Protein AF-A0AAD4MNM3-F1 (afdb_monomer_lite)

Organism: NCBI:txid166010

InterPro domains:
  IPR011009 Protein kinase-like domain superfamily [SSF56112] (99-328)
  IPR011009 Protein kinase-like domain superfamily [SSF56112] (388-533)
  IPR012877 Uncharacterised oxidoreductase Dhs-27 [PF07914] (116-232)
  IPR012877 Uncharacterised oxidoreductase Dhs-27 [PF07914] (238-394)
  IPR012877 Uncharacterised oxidoreductase Dhs-27 [PF07914] (432-577)
  IPR015897 CHK kinase-like [SM00587] (173-324)
  IPR052961 Oxidoreductase and Kinase-like Enzymes [PTHR23020] (233-395)

Sequence (597 aa):
MQSPQGSERYFSNGNLCNEQIQEIGVTNGFVVDKLIQGWPKFQKVAQEAVIKSVSSFVLARLIFNEFLPKVVLEKIPSIGCKPNVIRFVVTFSTDEVLSAVVKVPLSMSCAIPGMAQGKKIGAGQRKMHDCEADFYRCFSCESAIPGFPIHTVYYSKKFSQNEIEGENTPPMLVMEDLTQVSHVIEPAEMGEDQLKNIIESLACLHKHILCMSDGKWKEFFTRRSFDQDFAEKIFPLVHKGTGLPEVLVHGIGPANILFSNAEPSKIIAFVDFHYAALGSPVIDLEKTITMATHRYANDLGARSKAESDTLSYYYEILREKMMEAGHEITFTLEALKRSYRLCKVVGASRMLVLYTKTVNSLAQIPHAAPTEEHTKKFKDIAMNGAIEALKNIIESLACLHKHILCMSDGKWKEFFTRRSFDQDFAEKIVPLVHKGTGLPEVLVHGIGPANILFSNAEPSKIIAFVDFHYAALGSPVIDLEKTITMATHRYANDLGARSKAESDTLSYYYEILREKMMEAGHEITFTLEALKRSYRLCKVVGASRMLVLYTKTVNSLAQIPHAAPTEEHTKKFKDIAMNGAIEAVQILRQDAPEWLD

Secondary structure (DSSP, 8-state):
---------------------------SSSSSHHHHTTGGGSS-SSSSTTTTS-TTHHHHTTTTTS-PPEEEEE----SS--TTEEEEEEE-TTS-EEEEEEE--TTSGGGSTTSPPPPPPPHHHHHHHHHHHHHHHHH-STTSSTTS-B--EEEEE-SSS---TT--PPSEEEEE--TTTEE---TTT--HHHHHHHHHHHHHHHHHHHH-TT-THHHHHTT--S-HHIIIIIHHHHHHTT-PPPEEE----GGGEEEESSSTT-EEEE--GGG-EEE-THHHHHHHHHHHGGGGTT-HHHHHHHHHHHHHHHHHHHHHHHHHTT---SS-HHHHHHHHHHHHHHHHHHHHHHHHHHHHHHTTSTT-PPPHHHHHHHHHHHHHHHHHHHHHHHHHHHHHHHHHHH-TT-THHHHHTT--TTHHHHHHHHHHHHHTTTPPPEEE----GGGEEE-SSSTTSEEEE--GGG-EEE-THHHHHHHHHHHHGGGTT-HHHHHHHHHHHHHHHHHHHHHHHHTTT----S-HHHHHHHHHHHHHHHHHHHHHHHHHHHHHHHTSTTTPPPHHHHHHHHHHHHHHHHHHHHHHHHH-GGG--

Foldseek 3Di:
DDDDDDDDDDDDDDDDDDDPPPDPPDDDDDPCVVVVVCCVVVVCPPVVPQVPDDDPCVVVVVVPPPWDWDKDKAQDDPQLDDRQKIKIWIQTPVRDIDIKIKGAQPQCVCVPPPDDHGDPDDPLSLLLLLLQLLCCVQAQDCPRQPLAAAWHWPDADHPPPDPPPPPPDHGMTITDDCPVFWHFDALLRDDPLLLLSVLLNLLSQQLSQVPDPPCPSQVSAAQRAPPNVCSPPVQCCLCVVQVADKGWDQLDASSQWIAGPVHRSDTNHGHSSSRTHTGGSLSNVLRSLVSNLVNCVVPLPVSVVSSLVSLVSSVVSSQVSQVVVVHGRRHDSVSSVVSNQSSNLVVVVVVVVVVVVVQVVQVVPPPRHDDPVVVVVVVVVVLVLLVLLLLQLLLVLLLQQLVQVPPPPCPVQVVALPAAPPNVLCVPQQCCLCVVLVADKGWDQLDDPVQWDADPSRSNHTPDGHDSRHTHIGGSLSSVLNSLCVSLVVCVVPVPVSVVSSLVSLVSSVVSSQVSNVVVVHGRPHDSVSSVLSNLLSLLSVLVVLVVCLVVVQVVQCVPPVRRDDPVRNVVSVVVSVVSNVSSVVSCVPRPVVVVD

Radius of gyration: 31.15 Å; chains: 1; bounding box: 86×80×98 Å

Structure (mmCIF, N/CA/C/O backbone):
data_AF-A0AAD4MNM3-F1
#
_entry.id   AF-A0AAD4MNM3-F1
#
loop_
_atom_site.group_PDB
_atom_site.id
_atom_site.type_symbol
_atom_site.label_atom_id
_atom_site.label_alt_id
_atom_site.label_comp_id
_atom_site.label_asym_id
_atom_site.label_entity_id
_atom_site.label_seq_id
_atom_site.pdbx_PDB_ins_code
_atom_site.Cartn_x
_atom_site.Cartn_y
_atom_site.Cartn_z
_atom_site.occupancy
_atom_site.B_iso_or_equiv
_atom_site.auth_seq_id
_atom_site.auth_comp_id
_atom_site.auth_asym_id
_atom_site.auth_atom_id
_atom_site.pdbx_PDB_model_num
ATOM 1 N N . MET A 1 1 ? 60.985 48.224 1.856 1.00 40.84 1 MET A N 1
ATOM 2 C CA . MET A 1 1 ? 60.333 47.816 0.591 1.00 40.84 1 MET A CA 1
ATOM 3 C C . MET A 1 1 ? 58.854 47.597 0.874 1.00 40.84 1 MET A C 1
ATOM 5 O O . MET A 1 1 ? 58.525 47.226 1.994 1.00 40.84 1 MET A O 1
ATOM 9 N N . GLN A 1 2 ? 57.984 47.964 -0.063 1.00 28.86 2 GLN A N 1
ATOM 10 C CA . GLN A 1 2 ? 56.550 48.168 0.171 1.00 28.86 2 GLN A CA 1
ATOM 11 C C . GLN A 1 2 ? 55.744 46.858 0.114 1.00 28.86 2 GLN A C 1
ATOM 13 O O . GLN A 1 2 ? 55.921 46.096 -0.825 1.00 28.86 2 GLN A O 1
ATOM 18 N N . SER A 1 3 ? 54.916 46.635 1.147 1.00 27.33 3 SER A N 1
ATOM 19 C CA . SER A 1 3 ? 53.431 46.589 1.127 1.00 27.33 3 SER A CA 1
ATOM 20 C C . SER A 1 3 ? 52.692 45.652 0.119 1.00 27.33 3 SER A C 1
ATOM 22 O O . SER A 1 3 ? 53.298 45.153 -0.817 1.00 27.33 3 SER A O 1
ATOM 24 N N . PRO A 1 4 ? 51.390 45.334 0.332 1.00 61.50 4 PRO A N 1
ATOM 25 C CA . PRO A 1 4 ? 50.850 43.998 0.035 1.00 61.50 4 PRO A CA 1
ATOM 26 C C . PRO A 1 4 ? 49.635 44.028 -0.927 1.00 61.50 4 PRO A C 1
ATOM 28 O O . PRO A 1 4 ? 49.513 44.957 -1.715 1.00 61.50 4 PRO A O 1
ATOM 31 N N . GLN A 1 5 ? 48.696 43.076 -0.762 1.00 29.53 5 GLN A N 1
ATOM 32 C CA . GLN A 1 5 ? 47.419 42.896 -1.494 1.00 29.53 5 GLN A CA 1
ATOM 33 C C . GLN A 1 5 ? 47.581 42.162 -2.850 1.00 29.53 5 GLN A C 1
ATOM 35 O O . GLN A 1 5 ? 48.661 42.149 -3.421 1.00 29.53 5 GLN A O 1
ATOM 40 N N . GLY A 1 6 ? 46.569 41.464 -3.378 1.00 27.33 6 GLY A N 1
ATOM 41 C CA . GLY A 1 6 ? 45.193 41.325 -2.893 1.00 27.33 6 GLY A CA 1
ATOM 42 C C . GLY A 1 6 ? 44.434 40.147 -3.520 1.00 27.33 6 GLY A C 1
ATOM 43 O O . GLY A 1 6 ? 45.007 39.278 -4.169 1.00 27.33 6 GLY A O 1
ATOM 44 N N . SER A 1 7 ? 43.131 40.117 -3.262 1.00 32.31 7 SER A N 1
ATOM 45 C CA . SER A 1 7 ? 42.163 39.128 -3.744 1.00 32.31 7 SER A CA 1
ATOM 46 C C . SER A 1 7 ? 41.945 39.146 -5.256 1.00 32.31 7 SER A C 1
ATOM 48 O O . SER A 1 7 ? 41.829 40.229 -5.817 1.00 32.31 7 SER A O 1
ATOM 50 N N . GLU A 1 8 ? 41.593 37.992 -5.831 1.00 25.53 8 GLU A N 1
ATOM 51 C CA . GLU A 1 8 ? 40.459 37.947 -6.761 1.00 25.53 8 GLU A CA 1
ATOM 52 C C . GLU A 1 8 ? 39.751 36.582 -6.743 1.00 25.53 8 GLU A C 1
ATOM 54 O O . GLU A 1 8 ? 40.373 35.525 -6.827 1.00 25.53 8 GLU A O 1
ATOM 59 N N . ARG A 1 9 ? 38.420 36.612 -6.592 1.00 30.38 9 ARG A N 1
ATOM 60 C CA . ARG A 1 9 ? 37.528 35.484 -6.881 1.00 30.38 9 ARG A CA 1
ATOM 61 C C . ARG A 1 9 ? 36.849 35.796 -8.206 1.00 30.38 9 ARG A C 1
ATOM 63 O O . ARG A 1 9 ? 36.126 36.785 -8.262 1.00 30.38 9 ARG A O 1
ATOM 70 N N . TYR A 1 10 ? 36.958 34.910 -9.188 1.00 25.23 10 TYR A N 1
ATOM 71 C CA . TYR A 1 10 ? 35.978 34.837 -10.269 1.00 25.23 10 TYR A CA 1
ATOM 72 C C . TYR A 1 10 ? 35.564 33.391 -10.517 1.00 25.23 10 TYR A C 1
ATOM 74 O O . TYR A 1 10 ? 36.392 32.484 -10.578 1.00 25.23 10 TYR A O 1
ATOM 82 N N . PHE A 1 11 ? 34.253 33.191 -10.627 1.00 29.05 11 PHE A N 1
ATOM 83 C CA . PHE A 1 11 ? 33.663 31.937 -11.074 1.00 29.05 11 PHE A CA 1
ATOM 84 C C . PHE A 1 11 ? 33.945 31.748 -12.567 1.00 29.05 11 PHE A C 1
ATOM 86 O O . PHE A 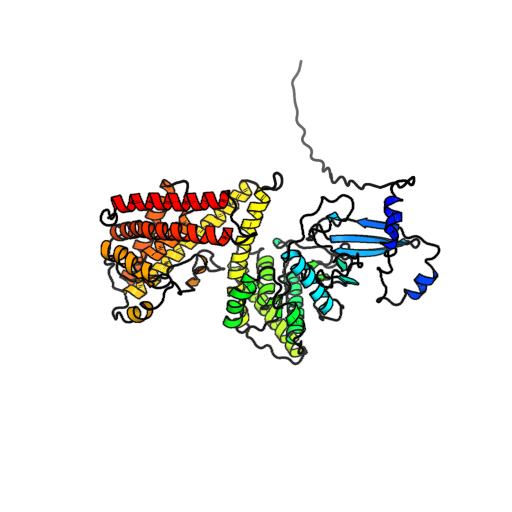1 11 ? 33.763 32.674 -13.353 1.00 29.05 11 PHE A O 1
ATOM 93 N N . SER A 1 12 ? 34.271 30.524 -12.971 1.00 26.05 12 SER A N 1
ATOM 94 C CA . SER 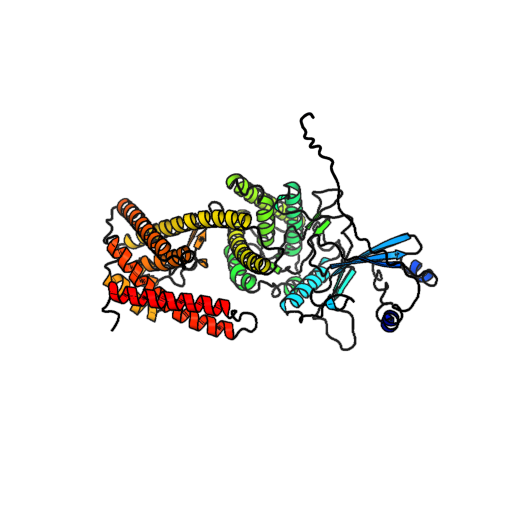A 1 12 ? 33.983 30.053 -14.327 1.00 26.05 12 SER A CA 1
ATOM 95 C C . SER A 1 12 ? 33.447 28.625 -14.249 1.00 26.05 12 SER A C 1
ATOM 97 O O . SER A 1 12 ? 33.940 27.802 -13.478 1.00 26.05 12 SER A O 1
ATOM 99 N N . ASN A 1 13 ? 32.370 28.363 -14.989 1.00 34.31 13 ASN A N 1
ATOM 100 C CA . ASN A 1 13 ? 31.693 27.070 -14.991 1.00 34.31 13 ASN A CA 1
ATOM 101 C C . ASN A 1 13 ? 32.550 26.039 -15.737 1.00 34.31 13 ASN A C 1
ATOM 103 O O . ASN A 1 13 ? 32.742 26.160 -16.946 1.00 34.31 13 ASN A O 1
ATOM 107 N N . GLY A 1 14 ? 33.030 25.019 -15.026 1.00 25.28 14 GLY A N 1
ATOM 108 C CA . GLY A 1 14 ? 33.711 23.862 -15.604 1.00 25.28 14 GLY A CA 1
ATOM 109 C C . GLY A 1 14 ? 32.820 22.626 -15.555 1.00 25.28 14 GLY A C 1
ATOM 110 O O . GLY A 1 14 ? 32.749 21.966 -14.521 1.00 25.28 14 GLY A O 1
ATOM 111 N N . ASN A 1 15 ? 32.161 22.297 -16.669 1.00 32.16 15 ASN A N 1
ATOM 112 C CA . ASN A 1 15 ? 31.503 20.999 -16.833 1.00 32.16 15 ASN A CA 1
ATOM 113 C C . ASN A 1 15 ? 32.558 19.884 -16.786 1.00 32.16 15 ASN A C 1
ATOM 115 O O . ASN A 1 15 ? 33.489 19.889 -17.589 1.00 32.16 15 ASN A O 1
ATOM 119 N N . LEU A 1 16 ? 32.385 18.910 -15.891 1.00 25.17 16 LEU A N 1
ATOM 120 C CA . LEU A 1 16 ? 33.195 17.691 -15.836 1.00 25.17 16 LEU A CA 1
ATOM 121 C C . LEU A 1 16 ? 32.297 16.457 -15.679 1.00 25.17 16 LEU A C 1
ATOM 123 O O . LEU A 1 16 ? 32.214 15.851 -14.613 1.00 25.17 16 LEU A O 1
ATOM 127 N N . CYS A 1 17 ? 31.673 16.055 -16.785 1.00 26.91 17 CYS A N 1
ATOM 128 C CA . CYS A 1 17 ? 31.338 14.655 -17.023 1.00 26.91 17 CYS A CA 1
ATOM 129 C C . CYS A 1 17 ? 32.362 14.106 -18.019 1.00 26.91 17 CYS A C 1
ATOM 131 O O . CYS A 1 17 ? 32.241 14.329 -19.219 1.00 26.91 17 CYS A O 1
ATOM 133 N N . ASN A 1 18 ? 33.382 13.409 -17.515 1.00 28.61 18 ASN A N 1
ATOM 134 C CA . ASN A 1 18 ? 34.259 12.608 -18.364 1.00 28.61 18 ASN A CA 1
ATOM 135 C C . ASN A 1 18 ? 33.568 11.275 -18.651 1.00 28.61 18 ASN A C 1
ATOM 137 O O . ASN A 1 18 ? 33.529 10.391 -17.793 1.00 28.61 18 ASN A O 1
ATOM 141 N N . GLU A 1 19 ? 33.052 11.123 -19.866 1.00 33.97 19 GLU A N 1
ATOM 142 C CA . GLU A 1 19 ? 32.696 9.816 -20.401 1.00 33.97 19 GLU A CA 1
ATOM 143 C C . GLU A 1 19 ? 33.974 8.991 -20.606 1.00 33.97 19 GLU A C 1
ATOM 145 O O . GLU A 1 19 ? 34.882 9.393 -21.332 1.00 33.97 19 GLU A O 1
ATOM 150 N N . GLN A 1 20 ? 34.047 7.808 -19.994 1.00 27.30 20 GLN A N 1
ATOM 151 C CA . GLN A 1 20 ? 34.984 6.771 -20.427 1.00 27.30 20 GLN A CA 1
ATOM 152 C C . GLN A 1 20 ? 34.264 5.816 -21.377 1.00 27.30 20 GLN A C 1
ATOM 154 O O . GLN A 1 20 ? 33.878 4.709 -21.001 1.00 27.30 20 GLN A O 1
ATOM 159 N N . ILE A 1 21 ? 34.105 6.249 -22.628 1.00 31.11 21 ILE A N 1
ATOM 160 C CA . ILE A 1 21 ? 33.828 5.331 -23.734 1.00 31.11 21 ILE A CA 1
ATOM 161 C C . ILE A 1 21 ? 35.106 4.515 -23.959 1.00 31.11 21 ILE A C 1
ATOM 163 O O . ILE A 1 21 ? 36.110 5.036 -24.441 1.00 31.11 21 ILE A O 1
ATOM 167 N N . GLN A 1 22 ? 35.091 3.230 -23.599 1.00 29.34 22 GLN A N 1
ATOM 168 C CA . GLN A 1 22 ? 36.122 2.302 -24.063 1.00 29.34 22 GLN A CA 1
ATOM 169 C C . GLN A 1 22 ? 35.818 1.898 -25.507 1.00 29.34 22 GLN A C 1
ATOM 171 O O . GLN A 1 22 ? 35.090 0.937 -25.757 1.00 29.34 22 GLN A O 1
ATOM 176 N N . GLU A 1 23 ? 36.418 2.606 -26.464 1.00 26.97 23 GLU A N 1
ATOM 177 C CA . GLU A 1 23 ? 36.565 2.077 -27.818 1.00 26.97 23 GLU A CA 1
ATOM 178 C C . GLU A 1 23 ? 37.475 0.842 -27.786 1.00 26.97 23 GLU A C 1
ATOM 180 O O . GLU A 1 23 ? 38.696 0.936 -27.647 1.00 26.97 23 GLU A O 1
ATOM 185 N N . ILE A 1 24 ? 36.884 -0.343 -27.941 1.00 29.80 24 ILE A N 1
ATOM 186 C CA . ILE A 1 24 ? 37.652 -1.562 -28.200 1.00 29.80 24 ILE A CA 1
ATOM 187 C C . ILE A 1 24 ? 38.009 -1.578 -29.689 1.00 29.80 24 ILE A C 1
ATOM 189 O O . ILE A 1 24 ? 37.277 -2.114 -30.522 1.00 29.80 24 ILE A O 1
ATOM 193 N N . GLY A 1 25 ? 39.155 -0.983 -30.023 1.00 28.00 25 GLY A N 1
ATOM 194 C CA . GLY A 1 25 ? 39.776 -1.118 -31.338 1.00 28.00 25 GLY A CA 1
ATOM 195 C C . GLY A 1 25 ? 40.205 -2.567 -31.583 1.00 28.00 25 GLY A C 1
ATOM 196 O O . GLY A 1 25 ? 41.198 -3.033 -31.025 1.00 28.00 25 GLY A O 1
ATOM 197 N N . VAL A 1 26 ? 39.455 -3.300 -32.410 1.00 29.14 26 VAL A N 1
ATOM 198 C CA . VAL A 1 26 ? 39.723 -4.719 -32.682 1.00 29.14 26 VAL A CA 1
ATOM 199 C C . VAL A 1 26 ? 40.814 -4.863 -33.743 1.00 29.14 26 VAL A C 1
ATOM 201 O O . VAL A 1 26 ? 40.549 -4.794 -34.940 1.00 29.14 26 VAL A O 1
ATOM 204 N N . THR A 1 27 ? 42.039 -5.153 -33.304 1.00 32.00 27 THR A N 1
ATOM 205 C CA . THR A 1 27 ? 43.076 -5.758 -34.152 1.00 32.00 27 THR A CA 1
ATOM 206 C C . THR A 1 27 ? 43.551 -7.079 -33.539 1.00 32.00 27 THR A C 1
ATOM 208 O O . THR A 1 27 ? 43.884 -7.154 -32.362 1.00 32.00 27 THR A O 1
ATOM 211 N N . ASN A 1 28 ? 43.568 -8.132 -34.360 1.00 34.03 28 ASN A N 1
ATOM 212 C CA . ASN A 1 28 ? 44.193 -9.442 -34.119 1.00 34.03 28 ASN A CA 1
ATOM 213 C C . ASN A 1 28 ? 43.693 -10.297 -32.925 1.00 34.03 28 ASN A C 1
ATOM 215 O O . ASN A 1 28 ? 44.389 -10.563 -31.950 1.00 34.03 28 ASN A O 1
ATOM 219 N N . GLY A 1 29 ? 42.533 -10.930 -33.118 1.00 36.88 29 GLY A N 1
ATOM 220 C CA . GLY A 1 29 ? 42.570 -12.341 -33.540 1.00 36.88 29 GLY A CA 1
ATOM 221 C C . GLY A 1 29 ? 42.832 -13.469 -32.528 1.00 36.88 29 GLY A C 1
ATOM 222 O O . GLY A 1 29 ? 42.908 -14.600 -32.985 1.00 36.88 29 GLY A O 1
ATOM 223 N N . PHE A 1 30 ? 42.950 -13.239 -31.211 1.00 29.97 30 PHE A N 1
ATOM 224 C CA . PHE A 1 30 ? 43.221 -14.349 -30.257 1.00 29.97 30 PHE A CA 1
ATOM 225 C C . PHE A 1 30 ? 42.226 -14.539 -29.096 1.00 29.97 30 PHE A C 1
ATOM 227 O O . PHE A 1 30 ? 42.243 -15.570 -28.426 1.00 29.97 30 PHE A O 1
ATOM 234 N N . VAL A 1 31 ? 41.320 -13.585 -28.856 1.00 32.62 31 VAL A N 1
ATOM 235 C CA . VAL A 1 31 ? 40.251 -13.728 -27.837 1.00 32.62 31 VAL A CA 1
ATOM 236 C C . VAL A 1 31 ? 38.975 -14.342 -28.435 1.00 32.62 31 VAL A C 1
ATOM 238 O O . VAL A 1 31 ? 38.149 -14.908 -27.719 1.00 32.62 31 VAL A O 1
ATOM 241 N N . VAL A 1 32 ? 38.830 -14.284 -29.762 1.00 36.00 32 VAL A N 1
ATOM 242 C CA . VAL A 1 32 ? 37.601 -14.670 -30.468 1.00 36.00 32 VAL A CA 1
ATOM 243 C C . VAL A 1 32 ? 37.432 -16.194 -30.557 1.00 36.00 32 VAL A C 1
ATOM 245 O O . VAL A 1 32 ? 36.307 -16.671 -30.480 1.00 36.00 32 VAL A O 1
ATOM 248 N N . ASP A 1 33 ? 38.505 -16.989 -30.597 1.00 29.69 33 ASP A N 1
ATOM 249 C CA . ASP A 1 33 ? 38.405 -18.451 -30.778 1.00 29.69 33 ASP A CA 1
ATOM 250 C C . ASP A 1 33 ? 37.686 -19.180 -29.628 1.00 29.69 33 ASP A C 1
ATOM 252 O O . ASP A 1 33 ? 36.958 -20.150 -29.860 1.00 29.69 33 ASP A O 1
ATOM 256 N N . LYS A 1 34 ? 37.794 -18.679 -28.388 1.00 34.06 34 LYS A N 1
ATOM 257 C CA . LYS A 1 34 ? 37.020 -19.210 -27.247 1.00 34.06 34 LYS A CA 1
ATOM 258 C C . LYS A 1 34 ? 35.547 -18.781 -27.248 1.00 34.06 34 LYS A C 1
ATOM 260 O O . LYS A 1 34 ? 34.738 -19.433 -26.591 1.00 34.06 34 LYS A O 1
ATOM 265 N N . LEU A 1 35 ? 35.187 -17.735 -27.995 1.00 36.25 35 LEU A N 1
ATOM 266 C CA . LEU A 1 35 ? 33.797 -17.368 -28.294 1.00 36.25 35 LEU A CA 1
ATOM 267 C C . LEU A 1 35 ? 33.260 -18.176 -29.493 1.00 36.25 35 LEU A C 1
ATOM 269 O O . LEU A 1 35 ? 32.145 -18.695 -29.434 1.00 36.25 35 LEU A O 1
ATOM 273 N N . ILE A 1 36 ? 34.076 -18.369 -30.536 1.00 35.66 36 ILE A N 1
ATOM 274 C CA . ILE A 1 36 ? 33.717 -19.056 -31.789 1.00 35.66 36 ILE A CA 1
ATOM 275 C C . ILE A 1 36 ? 33.416 -20.541 -31.570 1.00 35.66 36 ILE A C 1
ATOM 277 O O . ILE A 1 36 ? 32.413 -21.031 -32.087 1.00 35.66 36 ILE A O 1
ATOM 281 N N . GLN A 1 37 ? 34.184 -21.255 -30.737 1.00 35.59 37 GLN A N 1
ATOM 282 C CA . GLN A 1 37 ? 33.859 -22.652 -30.393 1.00 35.59 37 GLN A CA 1
ATOM 283 C C . GLN A 1 37 ? 32.549 -22.796 -29.592 1.00 35.59 37 GLN A C 1
ATOM 285 O O . GLN A 1 37 ? 32.031 -23.900 -29.428 1.00 35.59 37 GLN A O 1
ATOM 290 N N . GLY A 1 38 ? 31.971 -21.688 -29.120 1.00 37.88 38 GLY A N 1
ATOM 291 C CA . GLY A 1 38 ? 30.619 -21.653 -28.583 1.00 37.88 38 GLY A CA 1
ATOM 292 C C . GLY A 1 38 ? 29.526 -21.438 -29.633 1.00 37.88 38 GLY A C 1
ATOM 293 O O . GLY A 1 38 ? 28.392 -21.800 -29.359 1.00 37.88 38 GLY A O 1
ATOM 294 N N . TRP A 1 39 ? 29.807 -20.863 -30.804 1.00 32.16 39 TRP A N 1
ATOM 295 C CA . TRP A 1 39 ? 28.832 -20.086 -31.596 1.00 32.16 39 TRP A CA 1
ATOM 296 C C . TRP A 1 39 ? 27.713 -20.843 -32.360 1.00 32.16 39 TRP A C 1
ATOM 298 O O . TRP A 1 39 ? 26.775 -20.191 -32.823 1.00 32.16 39 TRP A O 1
ATOM 308 N N . PRO A 1 40 ? 27.626 -22.190 -32.360 1.00 45.25 40 PRO A N 1
ATOM 309 C CA . PRO A 1 40 ? 26.336 -22.887 -32.465 1.00 45.25 40 PRO A CA 1
ATOM 310 C C . PRO A 1 40 ? 25.346 -22.546 -31.329 1.00 45.25 40 PRO A C 1
ATOM 312 O O . PRO A 1 40 ? 24.181 -22.919 -31.414 1.00 45.25 40 PRO A O 1
ATOM 315 N N . LYS A 1 41 ? 25.793 -21.794 -30.310 1.00 37.78 41 LYS A N 1
ATOM 316 C CA . LYS A 1 41 ? 25.018 -21.074 -29.282 1.00 37.78 41 LYS A CA 1
ATOM 317 C C . LYS A 1 41 ? 24.674 -19.617 -29.660 1.00 37.78 41 LYS A C 1
ATOM 319 O O . LYS A 1 41 ? 24.057 -18.945 -28.844 1.00 37.78 41 LYS A O 1
ATOM 324 N N . PHE A 1 42 ? 25.074 -19.114 -30.839 1.00 34.94 42 PHE A N 1
ATOM 325 C CA . PHE A 1 42 ? 24.789 -17.739 -31.292 1.00 34.94 42 PHE A CA 1
ATOM 326 C C . PHE A 1 42 ? 24.677 -17.580 -32.843 1.00 34.94 42 PHE A C 1
ATOM 328 O O . PHE A 1 42 ? 25.108 -16.590 -33.403 1.00 34.94 42 PHE A O 1
ATOM 335 N N . GLN A 1 43 ? 24.073 -18.516 -33.590 1.00 38.00 43 GLN A N 1
ATOM 336 C CA . GLN A 1 43 ? 23.454 -18.237 -34.915 1.00 38.00 43 GLN A CA 1
ATOM 337 C C . GLN A 1 43 ? 21.956 -18.632 -35.048 1.00 38.00 43 GLN A C 1
ATOM 339 O O . GLN A 1 43 ? 21.502 -19.085 -36.092 1.00 38.00 43 GLN A O 1
ATOM 344 N N . LYS A 1 44 ? 21.133 -18.549 -34.004 1.00 42.12 44 LYS A N 1
ATOM 345 C CA . LYS A 1 44 ? 21.381 -18.107 -32.629 1.00 42.12 44 LYS A CA 1
ATOM 346 C C . LYS A 1 44 ? 21.855 -16.622 -32.446 1.00 42.12 44 LYS A C 1
ATOM 348 O O . LYS A 1 44 ? 22.052 -16.196 -31.319 1.00 42.12 44 LYS A O 1
ATOM 353 N N . VAL A 1 45 ? 21.966 -15.832 -33.538 1.00 42.56 45 VAL A N 1
ATOM 354 C CA . VAL A 1 45 ? 22.221 -14.360 -33.545 1.00 42.56 45 VAL A CA 1
ATOM 355 C C . VAL A 1 45 ? 20.885 -13.615 -33.613 1.00 42.56 45 VAL A C 1
ATOM 357 O O . VAL A 1 45 ? 20.590 -12.746 -32.798 1.00 42.56 45 VAL A O 1
ATOM 360 N N . ALA A 1 46 ? 20.137 -13.887 -34.686 1.00 34.75 46 ALA A N 1
ATOM 361 C CA . ALA A 1 46 ? 19.155 -12.979 -35.274 1.00 34.75 46 ALA A CA 1
ATOM 362 C C . ALA A 1 46 ? 18.019 -13.709 -36.038 1.00 34.75 46 ALA A C 1
ATOM 364 O O . ALA A 1 46 ? 17.419 -13.155 -36.953 1.00 34.75 46 ALA A O 1
ATOM 365 N N . GLN A 1 47 ? 17.739 -14.964 -35.683 1.00 46.12 47 GLN A N 1
ATOM 366 C CA . GLN A 1 47 ? 16.597 -15.794 -36.091 1.00 46.12 47 GLN A CA 1
ATOM 367 C C . GLN A 1 47 ? 15.908 -16.562 -34.922 1.00 46.12 47 GLN A C 1
ATOM 369 O O . GLN A 1 47 ? 15.361 -17.638 -35.140 1.00 46.12 47 GLN A O 1
ATOM 374 N N . GLU A 1 48 ? 15.839 -16.122 -33.655 1.00 47.47 48 GLU A N 1
ATOM 375 C CA . GLU A 1 48 ? 16.128 -14.814 -33.028 1.00 47.47 48 GLU A CA 1
ATOM 376 C C . GLU A 1 48 ? 15.659 -13.596 -33.874 1.00 47.47 48 GLU A C 1
ATOM 378 O O . GLU A 1 48 ? 14.910 -13.777 -34.828 1.00 47.47 48 GLU A O 1
ATOM 383 N N . ALA A 1 49 ? 16.013 -12.358 -33.519 1.00 41.88 49 ALA A N 1
ATOM 384 C CA . ALA A 1 49 ? 15.512 -11.106 -34.124 1.00 41.88 49 ALA A CA 1
ATOM 385 C C . ALA A 1 49 ? 13.991 -11.012 -34.478 1.00 41.88 49 ALA A C 1
ATOM 387 O O . ALA A 1 49 ? 13.294 -10.331 -33.737 1.00 41.88 49 ALA A O 1
ATOM 388 N N . VAL A 1 50 ? 13.457 -11.585 -35.584 1.00 40.22 50 VAL A N 1
ATOM 389 C CA . VAL A 1 50 ? 12.192 -11.090 -36.222 1.00 40.22 50 VAL A CA 1
ATOM 390 C C . VAL A 1 50 ? 11.185 -12.134 -36.811 1.00 40.22 50 VAL A C 1
ATOM 392 O O . VAL A 1 50 ? 10.271 -11.765 -37.542 1.00 40.22 50 VAL A O 1
ATOM 395 N N . ILE A 1 51 ? 11.265 -13.450 -36.559 1.00 37.00 51 ILE A N 1
ATOM 396 C CA . ILE A 1 51 ? 10.602 -14.462 -37.444 1.00 37.00 51 ILE A CA 1
ATOM 397 C C . ILE A 1 51 ? 9.038 -14.528 -37.508 1.00 37.00 51 ILE A C 1
ATOM 399 O O . ILE A 1 51 ? 8.514 -15.272 -38.341 1.00 37.00 51 ILE A O 1
ATOM 403 N N . LYS A 1 52 ? 8.246 -13.743 -36.753 1.00 34.44 52 LYS A N 1
ATOM 404 C CA . LYS A 1 52 ? 6.763 -13.692 -36.944 1.00 34.44 52 LYS A CA 1
ATOM 405 C C . LYS A 1 52 ? 6.094 -12.316 -37.088 1.00 34.44 52 LYS A C 1
ATOM 407 O O . LYS A 1 52 ? 4.894 -12.270 -37.346 1.00 34.44 52 LYS A O 1
ATOM 412 N N . SER A 1 53 ? 6.847 -11.224 -37.020 1.00 33.53 53 SER A N 1
ATOM 413 C CA . SER A 1 53 ? 6.374 -9.854 -37.284 1.00 33.53 53 SER A CA 1
ATOM 414 C C . SER A 1 53 ? 7.615 -8.990 -37.527 1.00 33.53 53 SER A C 1
ATOM 416 O O . SER A 1 53 ? 8.425 -8.879 -36.617 1.00 33.53 53 SER A O 1
ATOM 418 N N . VAL A 1 54 ? 7.874 -8.394 -38.695 1.00 37.19 54 VAL A N 1
ATOM 419 C CA . VAL A 1 54 ? 6.954 -7.900 -39.740 1.00 37.19 54 VAL A CA 1
ATOM 420 C C . VAL A 1 54 ? 7.365 -8.392 -41.148 1.00 37.19 54 VAL A C 1
ATOM 422 O O . VAL A 1 54 ? 8.504 -8.786 -41.394 1.00 37.19 54 VAL A O 1
ATOM 425 N N . SER A 1 55 ? 6.411 -8.404 -42.082 1.00 32.41 55 SER A N 1
ATOM 426 C CA . SER A 1 55 ? 6.350 -9.172 -43.343 1.00 32.41 55 SER A CA 1
ATOM 427 C C . SER A 1 55 ? 7.408 -8.925 -44.444 1.00 32.41 55 SER A C 1
ATOM 429 O O . SER A 1 55 ? 7.278 -9.489 -45.528 1.00 32.41 55 SER A O 1
ATOM 431 N N . SER A 1 56 ? 8.482 -8.171 -44.195 1.00 37.19 56 SER A N 1
ATOM 432 C CA . SER A 1 56 ? 9.551 -7.901 -45.184 1.00 37.19 56 SER A CA 1
ATOM 433 C C . SER A 1 56 ? 10.705 -8.923 -45.161 1.00 37.19 56 SER A C 1
ATOM 435 O O . SER A 1 56 ? 11.562 -8.938 -46.045 1.00 37.19 56 SER A O 1
ATOM 437 N N . PHE A 1 57 ? 10.742 -9.809 -44.159 1.00 40.03 57 PHE A N 1
ATOM 438 C CA . PHE A 1 57 ? 11.917 -10.633 -43.828 1.00 40.03 57 PHE A CA 1
ATOM 439 C C . PHE A 1 57 ? 12.282 -11.726 -44.857 1.00 40.03 57 PHE A C 1
ATOM 441 O O . PHE A 1 57 ? 13.396 -12.253 -44.844 1.00 40.03 57 PHE A O 1
ATOM 448 N N . VAL A 1 58 ? 11.376 -12.056 -45.785 1.00 39.00 58 VAL A N 1
ATOM 449 C CA . VAL A 1 58 ? 11.659 -12.990 -46.895 1.00 39.00 58 VAL A CA 1
ATOM 450 C C . VAL A 1 58 ? 12.686 -12.398 -47.870 1.00 39.00 58 VAL A C 1
ATOM 452 O O . VAL A 1 58 ? 13.486 -13.145 -48.430 1.00 39.00 58 VAL A O 1
ATOM 455 N N . LEU A 1 59 ? 12.733 -11.067 -48.011 1.00 37.22 59 LEU A N 1
ATOM 456 C CA . LEU A 1 59 ? 13.728 -10.380 -48.838 1.00 37.22 59 LEU A CA 1
ATOM 457 C C . LEU A 1 59 ? 15.120 -10.402 -48.181 1.00 37.22 59 LEU A C 1
ATOM 459 O O . LEU A 1 59 ? 16.116 -10.680 -48.841 1.00 37.22 59 LEU A O 1
ATOM 463 N N . ALA A 1 60 ? 15.182 -10.214 -46.859 1.00 40.53 60 ALA A N 1
ATOM 464 C CA . ALA A 1 60 ? 16.427 -10.240 -46.091 1.00 40.53 60 ALA A CA 1
ATOM 465 C C . ALA A 1 60 ? 17.174 -11.582 -46.218 1.00 40.53 60 ALA A C 1
ATOM 467 O O . ALA A 1 60 ? 18.394 -11.615 -46.382 1.00 40.53 60 ALA A O 1
ATOM 468 N N . ARG A 1 61 ? 16.453 -12.713 -46.208 1.00 36.88 61 ARG A N 1
ATOM 469 C CA . ARG A 1 61 ? 17.074 -14.049 -46.290 1.00 36.88 61 ARG A CA 1
ATOM 470 C C . ARG A 1 61 ? 17.725 -14.360 -47.648 1.00 36.88 61 ARG A C 1
ATOM 472 O O . ARG A 1 61 ? 18.489 -15.316 -47.722 1.00 36.88 61 ARG A O 1
ATOM 479 N N . LEU A 1 62 ? 17.456 -13.561 -48.684 1.00 39.12 62 LEU A N 1
ATOM 480 C CA . LEU A 1 62 ? 18.146 -13.614 -49.980 1.00 39.12 62 LEU A CA 1
ATOM 481 C C . LEU A 1 62 ? 19.414 -12.736 -50.031 1.00 39.12 62 LEU A C 1
ATOM 483 O O . LEU A 1 62 ? 20.211 -12.900 -50.947 1.00 39.12 62 LEU A O 1
ATOM 487 N N . ILE A 1 63 ? 19.616 -11.839 -49.058 1.00 42.34 63 ILE A N 1
ATOM 488 C CA . ILE A 1 63 ? 20.716 -10.854 -49.029 1.00 42.34 63 ILE A CA 1
ATOM 489 C C . ILE A 1 63 ? 21.837 -11.272 -48.052 1.00 42.34 63 ILE A C 1
ATOM 491 O O . ILE A 1 63 ? 23.013 -11.004 -48.286 1.00 42.34 63 ILE A O 1
ATOM 495 N N . PHE A 1 64 ? 21.507 -11.979 -46.965 1.00 45.44 64 PHE A N 1
ATOM 496 C CA . PHE A 1 64 ? 22.420 -12.208 -45.829 1.00 45.44 64 PHE A CA 1
ATOM 497 C C . PHE A 1 64 ? 23.569 -13.226 -46.008 1.00 45.44 64 PHE A C 1
ATOM 499 O O . PHE A 1 64 ? 24.192 -13.601 -45.016 1.00 45.44 64 PHE A O 1
ATOM 506 N N . ASN A 1 65 ? 23.907 -13.650 -47.230 1.00 43.69 65 ASN A N 1
ATOM 507 C CA . ASN A 1 65 ? 25.102 -14.481 -47.459 1.00 43.69 65 ASN A CA 1
ATOM 508 C C . ASN A 1 65 ? 26.408 -13.676 -47.627 1.00 43.69 65 ASN A C 1
ATOM 510 O O . ASN A 1 65 ? 27.473 -14.287 -47.599 1.00 43.69 65 ASN A O 1
ATOM 514 N N . GLU A 1 66 ? 26.358 -12.342 -47.761 1.00 43.69 66 GLU A N 1
ATOM 515 C CA . GLU A 1 66 ? 27.563 -11.508 -47.974 1.00 43.69 66 GLU A CA 1
ATOM 516 C C . GLU A 1 66 ? 27.809 -10.412 -46.918 1.00 43.69 66 GLU A C 1
ATOM 518 O O . GLU A 1 66 ? 28.867 -9.784 -46.928 1.00 43.69 66 GLU A O 1
ATOM 523 N N . PHE A 1 67 ? 26.896 -10.196 -45.961 1.00 52.22 67 PHE A N 1
ATOM 524 C CA . PHE A 1 67 ? 26.994 -9.084 -45.004 1.00 52.22 67 PHE A CA 1
ATOM 525 C C . PHE A 1 67 ? 26.918 -9.545 -43.542 1.00 52.22 67 PHE A C 1
ATOM 527 O O . PHE A 1 67 ? 25.861 -9.934 -43.047 1.00 52.22 67 PHE A O 1
ATOM 534 N N . LEU A 1 68 ? 28.050 -9.463 -42.833 1.00 55.16 68 LEU A N 1
ATOM 535 C CA . LEU A 1 68 ? 28.132 -9.692 -41.388 1.00 55.16 68 LEU A CA 1
ATOM 536 C C . LEU A 1 68 ? 27.777 -8.396 -40.629 1.00 55.16 68 LEU A C 1
ATOM 538 O O . LEU A 1 68 ? 28.504 -7.412 -40.771 1.00 55.16 68 LEU A O 1
ATOM 542 N N . PRO A 1 69 ? 26.703 -8.365 -39.816 1.00 64.62 69 PRO A N 1
ATOM 543 C CA . PRO A 1 69 ? 26.342 -7.178 -39.045 1.00 64.62 69 PRO A CA 1
ATOM 544 C C . PRO A 1 69 ? 27.284 -6.956 -37.853 1.00 64.62 69 PRO A C 1
ATOM 546 O O . PRO A 1 69 ? 27.776 -7.907 -37.237 1.00 64.62 69 PRO A O 1
ATOM 549 N N . LYS A 1 70 ? 27.476 -5.690 -37.469 1.00 72.31 70 LYS A N 1
ATOM 550 C CA . LYS A 1 70 ? 28.175 -5.313 -36.235 1.00 72.31 70 LYS A CA 1
ATOM 551 C C . LYS A 1 70 ? 27.178 -5.358 -35.077 1.00 72.31 70 LYS A C 1
ATOM 553 O O . LYS A 1 70 ? 26.199 -4.619 -35.064 1.00 72.31 70 LYS A O 1
ATOM 558 N N . VAL A 1 71 ? 27.435 -6.215 -34.092 1.00 68.06 71 VAL A N 1
ATOM 559 C CA . VAL A 1 71 ? 26.610 -6.330 -32.879 1.00 68.06 71 VAL A CA 1
ATOM 560 C C . VAL A 1 71 ? 27.296 -5.598 -31.729 1.00 68.06 71 VAL A C 1
ATOM 562 O O . VAL A 1 71 ? 28.463 -5.859 -31.439 1.00 68.06 71 VAL A O 1
ATOM 565 N N . VAL A 1 72 ? 26.568 -4.701 -31.066 1.00 73.81 72 VAL A N 1
ATOM 566 C CA . VAL A 1 72 ? 27.021 -3.942 -29.895 1.00 73.81 72 VAL A CA 1
ATOM 567 C C . VAL A 1 72 ? 26.120 -4.281 -28.705 1.00 73.81 72 VAL A C 1
ATOM 569 O O . VAL A 1 72 ? 24.894 -4.315 -28.814 1.00 73.81 72 VAL A O 1
ATOM 572 N N . LEU A 1 73 ? 26.740 -4.566 -27.559 1.00 69.38 73 LEU A N 1
ATOM 573 C CA . LEU A 1 73 ? 26.048 -4.836 -26.299 1.00 69.38 73 LEU A CA 1
ATOM 574 C C . LEU A 1 73 ? 26.233 -3.643 -25.367 1.00 69.38 73 LEU A C 1
ATOM 576 O O . LEU A 1 73 ? 27.335 -3.402 -24.877 1.00 69.38 73 LEU A O 1
ATOM 580 N N . GLU A 1 74 ? 25.149 -2.924 -25.097 1.00 71.69 74 GLU A N 1
ATOM 581 C CA . GLU A 1 74 ? 25.153 -1.758 -24.222 1.00 71.69 74 GLU A CA 1
ATOM 582 C C . GLU A 1 74 ? 24.471 -2.105 -22.898 1.00 71.69 74 GLU A C 1
ATOM 584 O O . GLU A 1 74 ? 23.319 -2.547 -22.839 1.00 71.69 74 GLU A O 1
ATOM 589 N N . LYS A 1 75 ? 25.173 -1.889 -21.784 1.00 69.19 75 LYS A N 1
ATOM 590 C CA . LYS A 1 75 ? 24.528 -1.935 -20.474 1.00 69.19 75 LYS A CA 1
ATOM 591 C C . LYS A 1 75 ? 23.765 -0.628 -20.282 1.00 69.19 75 LYS A C 1
ATOM 593 O O . LYS A 1 75 ? 24.387 0.424 -20.181 1.00 69.19 75 LYS A O 1
ATOM 598 N N . ILE A 1 76 ? 22.441 -0.710 -20.183 1.00 65.44 76 ILE A N 1
ATOM 599 C CA . ILE A 1 76 ? 21.587 0.456 -19.933 1.00 65.44 76 ILE A CA 1
ATOM 600 C C . ILE A 1 76 ? 21.983 1.056 -18.570 1.00 65.44 76 ILE A C 1
ATOM 602 O O . ILE A 1 76 ? 21.964 0.327 -17.567 1.00 65.44 76 ILE A O 1
ATOM 606 N N . PRO A 1 77 ? 22.365 2.348 -18.495 1.00 60.88 77 PRO A N 1
ATOM 607 C CA . PRO A 1 77 ? 22.487 3.060 -17.224 1.00 60.88 77 PRO A CA 1
ATOM 608 C C . PRO A 1 77 ? 21.158 2.957 -16.473 1.00 60.88 77 PRO A C 1
ATOM 610 O O . PRO A 1 77 ? 20.108 3.027 -17.098 1.00 60.88 77 PRO A O 1
ATOM 613 N N . SER A 1 78 ? 21.164 2.744 -15.156 1.00 52.34 78 SER A N 1
ATOM 614 C CA . SER A 1 78 ? 19.965 2.321 -14.413 1.00 52.34 78 SER A CA 1
ATOM 615 C C . SER A 1 78 ? 18.885 3.412 -14.276 1.00 52.34 78 SER A C 1
ATOM 617 O O . SER A 1 78 ? 18.700 3.976 -13.200 1.00 52.34 78 SER A O 1
ATOM 619 N N . ILE A 1 79 ? 18.145 3.668 -15.356 1.00 47.75 79 ILE A N 1
ATOM 620 C CA . ILE A 1 79 ? 16.925 4.480 -15.413 1.00 47.75 79 ILE A CA 1
ATOM 621 C C . ILE A 1 79 ? 15.768 3.574 -14.972 1.00 47.75 79 ILE A C 1
ATOM 623 O O . ILE A 1 79 ? 15.204 2.840 -15.783 1.00 47.75 79 ILE A O 1
ATOM 627 N N . GLY A 1 80 ? 15.514 3.500 -13.660 1.00 44.94 80 GLY A N 1
ATOM 628 C CA . GLY A 1 80 ? 14.508 2.618 -13.031 1.00 44.94 80 GLY A CA 1
ATOM 629 C C . GLY A 1 80 ? 14.801 1.106 -13.111 1.00 44.94 80 GLY A C 1
ATOM 630 O O . GLY A 1 80 ? 14.415 0.335 -12.231 1.00 44.94 80 GLY A O 1
ATOM 631 N N . CYS A 1 81 ? 15.542 0.667 -14.127 1.00 42.53 81 CYS A N 1
ATOM 632 C CA . CYS A 1 81 ? 15.855 -0.726 -14.394 1.00 42.53 81 CYS A CA 1
ATOM 633 C C . CYS A 1 81 ? 16.862 -1.295 -13.385 1.00 42.53 81 CYS A C 1
ATOM 635 O O . CYS A 1 81 ? 17.977 -0.793 -13.218 1.00 42.53 81 CYS A O 1
ATOM 637 N N . LYS A 1 82 ? 16.496 -2.425 -12.768 1.00 56.81 82 LYS A N 1
ATOM 638 C CA . LYS A 1 82 ? 17.423 -3.279 -12.006 1.00 56.81 82 LYS A CA 1
ATOM 639 C C . LYS A 1 82 ? 18.596 -3.720 -12.914 1.00 56.81 82 LYS A C 1
ATOM 641 O O . LYS A 1 82 ? 18.414 -3.800 -14.129 1.00 56.81 82 LYS A O 1
ATOM 646 N N . PRO A 1 83 ? 19.793 -4.037 -12.368 1.00 51.97 83 PRO A N 1
ATOM 647 C CA . PRO A 1 83 ? 21.046 -4.205 -13.135 1.00 51.97 83 PRO A CA 1
ATOM 648 C C . PRO A 1 83 ? 21.142 -5.485 -14.000 1.00 51.97 83 PRO A C 1
ATOM 650 O O . PRO A 1 83 ? 22.221 -6.038 -14.202 1.00 51.97 83 PRO A O 1
ATOM 653 N N . ASN A 1 84 ? 20.005 -5.969 -14.490 1.00 75.31 84 ASN A N 1
ATOM 654 C CA . ASN A 1 84 ? 19.786 -7.216 -15.211 1.00 75.31 84 ASN A CA 1
ATOM 655 C C . ASN A 1 84 ? 18.949 -7.011 -16.495 1.00 75.31 84 ASN A C 1
ATOM 657 O O . ASN A 1 84 ? 18.368 -7.957 -17.031 1.00 75.31 84 ASN A O 1
ATOM 661 N N . VAL A 1 85 ? 18.886 -5.758 -16.948 1.00 81.38 85 VAL A N 1
ATOM 662 C CA . VAL A 1 85 ? 18.291 -5.299 -18.203 1.00 81.38 85 VAL A CA 1
ATOM 663 C C . VAL A 1 85 ? 19.435 -4.789 -19.088 1.00 81.38 85 VAL A C 1
ATOM 665 O O . VAL A 1 85 ? 20.296 -4.044 -18.618 1.00 81.38 85 VAL A O 1
ATOM 668 N N . ILE A 1 86 ? 19.494 -5.247 -20.336 1.00 84.94 86 ILE A N 1
ATOM 669 C CA . ILE A 1 86 ? 20.607 -5.031 -21.273 1.00 84.94 86 ILE A CA 1
ATOM 670 C C . ILE A 1 86 ? 20.028 -4.548 -22.599 1.00 84.94 86 ILE A C 1
ATOM 672 O O . ILE A 1 86 ? 19.022 -5.089 -23.054 1.00 84.94 86 ILE A O 1
ATOM 676 N N . ARG A 1 87 ? 20.672 -3.570 -23.236 1.00 86.19 87 ARG A N 1
ATOM 677 C CA . ARG A 1 87 ? 20.322 -3.112 -24.577 1.00 86.19 87 ARG A CA 1
ATOM 678 C C . ARG A 1 87 ? 21.173 -3.852 -25.598 1.00 86.19 87 ARG A C 1
ATOM 680 O O . ARG A 1 87 ? 22.399 -3.904 -25.508 1.00 86.19 87 ARG A O 1
ATOM 687 N N . PHE A 1 88 ? 20.496 -4.456 -26.555 1.00 86.00 88 PHE A N 1
ATOM 688 C CA . PHE A 1 88 ? 21.079 -5.145 -27.690 1.00 86.00 88 PHE A CA 1
ATOM 689 C C . PHE A 1 88 ? 20.925 -4.238 -28.906 1.00 86.00 88 PHE A C 1
ATOM 691 O O . PHE A 1 88 ? 19.802 -3.844 -29.209 1.00 86.00 88 PHE A O 1
ATOM 698 N N . VAL A 1 89 ? 22.024 -3.897 -29.581 1.00 84.62 89 VAL A N 1
ATOM 699 C CA . VAL A 1 89 ? 22.010 -3.060 -30.788 1.00 84.62 89 VAL A CA 1
ATOM 700 C C . VAL A 1 89 ? 22.714 -3.807 -31.918 1.00 84.62 89 VAL A C 1
ATOM 702 O O . VAL A 1 89 ? 23.845 -4.271 -31.768 1.00 84.62 89 VAL A O 1
ATOM 705 N N . VAL A 1 90 ? 22.043 -3.933 -33.059 1.00 83.56 90 VAL A N 1
ATOM 706 C CA . VAL A 1 90 ? 22.590 -4.509 -34.290 1.00 83.56 90 VAL A CA 1
ATOM 707 C C . VAL A 1 90 ? 22.646 -3.417 -35.341 1.00 83.56 90 VAL A C 1
ATOM 709 O O . VAL A 1 90 ? 21.610 -2.873 -35.717 1.00 83.56 90 VAL A O 1
ATOM 712 N N . THR A 1 91 ? 23.849 -3.127 -35.826 1.00 83.06 91 THR A N 1
ATOM 713 C CA . THR A 1 91 ? 24.079 -2.242 -36.968 1.00 83.06 91 THR A CA 1
ATOM 714 C C . THR A 1 91 ? 24.383 -3.098 -38.191 1.00 83.06 91 THR A C 1
ATOM 716 O O . THR A 1 91 ? 25.325 -3.900 -38.192 1.00 83.06 91 THR A O 1
ATOM 719 N N . PHE A 1 92 ? 23.571 -2.949 -39.230 1.00 79.75 92 PHE A N 1
ATOM 720 C CA . PHE A 1 92 ? 23.758 -3.631 -40.505 1.00 79.75 92 PHE A CA 1
ATOM 721 C C . PHE A 1 92 ? 24.719 -2.849 -41.407 1.00 79.75 92 PHE A C 1
ATOM 723 O O . PHE A 1 92 ? 25.020 -1.685 -41.161 1.00 79.75 92 PHE A O 1
ATOM 730 N N . SER A 1 93 ? 25.204 -3.483 -42.475 1.00 79.62 93 SER A N 1
ATOM 731 C CA . SER A 1 93 ? 26.045 -2.831 -43.495 1.00 79.62 93 SER A CA 1
ATOM 732 C C . SER A 1 93 ? 25.318 -1.737 -44.291 1.00 79.62 93 SER A C 1
ATOM 734 O O . SER A 1 93 ? 25.953 -1.022 -45.058 1.00 79.62 93 SER A O 1
ATOM 736 N N . THR A 1 94 ? 23.998 -1.633 -44.130 1.00 82.12 94 THR A N 1
ATOM 737 C CA . THR A 1 94 ? 23.101 -0.614 -44.693 1.00 82.12 94 THR A CA 1
ATOM 738 C C . THR A 1 94 ? 22.966 0.632 -43.806 1.00 82.12 94 THR A C 1
ATOM 740 O O . THR A 1 94 ? 22.120 1.474 -44.089 1.00 82.12 94 THR A O 1
ATOM 743 N N . ASP A 1 95 ? 23.730 0.719 -42.710 1.00 81.75 95 ASP A N 1
ATOM 744 C CA . ASP A 1 95 ? 23.566 1.678 -41.601 1.00 81.75 95 ASP A CA 1
ATOM 745 C C . ASP A 1 95 ? 22.195 1.613 -40.891 1.00 81.75 95 ASP A C 1
ATOM 747 O O . ASP A 1 95 ? 21.911 2.395 -39.981 1.00 81.75 95 ASP A O 1
ATOM 751 N N . GLU A 1 96 ? 21.353 0.630 -41.228 1.00 84.50 96 GLU A N 1
ATOM 752 C CA . GLU A 1 96 ? 20.140 0.322 -40.476 1.00 84.50 96 GLU A CA 1
ATOM 753 C C . GLU A 1 96 ? 20.505 -0.175 -39.071 1.00 84.50 96 GLU A C 1
ATOM 755 O O . GLU A 1 96 ? 21.413 -0.995 -38.883 1.00 84.50 96 GLU A O 1
ATOM 760 N N . VAL A 1 97 ? 19.763 0.307 -38.073 1.00 85.06 97 VAL A N 1
ATOM 761 C CA . VAL A 1 97 ? 19.948 -0.048 -36.665 1.00 85.06 97 VAL A CA 1
ATOM 762 C C . VAL A 1 97 ? 18.683 -0.721 -36.150 1.00 85.06 97 VAL A C 1
ATOM 764 O O . VAL A 1 97 ? 17.606 -0.130 -36.171 1.00 85.06 97 VAL A O 1
ATOM 767 N N . LEU A 1 98 ? 18.821 -1.945 -35.644 1.00 87.75 98 LEU A N 1
ATOM 768 C CA . LEU A 1 98 ? 17.796 -2.602 -34.835 1.00 87.75 98 LEU A CA 1
ATOM 769 C C . LEU A 1 98 ? 18.247 -2.622 -33.379 1.00 87.75 98 LEU A C 1
ATOM 771 O O . LEU A 1 98 ? 19.383 -3.003 -33.091 1.00 87.75 98 LEU A O 1
ATOM 775 N N . SER A 1 99 ? 17.352 -2.280 -32.456 1.00 90.56 99 SER A N 1
ATOM 776 C CA . SER A 1 99 ? 17.611 -2.417 -31.027 1.00 90.56 99 SER A CA 1
ATOM 777 C C . SER A 1 99 ? 16.477 -3.112 -30.278 1.00 90.56 99 SER A C 1
ATOM 779 O O . SER A 1 99 ? 15.309 -3.066 -30.661 1.00 90.56 99 SER A O 1
ATOM 781 N N . ALA A 1 100 ? 16.854 -3.819 -29.215 1.00 91.94 100 ALA A N 1
ATOM 782 C CA . ALA A 1 100 ? 15.948 -4.552 -28.342 1.00 91.94 100 ALA A CA 1
ATOM 783 C C . ALA A 1 100 ? 16.471 -4.545 -26.902 1.00 91.94 100 ALA A C 1
ATOM 785 O O . ALA A 1 100 ? 17.677 -4.460 -26.655 1.00 91.94 100 ALA A O 1
ATOM 786 N N . VAL A 1 101 ? 15.567 -4.691 -25.941 1.00 90.62 101 VAL A N 1
ATOM 787 C CA . VAL A 1 101 ? 15.890 -4.801 -24.520 1.00 90.62 101 VAL A CA 1
ATOM 788 C C . VAL A 1 101 ? 15.773 -6.256 -24.078 1.00 90.62 101 VAL A C 1
ATOM 790 O O . VAL A 1 101 ? 14.717 -6.877 -24.182 1.00 90.62 101 VAL A O 1
ATOM 793 N N . VAL A 1 102 ? 16.863 -6.805 -23.547 1.00 89.44 102 VAL A N 1
ATOM 794 C CA . VAL A 1 102 ? 16.926 -8.161 -22.995 1.00 89.44 102 VAL A CA 1
ATOM 795 C C . VAL A 1 102 ? 16.937 -8.084 -21.474 1.00 89.44 102 VAL A C 1
ATOM 797 O O . VAL A 1 102 ? 17.854 -7.528 -20.868 1.00 89.44 102 VAL A O 1
ATOM 800 N N . LYS A 1 103 ? 15.931 -8.684 -20.839 1.00 89.38 103 LYS A N 1
ATOM 801 C CA . LYS A 1 103 ? 15.830 -8.799 -19.383 1.00 89.38 103 LYS A CA 1
ATOM 802 C C . LYS A 1 103 ? 16.072 -10.239 -18.958 1.00 89.38 103 LYS A C 1
ATOM 804 O O . LYS A 1 103 ? 15.315 -11.143 -19.307 1.00 89.38 103 LYS A O 1
ATOM 809 N N . VAL A 1 104 ? 17.123 -10.441 -18.172 1.00 84.62 104 VAL A N 1
ATOM 810 C CA . VAL A 1 104 ? 17.540 -11.749 -17.647 1.00 84.62 104 VAL A CA 1
ATOM 811 C C . VAL A 1 104 ? 17.422 -11.710 -16.122 1.00 84.62 104 VAL A C 1
ATOM 813 O O . VAL A 1 104 ? 17.786 -10.700 -15.539 1.00 84.62 104 VAL A O 1
ATOM 816 N N . PRO A 1 105 ? 16.942 -12.738 -15.412 1.00 80.06 105 PRO A N 1
ATOM 817 C CA . PRO A 1 105 ? 16.925 -12.760 -13.946 1.00 80.06 105 PRO A CA 1
ATOM 818 C C . PRO A 1 105 ? 18.291 -12.452 -13.296 1.00 80.06 105 PRO A C 1
ATOM 820 O O . PRO A 1 105 ? 19.314 -13.015 -13.685 1.00 80.06 105 PRO A O 1
ATOM 823 N N . LEU A 1 106 ? 18.290 -11.593 -12.263 1.00 62.78 106 LEU A N 1
ATOM 824 C CA . LEU A 1 106 ? 19.470 -10.998 -11.588 1.00 62.78 106 LEU A CA 1
ATOM 825 C C . LEU A 1 106 ? 20.609 -11.953 -11.202 1.00 62.78 106 LEU A C 1
ATOM 827 O O . LEU A 1 106 ? 21.739 -11.512 -11.037 1.00 62.78 106 LEU A O 1
ATOM 831 N N . SER A 1 107 ? 20.318 -13.232 -10.999 1.00 56.78 107 SER A N 1
ATOM 832 C CA . SER A 1 107 ? 21.266 -14.256 -10.548 1.00 56.78 107 SER A CA 1
ATOM 833 C C . SER A 1 107 ? 21.811 -15.137 -11.686 1.00 56.78 107 SER A C 1
ATOM 835 O O . SER A 1 107 ? 22.550 -16.082 -11.421 1.00 56.78 107 SER A O 1
ATOM 837 N N . MET A 1 108 ? 21.500 -14.807 -12.949 1.00 49.16 108 MET A N 1
ATOM 838 C CA . MET A 1 108 ? 22.147 -15.361 -14.152 1.00 49.16 108 MET A CA 1
ATOM 839 C C . MET A 1 108 ? 22.976 -14.341 -14.940 1.00 49.16 108 MET A C 1
ATOM 841 O O . MET A 1 108 ? 23.627 -14.723 -15.908 1.00 49.16 108 MET A O 1
ATOM 845 N N . SER A 1 109 ? 23.022 -13.067 -14.533 1.00 46.44 109 SER A N 1
ATOM 846 C CA . SER A 1 109 ? 23.934 -12.083 -15.145 1.00 46.44 109 SER A CA 1
ATOM 847 C C . SER A 1 109 ? 25.410 -12.512 -15.043 1.00 46.44 109 SER A C 1
ATOM 849 O O . SER A 1 109 ? 26.218 -12.152 -15.890 1.00 46.44 109 SER A O 1
ATOM 851 N N . CYS A 1 110 ? 25.725 -13.391 -14.086 1.00 40.41 110 CYS A N 1
ATOM 852 C CA . CYS A 1 110 ? 26.976 -14.138 -13.919 1.00 40.41 110 CYS A CA 1
ATOM 853 C C . CYS A 1 110 ? 27.413 -14.968 -15.145 1.00 40.41 110 CYS A C 1
ATOM 855 O O . CYS A 1 110 ? 28.571 -15.365 -15.221 1.00 40.41 110 CYS A O 1
ATOM 857 N N . ALA A 1 111 ? 26.498 -15.293 -16.066 1.00 40.62 111 ALA A N 1
ATOM 858 C CA . ALA A 1 111 ? 26.810 -16.018 -17.301 1.00 40.62 111 ALA A CA 1
ATOM 859 C C . ALA A 1 111 ? 27.385 -15.104 -18.402 1.00 40.62 111 ALA A C 1
ATOM 861 O O . ALA A 1 111 ? 27.887 -15.597 -19.412 1.00 40.62 111 ALA A O 1
ATOM 862 N N . ILE A 1 112 ? 27.329 -13.782 -18.209 1.00 50.75 112 ILE A N 1
ATOM 863 C CA . ILE A 1 112 ? 27.975 -12.798 -19.075 1.00 50.75 112 ILE A CA 1
ATOM 864 C C . ILE A 1 112 ? 29.435 -12.659 -18.613 1.00 50.75 112 ILE A C 1
ATOM 866 O O . ILE A 1 112 ? 29.663 -12.411 -17.422 1.00 50.75 112 ILE A O 1
ATOM 870 N N . PRO A 1 113 ? 30.433 -12.805 -19.508 1.00 42.25 113 PRO A N 1
ATOM 871 C CA . PRO A 1 113 ? 31.840 -12.664 -19.146 1.00 42.25 113 PRO A CA 1
ATOM 872 C C . PRO A 1 113 ? 32.112 -11.338 -18.418 1.00 42.25 113 PRO A C 1
ATOM 874 O O . PRO A 1 113 ? 31.863 -10.266 -18.961 1.00 42.25 113 PRO A O 1
ATOM 877 N N . GLY A 1 114 ? 32.619 -11.420 -17.183 1.00 47.59 114 GLY A N 1
ATOM 878 C CA . GLY A 1 114 ? 32.973 -10.258 -16.356 1.00 47.59 114 GLY A CA 1
ATOM 879 C C . GLY A 1 114 ? 32.078 -9.990 -15.138 1.00 47.59 114 GLY A C 1
ATOM 880 O O . GLY A 1 114 ? 32.434 -9.137 -14.328 1.00 47.59 114 GLY A O 1
ATOM 881 N N . MET A 1 115 ? 30.963 -10.708 -14.942 1.00 45.06 115 MET A N 1
ATOM 882 C CA . MET A 1 115 ? 30.147 -10.587 -13.718 1.00 45.06 115 MET A CA 1
ATOM 883 C C . MET A 1 115 ? 30.432 -11.699 -12.692 1.00 45.06 115 MET A C 1
ATOM 885 O O . MET A 1 115 ? 30.717 -12.841 -13.045 1.00 45.06 115 MET A O 1
ATOM 889 N N . ALA A 1 116 ? 30.369 -11.356 -11.399 1.00 41.47 116 ALA A N 1
ATOM 890 C CA . ALA A 1 116 ? 30.775 -12.231 -10.293 1.00 41.47 116 ALA A CA 1
ATOM 891 C C . ALA A 1 116 ? 29.966 -13.544 -10.204 1.00 41.47 116 ALA A C 1
ATOM 893 O O . ALA A 1 116 ? 28.769 -13.571 -10.499 1.00 41.47 116 ALA A O 1
ATOM 894 N N . GLN A 1 117 ? 30.616 -14.627 -9.754 1.00 44.03 117 GLN A N 1
ATOM 895 C CA . GLN A 1 117 ? 30.022 -15.970 -9.688 1.00 44.03 117 GLN A CA 1
ATOM 896 C C . GLN A 1 117 ? 28.782 -16.041 -8.775 1.00 44.03 117 GLN A C 1
ATOM 898 O O . GLN A 1 117 ? 28.706 -15.408 -7.720 1.00 44.03 117 GLN A O 1
ATOM 903 N N . GLY A 1 118 ? 27.778 -16.797 -9.228 1.00 53.12 118 GLY A N 1
ATOM 904 C CA . GLY A 1 118 ? 26.383 -16.581 -8.847 1.00 53.12 118 GLY A CA 1
ATOM 905 C C . GLY A 1 118 ? 25.910 -17.219 -7.541 1.00 53.12 118 GLY A C 1
ATOM 906 O O . GLY A 1 118 ? 26.160 -18.388 -7.250 1.00 53.12 118 GLY A O 1
ATOM 907 N N . LYS A 1 119 ? 25.086 -16.466 -6.802 1.00 59.78 119 LYS A N 1
ATOM 908 C CA . LYS A 1 119 ? 24.168 -17.023 -5.795 1.00 59.78 119 LYS A CA 1
ATOM 909 C C . LYS A 1 119 ? 23.009 -17.737 -6.500 1.00 59.78 119 LYS A C 1
ATOM 911 O O . LYS A 1 119 ? 22.475 -17.218 -7.478 1.00 59.78 119 LYS A O 1
ATOM 916 N N . LYS A 1 120 ? 22.567 -18.886 -5.969 1.00 68.38 120 LYS A N 1
ATOM 917 C CA . LYS A 1 120 ? 21.372 -19.597 -6.467 1.00 68.38 120 LYS A CA 1
ATOM 918 C C . LYS A 1 120 ? 20.159 -18.658 -6.508 1.00 68.38 120 LYS A C 1
ATOM 920 O O . LYS A 1 120 ? 19.885 -17.950 -5.541 1.00 68.38 120 LYS A O 1
ATOM 925 N N . ILE A 1 121 ? 19.411 -18.704 -7.610 1.00 72.31 121 ILE A N 1
ATOM 926 C CA . ILE A 1 121 ? 18.182 -17.923 -7.804 1.00 72.31 121 ILE A CA 1
ATOM 927 C C . ILE A 1 121 ? 17.141 -18.344 -6.767 1.00 72.31 121 ILE A C 1
ATOM 929 O O . ILE A 1 121 ? 16.686 -19.490 -6.780 1.00 72.31 121 ILE A O 1
ATOM 933 N N . GLY A 1 122 ? 16.747 -17.421 -5.889 1.00 78.81 122 GLY A N 1
ATOM 934 C CA . GLY A 1 122 ? 15.713 -17.685 -4.890 1.00 78.81 122 GLY A CA 1
ATOM 935 C C . GLY A 1 122 ? 14.355 -17.956 -5.544 1.00 78.81 122 GLY A C 1
ATOM 936 O O . GLY A 1 122 ? 14.012 -17.336 -6.553 1.00 78.81 122 GLY A O 1
ATOM 937 N N . ALA A 1 123 ? 13.547 -18.840 -4.952 1.00 80.56 123 ALA A N 1
ATOM 938 C CA . ALA A 1 123 ? 12.241 -19.223 -5.502 1.00 80.56 123 ALA A CA 1
ATOM 939 C C . ALA A 1 123 ? 11.320 -18.014 -5.777 1.00 80.56 123 ALA A C 1
ATOM 941 O O . ALA A 1 123 ? 10.614 -17.996 -6.783 1.00 80.56 123 ALA A O 1
ATOM 942 N N . GLY A 1 124 ? 11.381 -16.968 -4.943 1.00 80.50 124 GLY A N 1
ATOM 943 C CA . GLY A 1 124 ? 10.655 -15.713 -5.167 1.00 80.50 124 GLY A CA 1
ATOM 944 C C . GLY A 1 124 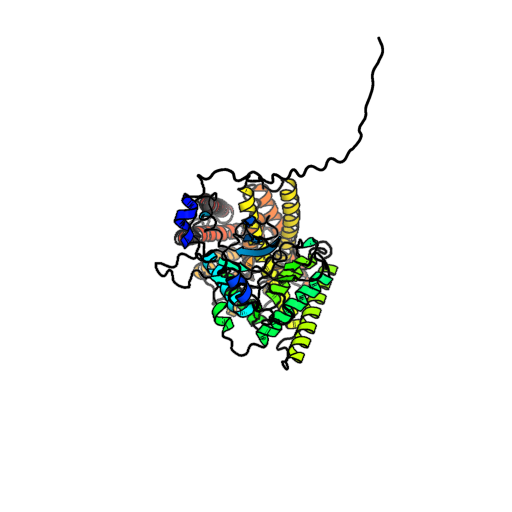? 11.072 -14.971 -6.445 1.00 80.50 124 GLY A C 1
ATOM 945 O O . GLY A 1 124 ? 10.209 -14.484 -7.166 1.00 80.50 124 GLY A O 1
ATOM 946 N N . GLN A 1 125 ? 12.367 -14.940 -6.786 1.00 81.44 125 GLN A N 1
ATOM 947 C CA . GLN A 1 125 ? 12.845 -14.339 -8.042 1.00 81.44 125 GLN A CA 1
ATOM 948 C C . GLN A 1 125 ? 12.359 -15.126 -9.265 1.00 81.44 125 GLN A C 1
ATOM 950 O O . GLN A 1 125 ? 11.944 -14.516 -10.248 1.00 81.44 125 GLN A O 1
ATOM 955 N N . ARG A 1 126 ? 12.346 -16.467 -9.183 1.00 85.06 126 ARG A N 1
ATOM 956 C CA . ARG A 1 126 ? 11.783 -17.317 -10.245 1.00 85.06 126 ARG A CA 1
ATOM 957 C C . ARG A 1 126 ? 10.285 -17.058 -10.437 1.00 85.06 126 ARG A C 1
ATOM 959 O O . ARG A 1 126 ? 9.859 -16.839 -11.564 1.00 85.06 126 ARG A O 1
ATOM 966 N N . LYS A 1 127 ? 9.505 -17.002 -9.346 1.00 84.25 127 LYS A N 1
ATOM 967 C CA . LYS A 1 127 ? 8.063 -16.680 -9.380 1.00 84.25 127 LYS A CA 1
ATOM 968 C C . LYS A 1 127 ? 7.776 -15.309 -10.003 1.00 84.25 127 LYS A C 1
ATOM 970 O O . LYS A 1 127 ? 6.855 -15.213 -10.804 1.00 84.25 127 LYS A O 1
ATOM 975 N N . MET A 1 128 ? 8.554 -14.279 -9.656 1.00 85.19 128 MET A N 1
ATOM 976 C CA . MET A 1 128 ? 8.399 -12.918 -10.192 1.00 85.19 128 MET A CA 1
ATOM 977 C C . MET A 1 128 ? 8.637 -12.865 -11.711 1.00 85.19 128 MET A C 1
ATOM 979 O O . MET A 1 128 ? 7.790 -12.351 -12.437 1.00 85.19 128 MET A O 1
ATOM 983 N N . HIS A 1 129 ? 9.727 -13.467 -12.203 1.00 89.25 129 HIS A N 1
ATOM 984 C CA . HIS A 1 129 ? 9.999 -13.579 -13.646 1.00 89.25 129 HIS A CA 1
ATOM 985 C C . HIS A 1 129 ? 8.909 -14.370 -14.382 1.00 89.25 129 HIS A C 1
ATOM 987 O O . HIS A 1 129 ? 8.407 -13.937 -15.414 1.00 89.25 129 HIS A O 1
ATOM 993 N N . ASP A 1 130 ? 8.493 -15.511 -13.827 1.00 89.69 130 ASP A N 1
ATOM 994 C CA . ASP A 1 130 ? 7.450 -16.351 -14.423 1.00 89.69 130 ASP A CA 1
ATOM 995 C C . ASP A 1 130 ? 6.060 -15.696 -14.402 1.00 89.69 1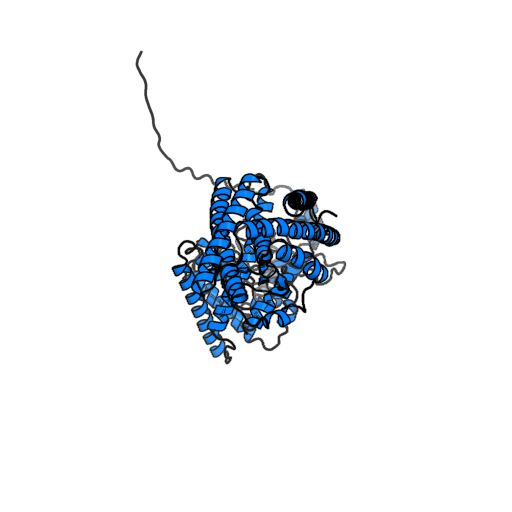30 ASP A C 1
ATOM 997 O O . ASP A 1 130 ? 5.211 -16.067 -15.210 1.00 89.69 130 ASP A O 1
ATOM 1001 N N . CYS A 1 131 ? 5.813 -14.754 -13.485 1.00 88.81 131 CYS A N 1
ATOM 1002 C CA . CYS A 1 131 ? 4.604 -13.931 -13.453 1.00 88.81 131 CYS A CA 1
ATOM 1003 C C . CYS A 1 131 ? 4.612 -12.894 -14.583 1.00 88.81 131 CYS A C 1
ATOM 1005 O O . CYS A 1 131 ? 3.654 -12.798 -15.342 1.00 88.81 131 CYS A O 1
ATOM 1007 N N . GLU A 1 132 ? 5.728 -12.183 -14.750 1.00 91.94 132 GLU A N 1
ATOM 1008 C CA . GLU A 1 132 ? 5.905 -11.188 -15.810 1.00 91.94 132 GLU A CA 1
ATOM 1009 C C . GLU A 1 132 ? 5.854 -11.818 -17.214 1.00 91.94 132 GLU A C 1
ATOM 1011 O O . GLU A 1 132 ? 5.187 -11.310 -18.113 1.00 91.94 132 GLU A O 1
ATOM 1016 N N . ALA A 1 133 ? 6.490 -12.979 -17.391 1.00 91.50 133 ALA A N 1
ATOM 1017 C CA . ALA A 1 133 ? 6.428 -13.741 -18.634 1.00 91.50 133 ALA A CA 1
ATOM 1018 C C . ALA A 1 133 ? 5.008 -14.243 -18.961 1.00 91.50 133 ALA A C 1
ATOM 1020 O O . ALA A 1 133 ? 4.629 -14.258 -20.133 1.00 91.50 133 ALA A O 1
ATOM 1021 N N . ASP A 1 134 ? 4.218 -14.639 -17.952 1.00 90.75 134 ASP A N 1
ATOM 1022 C CA . ASP A 1 134 ? 2.806 -14.998 -18.148 1.00 90.75 134 ASP A CA 1
ATOM 1023 C C . ASP A 1 134 ? 1.945 -13.767 -18.460 1.00 90.75 134 ASP A C 1
ATOM 1025 O O . ASP A 1 134 ? 1.079 -13.859 -19.327 1.00 90.75 134 ASP A O 1
ATOM 1029 N N . PHE A 1 135 ? 2.206 -12.614 -17.828 1.00 92.31 135 PHE A N 1
ATOM 1030 C CA . PHE A 1 135 ? 1.539 -11.350 -18.157 1.00 92.31 135 PHE A CA 1
ATOM 1031 C C . PHE A 1 135 ? 1.721 -11.003 -19.633 1.00 92.31 135 PHE A C 1
ATOM 1033 O O . PHE A 1 135 ? 0.736 -10.886 -20.358 1.00 92.31 135 PHE A O 1
ATOM 1040 N N . TYR A 1 136 ? 2.963 -10.926 -20.113 1.00 91.75 136 TYR A N 1
ATOM 1041 C CA . TYR A 1 136 ? 3.208 -10.598 -21.515 1.00 91.75 136 TYR A CA 1
ATOM 1042 C C . TYR A 1 136 ? 2.632 -11.658 -22.462 1.00 91.75 136 TYR A C 1
ATOM 1044 O O . TYR A 1 136 ? 1.996 -11.312 -23.449 1.00 91.75 136 TYR A O 1
ATOM 1052 N N . ARG A 1 137 ? 2.712 -12.951 -22.122 1.00 88.81 137 ARG A N 1
ATOM 1053 C CA . ARG A 1 137 ? 2.067 -14.012 -22.915 1.00 88.81 137 ARG A CA 1
ATOM 1054 C C . ARG A 1 137 ? 0.545 -13.850 -23.044 1.00 88.81 137 ARG A C 1
ATOM 1056 O O . ARG A 1 137 ? -0.009 -14.297 -24.044 1.00 88.81 137 ARG A O 1
ATOM 1063 N N . CYS A 1 138 ? -0.116 -13.246 -22.058 1.00 88.12 138 CYS A N 1
ATOM 1064 C CA . CYS A 1 138 ? -1.550 -12.959 -22.106 1.00 88.12 138 CYS A CA 1
ATOM 1065 C C . CYS A 1 138 ? -1.875 -11.618 -22.788 1.00 88.12 138 CYS A C 1
ATOM 1067 O O . CYS A 1 138 ? -2.940 -11.505 -23.389 1.00 88.12 138 CYS A O 1
ATOM 1069 N N . PHE A 1 139 ? -0.991 -10.614 -22.690 1.00 88.62 139 PHE A N 1
ATOM 1070 C CA . PHE A 1 139 ? -1.345 -9.208 -22.938 1.00 88.62 139 PHE A CA 1
ATOM 1071 C C . PHE A 1 139 ? -0.357 -8.391 -23.805 1.00 88.62 139 PHE A C 1
ATOM 1073 O O . PHE A 1 139 ? -0.537 -7.184 -23.919 1.00 88.62 139 PHE A O 1
ATOM 1080 N N . SER A 1 140 ? 0.685 -8.977 -24.414 1.00 77.88 140 SER A N 1
ATOM 1081 C CA . SER A 1 140 ? 1.739 -8.209 -25.120 1.00 77.88 140 SER A CA 1
ATOM 1082 C C . SER A 1 140 ? 1.520 -7.939 -26.613 1.00 77.88 140 SER A C 1
ATOM 1084 O O . SER A 1 140 ? 2.469 -7.526 -27.280 1.00 77.88 140 SER A O 1
ATOM 1086 N N . CYS A 1 141 ? 0.340 -8.202 -27.181 1.00 73.88 141 CYS A N 1
ATOM 1087 C CA . CYS A 1 141 ? 0.003 -7.621 -28.483 1.00 73.88 141 CYS A CA 1
ATOM 1088 C C . CYS A 1 141 ? -0.601 -6.228 -28.267 1.00 73.88 141 CYS A C 1
ATOM 1090 O O . CYS A 1 141 ? -1.379 -6.041 -27.336 1.00 73.88 141 CYS A O 1
ATOM 1092 N N . GLU A 1 142 ? -0.280 -5.255 -29.125 1.00 58.56 142 GLU A N 1
ATOM 1093 C CA . GLU A 1 142 ? -0.753 -3.861 -28.986 1.00 58.56 142 GLU A CA 1
ATOM 1094 C C . GLU A 1 142 ? -2.290 -3.748 -28.923 1.00 58.56 142 GLU A C 1
ATOM 1096 O O . GLU A 1 142 ? -2.841 -2.827 -28.326 1.00 58.56 142 GLU A O 1
ATOM 1101 N N . SER A 1 143 ? -2.999 -4.721 -29.503 1.00 65.81 143 SER A N 1
ATOM 1102 C CA . SER A 1 143 ? -4.458 -4.827 -29.475 1.00 65.81 143 SER A CA 1
ATOM 1103 C C . SER A 1 143 ? -5.033 -5.534 -28.237 1.00 65.81 143 SER A C 1
ATOM 1105 O O . SER A 1 143 ? -6.252 -5.662 -28.148 1.00 65.81 143 SER A O 1
ATOM 1107 N N . ALA A 1 144 ? -4.206 -6.051 -27.319 1.00 78.94 144 ALA A N 1
ATOM 1108 C CA . ALA A 1 144 ? -4.670 -6.846 -26.178 1.00 78.94 144 ALA A CA 1
ATOM 1109 C C . ALA A 1 144 ? -5.522 -6.019 -25.215 1.00 78.94 144 ALA A C 1
ATOM 1111 O O . ALA A 1 144 ? -6.630 -6.424 -24.881 1.00 78.94 144 ALA A O 1
ATOM 1112 N N . ILE A 1 145 ? -5.016 -4.857 -24.788 1.00 91.88 145 ILE A N 1
ATOM 1113 C CA . ILE A 1 145 ? -5.667 -3.993 -23.798 1.00 91.88 145 ILE A CA 1
ATOM 1114 C C . ILE A 1 145 ? -5.833 -2.584 -24.392 1.00 91.88 145 ILE A C 1
ATOM 1116 O O . ILE A 1 145 ? -4.971 -1.723 -24.201 1.00 91.88 145 ILE A O 1
ATOM 1120 N N . PRO A 1 146 ? -6.929 -2.321 -25.133 1.00 94.06 146 PRO A N 1
ATOM 1121 C CA . PRO A 1 146 ? -7.152 -1.032 -25.783 1.00 94.06 146 PRO A CA 1
ATOM 1122 C C . PRO A 1 146 ? -7.084 0.139 -24.796 1.00 94.06 146 PRO A C 1
ATOM 1124 O O . PRO A 1 146 ? -7.833 0.185 -23.820 1.00 94.06 146 PRO A O 1
ATOM 1127 N N . GLY A 1 147 ? -6.191 1.096 -25.064 1.00 94.38 147 GLY A N 1
ATOM 1128 C CA . GLY A 1 147 ? -5.992 2.281 -24.225 1.00 94.38 147 GLY A CA 1
ATOM 1129 C C . GLY A 1 147 ? -5.121 2.070 -22.979 1.00 94.38 147 GLY A C 1
ATOM 1130 O O . GLY A 1 147 ? -5.113 2.944 -22.116 1.00 94.38 147 GLY A O 1
ATOM 1131 N N . PHE A 1 148 ? -4.395 0.953 -22.866 1.00 95.75 148 PHE A N 1
ATOM 1132 C CA . PHE A 1 148 ? -3.381 0.734 -21.829 1.00 95.75 148 PHE A CA 1
ATOM 1133 C C . PHE A 1 148 ? -2.018 0.426 -22.482 1.00 95.75 148 PHE A C 1
ATOM 1135 O O . PHE A 1 148 ? -1.824 -0.688 -22.971 1.00 95.75 148 PHE A O 1
ATOM 1142 N N . PRO A 1 149 ? -1.078 1.391 -22.536 1.00 94.44 149 PRO A N 1
ATOM 1143 C CA . PRO A 1 149 ? 0.185 1.217 -23.254 1.00 94.44 149 PRO A CA 1
ATOM 1144 C C . PRO A 1 149 ? 1.084 0.123 -22.653 1.00 94.44 149 PRO A C 1
ATOM 1146 O O . PRO A 1 149 ? 1.574 0.246 -21.530 1.00 94.44 149 PRO A O 1
ATOM 1149 N N . ILE A 1 150 ? 1.350 -0.935 -23.416 1.00 92.50 150 ILE A N 1
ATOM 1150 C CA . ILE A 1 150 ? 2.323 -1.985 -23.090 1.00 92.50 150 ILE A CA 1
ATOM 1151 C C . ILE A 1 150 ? 3.294 -2.074 -24.269 1.00 92.50 150 ILE A C 1
ATOM 1153 O O . ILE A 1 150 ? 2.863 -2.078 -25.417 1.00 92.50 150 ILE A O 1
ATOM 1157 N N . HIS A 1 151 ? 4.592 -2.151 -23.985 1.00 88.81 151 HIS A N 1
ATOM 1158 C CA . HIS A 1 151 ? 5.619 -2.309 -25.015 1.00 88.81 151 HIS A CA 1
ATOM 1159 C C . HIS A 1 151 ? 5.577 -3.698 -25.666 1.00 88.81 151 HIS A C 1
ATOM 1161 O O . HIS A 1 151 ? 5.162 -4.684 -25.047 1.00 88.81 151 HIS A O 1
ATOM 1167 N N . THR A 1 152 ? 6.082 -3.806 -26.892 1.00 89.62 152 THR A N 1
ATOM 1168 C CA . THR A 1 152 ? 6.100 -5.082 -27.614 1.00 89.62 152 THR A CA 1
ATOM 1169 C C . THR A 1 152 ? 7.079 -6.069 -26.974 1.00 89.62 152 THR A C 1
ATOM 1171 O O . THR A 1 152 ? 8.246 -5.753 -26.730 1.00 89.62 152 THR A O 1
ATOM 1174 N N . VAL A 1 153 ? 6.631 -7.307 -26.734 1.00 89.81 153 VAL A N 1
ATOM 1175 C CA . VAL A 1 153 ? 7.492 -8.404 -26.259 1.00 89.81 153 VAL A CA 1
ATOM 1176 C C . VAL A 1 153 ? 7.689 -9.428 -27.368 1.00 89.81 153 VAL A C 1
ATOM 1178 O O . VAL A 1 153 ? 6.791 -10.200 -27.697 1.00 89.81 153 VAL A O 1
ATOM 1181 N N . TYR A 1 154 ? 8.896 -9.444 -27.930 1.00 89.00 154 TYR A N 1
ATOM 1182 C CA . TYR A 1 154 ? 9.292 -10.323 -29.029 1.00 89.00 154 TYR A CA 1
ATOM 1183 C C . TYR A 1 154 ? 9.505 -11.780 -28.584 1.00 89.00 154 TYR A C 1
ATOM 1185 O O . TYR A 1 154 ? 9.309 -12.706 -29.371 1.00 89.00 154 TYR A O 1
ATOM 1193 N N . TYR A 1 155 ? 9.922 -12.004 -27.331 1.00 90.31 155 TYR A N 1
ATOM 1194 C CA . TYR A 1 155 ? 10.187 -13.344 -26.794 1.00 90.31 155 TYR A CA 1
ATOM 1195 C C . TYR A 1 155 ? 10.050 -13.407 -25.267 1.00 90.31 155 TYR A C 1
ATOM 1197 O O . TYR A 1 155 ? 10.506 -12.508 -24.561 1.00 90.31 155 TYR A O 1
ATOM 1205 N N . SER A 1 156 ? 9.500 -14.507 -24.739 1.00 89.38 156 SER A N 1
ATOM 1206 C CA . SER A 1 156 ? 9.454 -14.784 -23.297 1.00 89.38 156 SER A CA 1
ATOM 1207 C C . SER A 1 156 ? 9.671 -16.271 -22.969 1.00 89.38 156 SER A C 1
ATOM 1209 O O . SER A 1 156 ? 8.915 -17.143 -23.405 1.00 89.38 156 SER A O 1
ATOM 1211 N N . LYS A 1 157 ? 10.691 -16.574 -22.147 1.00 89.69 157 LYS A N 1
ATOM 1212 C CA . LYS A 1 157 ? 10.954 -17.924 -21.603 1.00 89.69 157 LYS A CA 1
ATOM 1213 C C . LYS A 1 157 ? 10.913 -17.917 -20.075 1.00 89.69 157 LYS A C 1
ATOM 1215 O O . LYS A 1 157 ? 11.566 -17.097 -19.430 1.00 89.69 157 LYS A O 1
ATOM 1220 N N . LYS A 1 158 ? 10.149 -18.855 -19.512 1.00 90.19 158 LYS A N 1
ATOM 1221 C CA . LYS A 1 158 ? 9.952 -19.069 -18.068 1.00 90.19 158 LYS A CA 1
ATOM 1222 C C . LYS A 1 158 ? 10.985 -20.028 -17.482 1.00 90.19 158 LYS A C 1
ATOM 1224 O O . LYS A 1 158 ? 11.547 -20.844 -18.204 1.00 90.19 158 LYS A O 1
ATOM 1229 N N . PHE A 1 159 ? 11.160 -19.994 -16.164 1.00 84.06 159 PHE A N 1
ATOM 1230 C CA . PHE A 1 159 ? 11.870 -21.022 -15.399 1.00 84.06 159 PHE A CA 1
ATOM 1231 C C . PHE A 1 159 ? 11.145 -22.369 -15.409 1.00 84.06 159 PHE A C 1
ATOM 1233 O O . PHE A 1 159 ? 11.784 -23.412 -15.437 1.00 84.06 159 PHE A O 1
ATOM 1240 N N . SER A 1 160 ? 9.813 -22.345 -15.328 1.00 67.62 160 SER A N 1
ATOM 1241 C CA . SER A 1 160 ? 8.982 -23.543 -15.138 1.00 67.62 160 SER A CA 1
ATOM 1242 C C . SER A 1 160 ? 8.682 -24.341 -16.412 1.00 67.62 160 SER A C 1
ATOM 1244 O O . SER A 1 160 ? 8.129 -25.433 -16.321 1.00 67.62 160 SER A O 1
ATOM 1246 N N . GLN A 1 161 ? 9.041 -23.839 -17.598 1.00 59.59 161 GLN A N 1
ATOM 1247 C CA . GLN A 1 161 ? 8.887 -24.582 -18.854 1.00 59.59 161 GLN A CA 1
ATOM 1248 C C . GLN A 1 161 ? 10.084 -25.509 -19.069 1.00 59.59 161 GLN A C 1
ATOM 1250 O O . GLN A 1 161 ? 10.933 -25.219 -19.901 1.00 59.59 161 GLN A O 1
ATOM 1255 N N . ASN A 1 162 ? 10.097 -26.588 -18.278 1.00 47.81 162 ASN A N 1
ATOM 1256 C CA . ASN A 1 162 ? 11.009 -27.731 -18.281 1.00 47.81 162 ASN A CA 1
ATOM 1257 C C . ASN A 1 162 ? 12.500 -27.417 -18.504 1.00 47.81 162 ASN A C 1
ATOM 1259 O O . ASN A 1 162 ? 12.943 -27.079 -19.600 1.00 47.81 162 ASN A O 1
ATOM 1263 N N . GLU A 1 163 ? 13.305 -27.731 -17.489 1.00 51.00 163 GLU A N 1
ATOM 1264 C CA . GLU A 1 163 ? 14.727 -28.056 -17.644 1.00 51.00 163 GLU A CA 1
ATOM 1265 C C . GLU A 1 163 ? 14.855 -29.383 -18.442 1.00 51.00 163 GLU A C 1
ATOM 1267 O O . GLU A 1 163 ? 15.287 -30.401 -17.913 1.00 51.00 163 GLU A O 1
ATOM 1272 N N . ILE A 1 164 ? 14.417 -29.399 -19.713 1.00 44.78 164 ILE A N 1
ATOM 1273 C CA . ILE A 1 164 ? 14.697 -30.497 -20.647 1.00 44.78 164 ILE A CA 1
ATOM 1274 C C . ILE A 1 164 ? 16.203 -30.466 -20.879 1.00 44.78 164 ILE A C 1
ATOM 1276 O O . ILE A 1 164 ? 16.721 -29.504 -21.453 1.00 44.78 164 ILE A O 1
ATOM 1280 N N . GLU A 1 165 ? 16.895 -31.504 -20.413 1.00 43.50 165 GLU A N 1
ATOM 1281 C CA . GLU A 1 165 ? 18.341 -31.664 -20.555 1.00 43.50 165 GLU A CA 1
ATOM 1282 C C . GLU A 1 165 ? 18.739 -31.558 -22.040 1.00 43.50 165 GLU A C 1
ATOM 1284 O O . GLU A 1 165 ? 18.565 -32.490 -22.822 1.00 43.50 165 GLU A O 1
ATOM 1289 N N . GLY A 1 166 ? 19.223 -30.377 -22.446 1.00 53.44 166 GLY A N 1
ATOM 1290 C CA . GLY A 1 166 ? 19.555 -30.046 -23.837 1.00 53.44 166 GLY A CA 1
ATOM 1291 C C . GLY A 1 166 ? 19.180 -28.621 -24.270 1.00 53.44 166 GLY A C 1
ATOM 1292 O O . GLY A 1 166 ? 19.923 -28.007 -25.039 1.00 53.44 166 GLY A O 1
ATOM 1293 N N . GLU A 1 167 ? 18.088 -28.040 -23.756 1.00 55.91 167 GLU A N 1
ATOM 1294 C CA . GLU A 1 167 ? 17.679 -26.670 -24.115 1.00 55.91 167 GLU A CA 1
ATOM 1295 C C . GLU A 1 167 ? 18.429 -25.595 -23.307 1.00 55.91 167 GLU A C 1
ATOM 1297 O O . GLU A 1 167 ? 17.943 -25.065 -22.309 1.00 55.91 167 GLU A O 1
ATOM 1302 N N . ASN A 1 168 ? 19.611 -25.210 -23.792 1.00 64.31 168 ASN A N 1
ATOM 1303 C CA . ASN A 1 168 ? 20.511 -24.254 -23.130 1.00 64.31 168 ASN A CA 1
ATOM 1304 C C . ASN A 1 168 ? 20.005 -22.795 -23.019 1.00 64.31 168 ASN A C 1
ATOM 1306 O O . ASN A 1 168 ? 20.730 -21.955 -22.486 1.00 64.31 168 ASN A O 1
ATOM 1310 N N . THR A 1 169 ? 18.819 -22.443 -23.529 1.00 67.44 169 THR A N 1
ATOM 1311 C CA . THR A 1 169 ? 18.338 -21.048 -23.529 1.00 67.44 169 THR A CA 1
ATOM 1312 C C . THR A 1 169 ? 17.868 -20.624 -22.131 1.00 67.44 169 THR A C 1
ATOM 1314 O O . THR A 1 169 ? 16.880 -21.193 -21.648 1.00 67.44 169 THR A O 1
ATOM 1317 N N . PRO A 1 170 ? 18.499 -19.621 -21.486 1.00 80.94 170 PRO A N 1
ATOM 1318 C CA . PRO A 1 170 ? 18.092 -19.176 -20.159 1.00 80.94 170 PRO A CA 1
ATOM 1319 C C . PRO A 1 170 ? 16.705 -18.504 -20.172 1.00 80.94 170 PRO A C 1
ATOM 1321 O O . PRO A 1 170 ? 16.310 -17.927 -21.189 1.00 80.94 170 PRO A O 1
ATOM 1324 N N . PRO A 1 171 ? 15.959 -18.528 -19.050 1.00 86.38 171 PRO A N 1
ATOM 1325 C CA . PRO A 1 171 ? 14.759 -17.713 -18.892 1.00 86.38 171 PRO A CA 1
ATOM 1326 C C . PRO A 1 171 ? 15.094 -16.227 -19.045 1.00 86.38 171 PRO A C 1
ATOM 1328 O O . PRO A 1 171 ? 15.996 -15.707 -18.388 1.00 86.38 171 PRO A O 1
ATOM 1331 N N . MET A 1 172 ? 14.373 -15.560 -19.941 1.00 90.94 172 MET A N 1
ATOM 1332 C CA . MET A 1 172 ? 14.584 -14.165 -20.323 1.00 90.94 172 MET A CA 1
ATOM 1333 C C . MET A 1 172 ? 13.313 -13.587 -20.951 1.00 90.94 172 MET A C 1
ATOM 1335 O O . MET A 1 172 ? 12.433 -14.339 -21.383 1.00 90.94 172 MET A O 1
ATOM 1339 N N . LEU A 1 173 ? 13.260 -12.261 -21.040 1.00 90.25 173 LEU A N 1
ATOM 1340 C CA . LEU A 1 173 ? 12.340 -11.518 -21.897 1.00 90.25 173 LEU A CA 1
ATOM 1341 C C . LEU A 1 173 ? 13.166 -10.739 -22.929 1.00 90.25 173 LEU A C 1
ATOM 1343 O O . LEU A 1 173 ? 14.190 -10.159 -22.564 1.00 90.25 173 LEU A O 1
ATOM 1347 N N . VAL A 1 174 ? 12.729 -10.723 -24.188 1.00 90.69 174 VAL A N 1
ATOM 1348 C CA . VAL A 1 174 ? 13.259 -9.835 -25.235 1.00 90.69 174 VAL A CA 1
ATOM 1349 C C . VAL A 1 174 ? 12.126 -8.925 -25.678 1.00 90.69 174 VAL A C 1
ATOM 1351 O O . VAL A 1 174 ? 11.044 -9.399 -26.026 1.00 90.69 174 VAL A O 1
ATOM 1354 N N . MET A 1 175 ? 12.370 -7.627 -25.591 1.00 91.94 175 MET A N 1
ATOM 1355 C CA . MET A 1 175 ? 11.361 -6.576 -25.555 1.00 91.94 175 MET A CA 1
ATOM 1356 C C . MET A 1 175 ? 11.792 -5.416 -26.456 1.00 91.94 175 MET A C 1
ATOM 1358 O O . MET A 1 175 ? 12.962 -5.299 -26.824 1.00 91.94 175 MET A O 1
ATOM 1362 N N . GLU A 1 176 ? 10.845 -4.562 -26.808 1.00 92.06 176 GLU A N 1
ATOM 1363 C CA . GLU A 1 176 ? 11.067 -3.310 -27.526 1.00 92.06 176 GLU A CA 1
ATOM 1364 C C . GLU A 1 176 ? 12.062 -2.381 -26.805 1.00 92.06 176 GLU A C 1
ATOM 1366 O O . GLU A 1 176 ? 12.054 -2.271 -25.576 1.00 92.06 176 GLU A O 1
ATOM 1371 N N . ASP A 1 177 ? 12.940 -1.718 -27.565 1.00 92.50 177 ASP A N 1
ATOM 1372 C CA . ASP A 1 177 ? 13.877 -0.731 -27.024 1.00 92.50 177 ASP A CA 1
ATOM 1373 C C . ASP A 1 177 ? 13.269 0.671 -27.001 1.00 92.50 177 ASP A C 1
ATOM 1375 O O . ASP A 1 177 ? 13.278 1.400 -27.991 1.00 92.50 177 ASP A O 1
ATOM 1379 N N . LEU A 1 178 ? 12.784 1.059 -25.824 1.00 91.56 178 LEU A N 1
ATOM 1380 C CA . LEU A 1 178 ? 12.206 2.376 -25.580 1.00 91.56 178 LEU A CA 1
ATOM 1381 C C . LEU A 1 178 ? 13.199 3.382 -24.969 1.00 91.56 178 LEU A C 1
ATOM 1383 O O . LEU A 1 178 ? 12.796 4.510 -24.672 1.00 91.56 178 LEU A O 1
ATOM 1387 N N . THR A 1 179 ? 14.482 3.041 -24.763 1.00 88.25 179 THR A N 1
ATOM 1388 C CA . THR A 1 179 ? 15.388 3.893 -23.955 1.00 88.25 179 THR A CA 1
ATOM 1389 C C . THR A 1 179 ? 15.746 5.227 -24.612 1.00 88.25 179 THR A C 1
ATOM 1391 O O . THR A 1 179 ? 16.237 6.118 -23.930 1.00 88.25 179 THR A O 1
ATOM 1394 N N . GLN A 1 180 ? 15.547 5.367 -25.925 1.00 89.94 180 GLN A N 1
ATOM 1395 C CA . GLN A 1 180 ? 15.837 6.604 -26.670 1.00 89.94 180 GLN A CA 1
ATOM 1396 C C . GLN A 1 180 ? 14.632 7.558 -26.730 1.00 89.94 180 GLN A C 1
ATOM 1398 O O . GLN A 1 180 ? 14.790 8.771 -26.856 1.00 89.94 180 GLN A O 1
ATOM 1403 N N . VAL A 1 181 ? 13.416 7.014 -26.630 1.00 90.62 181 VAL A N 1
ATOM 1404 C CA . VAL A 1 181 ? 12.154 7.759 -26.786 1.00 90.62 181 VAL A CA 1
ATOM 1405 C C . VAL A 1 181 ? 11.448 8.041 -25.462 1.00 90.62 181 VAL A C 1
ATOM 1407 O O . VAL A 1 181 ? 10.488 8.815 -25.448 1.00 90.62 181 VAL A O 1
ATOM 1410 N N . SER A 1 182 ? 11.914 7.439 -24.364 1.00 92.69 182 SER A N 1
ATOM 1411 C CA . SER A 1 182 ? 11.277 7.542 -23.054 1.00 92.69 182 SER A CA 1
ATOM 1412 C C . SER A 1 182 ? 12.200 7.948 -21.907 1.00 92.69 182 SER A C 1
ATOM 1414 O O . SER A 1 182 ? 13.420 7.794 -21.977 1.00 92.69 182 SER A O 1
ATOM 1416 N N . HIS A 1 183 ? 11.577 8.430 -20.832 1.00 89.12 183 HIS A N 1
ATOM 1417 C CA . HIS A 1 183 ? 12.181 8.672 -19.527 1.00 89.12 183 HIS A CA 1
ATOM 1418 C C . HIS A 1 183 ? 11.260 8.174 -18.403 1.00 89.12 183 HIS A C 1
ATOM 1420 O O . HIS A 1 183 ? 10.073 7.906 -18.603 1.00 89.12 183 HIS A O 1
ATOM 1426 N N . VAL A 1 184 ? 11.827 8.059 -17.205 1.00 87.25 184 VAL A N 1
ATOM 1427 C CA . VAL A 1 184 ? 11.114 7.806 -15.947 1.00 87.25 184 VAL A CA 1
ATOM 1428 C C . VAL A 1 184 ? 11.036 9.121 -15.175 1.00 87.25 184 VAL A C 1
ATOM 1430 O O . VAL A 1 184 ? 11.980 9.907 -15.221 1.00 87.25 184 VAL A O 1
ATOM 1433 N N . ILE A 1 185 ? 9.932 9.350 -14.464 1.00 83.56 185 ILE A N 1
ATOM 1434 C CA . ILE A 1 185 ? 9.693 10.573 -13.685 1.00 83.56 185 ILE A CA 1
ATOM 1435 C C . ILE A 1 185 ? 9.782 10.259 -12.191 1.00 83.56 185 ILE A C 1
ATOM 1437 O O . ILE A 1 185 ? 9.205 9.271 -11.721 1.00 83.56 185 ILE A O 1
ATOM 1441 N N . GLU A 1 186 ? 10.484 11.106 -11.434 1.00 80.06 186 GLU A N 1
ATOM 1442 C CA . GLU A 1 186 ? 10.565 10.959 -9.983 1.00 80.06 186 GLU A CA 1
ATOM 1443 C C . GLU A 1 186 ? 9.199 11.239 -9.323 1.00 80.06 186 GLU A C 1
ATOM 1445 O O . GLU A 1 186 ? 8.465 12.134 -9.748 1.00 80.06 186 GLU A O 1
ATOM 1450 N N . PRO A 1 187 ? 8.823 10.531 -8.241 1.00 76.56 187 PRO A N 1
ATOM 1451 C CA . PRO A 1 187 ? 7.485 10.626 -7.646 1.00 76.56 187 PRO A CA 1
ATOM 1452 C C . PRO A 1 187 ? 7.046 12.045 -7.262 1.00 76.56 187 PRO A C 1
ATOM 1454 O O . PRO A 1 187 ? 5.860 12.359 -7.313 1.00 76.56 187 PRO A O 1
ATOM 1457 N N . ALA A 1 188 ? 7.998 12.896 -6.869 1.00 75.00 188 ALA A N 1
ATOM 1458 C CA . ALA A 1 188 ? 7.748 14.278 -6.469 1.00 75.00 188 ALA A CA 1
ATOM 1459 C C . ALA A 1 188 ? 7.531 15.241 -7.654 1.00 75.00 188 ALA A C 1
ATOM 1461 O O . ALA A 1 188 ? 6.996 16.329 -7.448 1.00 75.00 188 ALA A O 1
ATOM 1462 N N . GLU A 1 189 ? 7.928 14.846 -8.865 1.00 84.75 189 GLU A N 1
ATOM 1463 C CA . GLU A 1 189 ? 7.856 15.653 -10.091 1.00 84.75 189 GLU A CA 1
ATOM 1464 C C . GLU A 1 189 ? 6.576 15.385 -10.898 1.00 84.75 189 GLU A C 1
ATOM 1466 O O . GLU A 1 189 ? 6.265 16.122 -11.832 1.00 84.75 189 GLU A O 1
ATOM 1471 N N . MET A 1 190 ? 5.800 14.359 -10.523 1.00 89.31 190 MET A N 1
ATOM 1472 C CA . MET A 1 190 ? 4.589 13.963 -11.238 1.00 89.31 190 MET A CA 1
ATOM 1473 C C . MET A 1 190 ? 3.525 15.076 -11.230 1.00 89.31 190 MET A C 1
ATOM 1475 O O . MET A 1 190 ? 2.953 15.429 -10.191 1.00 89.31 190 MET A O 1
ATOM 1479 N N . GLY A 1 191 ? 3.237 15.604 -12.419 1.00 91.25 191 GLY A N 1
ATOM 1480 C CA . GLY A 1 191 ? 2.217 16.613 -12.693 1.00 91.25 191 GLY A CA 1
ATOM 1481 C C . GLY A 1 191 ? 0.786 16.069 -12.655 1.00 91.25 191 GLY A C 1
ATOM 1482 O O . GLY A 1 191 ? 0.538 14.876 -12.482 1.00 91.25 191 GLY A O 1
ATOM 1483 N N . GLU A 1 192 ? -0.200 16.959 -12.786 1.00 93.00 192 GLU A N 1
ATOM 1484 C CA . GLU A 1 192 ? -1.617 16.566 -12.793 1.00 93.00 192 GLU A CA 1
ATOM 1485 C C . GLU A 1 192 ? -2.020 15.819 -14.073 1.00 93.00 192 GLU A C 1
ATOM 1487 O O . GLU A 1 192 ? -2.727 14.819 -13.991 1.00 93.00 192 GLU A O 1
ATOM 1492 N N . ASP A 1 193 ? -1.527 16.239 -15.238 1.00 95.50 193 ASP A N 1
ATOM 1493 C CA . ASP A 1 193 ? -1.866 15.598 -16.517 1.00 95.50 193 ASP A CA 1
ATOM 1494 C C . ASP A 1 193 ? -1.242 14.201 -16.642 1.00 95.50 193 ASP A C 1
ATOM 1496 O O . ASP A 1 193 ? -1.874 13.271 -17.134 1.00 95.50 193 ASP A O 1
ATOM 1500 N N . GLN A 1 194 ? -0.032 14.020 -16.104 1.00 94.81 194 GLN A N 1
ATOM 1501 C CA . GLN A 1 194 ? 0.602 12.706 -15.962 1.00 94.81 194 GLN A CA 1
ATOM 1502 C C . GLN A 1 194 ? -0.240 11.792 -15.067 1.00 94.81 194 GLN A C 1
ATOM 1504 O O . GLN A 1 194 ? -0.525 10.660 -15.449 1.00 94.81 194 GLN A O 1
ATOM 1509 N N . LEU A 1 195 ? -0.707 12.291 -13.914 1.00 95.06 195 LEU A N 1
ATOM 1510 C CA . LEU A 1 195 ? -1.615 11.546 -13.042 1.00 95.06 195 LEU A CA 1
ATOM 1511 C C . LEU A 1 195 ? -2.916 11.162 -13.770 1.00 95.06 195 LEU A C 1
ATOM 1513 O O . LEU A 1 195 ? -3.307 10.000 -13.703 1.00 95.06 195 LEU A O 1
ATOM 1517 N N . LYS A 1 196 ? -3.560 12.085 -14.498 1.00 96.56 196 LYS A N 1
ATOM 1518 C CA . LYS A 1 196 ? -4.775 11.793 -15.286 1.00 96.56 196 LYS A CA 1
ATOM 1519 C C . LYS A 1 196 ? -4.532 10.697 -16.324 1.00 96.56 196 LYS A C 1
ATOM 1521 O O . LYS A 1 196 ? -5.257 9.707 -16.321 1.00 96.56 196 LYS A O 1
ATOM 1526 N N . ASN A 1 197 ? -3.456 10.799 -17.103 1.00 96.62 197 ASN A N 1
ATOM 1527 C CA . ASN A 1 197 ? -3.107 9.801 -18.116 1.00 96.62 197 ASN A CA 1
ATOM 1528 C C . ASN A 1 197 ? -2.817 8.415 -17.508 1.00 96.62 197 ASN A C 1
ATOM 1530 O O . ASN A 1 197 ? -3.206 7.397 -18.088 1.00 96.62 197 ASN A O 1
ATOM 1534 N N . ILE A 1 198 ? -2.194 8.342 -16.321 1.00 96.19 198 ILE A N 1
ATOM 1535 C CA . ILE A 1 198 ? -2.027 7.067 -15.597 1.00 96.19 198 ILE A CA 1
ATOM 1536 C C . ILE A 1 198 ? -3.392 6.519 -15.167 1.00 96.19 198 ILE A C 1
ATOM 1538 O O . ILE A 1 198 ? -3.666 5.335 -15.351 1.00 96.19 198 ILE A O 1
ATOM 1542 N N . ILE A 1 199 ? -4.253 7.366 -14.604 1.00 97.75 199 ILE A N 1
ATOM 1543 C CA . ILE A 1 199 ? -5.574 6.987 -14.089 1.00 97.75 199 ILE A CA 1
ATOM 1544 C C . ILE A 1 199 ? -6.498 6.488 -15.208 1.00 97.75 199 ILE A C 1
ATOM 1546 O O . ILE A 1 199 ? -7.167 5.470 -15.031 1.00 97.75 199 ILE A O 1
ATOM 1550 N N . GLU A 1 200 ? -6.490 7.140 -16.370 1.00 97.94 200 GLU A N 1
ATOM 1551 C CA . GLU A 1 200 ? -7.211 6.703 -17.570 1.00 97.94 200 GLU A CA 1
ATOM 1552 C C . GLU A 1 200 ? -6.688 5.365 -18.093 1.00 97.94 200 GLU A C 1
ATOM 1554 O O . GLU A 1 200 ? -7.475 4.458 -18.364 1.00 97.94 200 GLU A O 1
ATOM 1559 N N . SER A 1 201 ? -5.364 5.205 -18.159 1.00 96.94 201 SER A N 1
ATOM 1560 C CA . SER A 1 201 ? -4.731 3.949 -18.571 1.00 96.94 201 SER A CA 1
ATOM 1561 C C . SER A 1 201 ? -5.098 2.802 -17.617 1.00 96.94 201 SER A C 1
ATOM 1563 O O . SER A 1 201 ? -5.517 1.729 -18.054 1.00 96.94 201 SER A O 1
ATOM 1565 N N . LEU A 1 202 ? -5.027 3.027 -16.300 1.00 97.12 202 LEU A N 1
ATOM 1566 C CA . LEU A 1 202 ? -5.466 2.055 -15.294 1.00 97.12 202 LEU A CA 1
ATOM 1567 C C . LEU A 1 202 ? -6.970 1.758 -15.406 1.00 97.12 202 LEU A C 1
ATOM 1569 O O . LEU A 1 202 ? -7.379 0.619 -15.195 1.00 97.12 202 LEU A O 1
ATOM 1573 N N . ALA A 1 203 ? -7.810 2.736 -15.752 1.00 97.94 203 ALA A N 1
ATOM 1574 C CA . ALA A 1 203 ? -9.225 2.491 -16.028 1.00 97.94 203 ALA A CA 1
ATOM 1575 C C . ALA A 1 203 ? -9.422 1.609 -17.277 1.00 97.94 203 ALA A C 1
ATOM 1577 O O . ALA A 1 203 ? -10.257 0.709 -17.236 1.00 97.94 203 ALA A O 1
ATOM 1578 N N . CYS A 1 204 ? -8.624 1.781 -18.338 1.00 97.38 204 CYS A N 1
ATOM 1579 C CA . CYS A 1 204 ? -8.619 0.893 -19.509 1.00 97.38 204 CYS A CA 1
ATOM 1580 C C . CYS A 1 204 ? -8.212 -0.549 -19.153 1.00 97.38 204 CYS A C 1
ATOM 1582 O O . CYS A 1 204 ? -8.923 -1.485 -19.525 1.00 97.38 204 CYS A O 1
ATOM 1584 N N . LEU A 1 205 ? -7.132 -0.735 -18.378 1.00 95.88 205 LEU A N 1
ATOM 1585 C CA . LEU A 1 205 ? -6.709 -2.048 -17.868 1.00 95.88 205 LEU A CA 1
ATOM 1586 C C . LEU A 1 205 ? -7.826 -2.717 -17.057 1.00 95.88 205 LEU A C 1
ATOM 1588 O O . LEU A 1 205 ? -8.228 -3.844 -17.346 1.00 95.88 205 LEU A O 1
ATOM 1592 N N . HIS A 1 206 ? -8.360 -2.013 -16.060 1.00 96.75 206 HIS A N 1
ATOM 1593 C CA . HIS A 1 206 ? -9.399 -2.554 -15.191 1.00 96.75 206 HIS A CA 1
ATOM 1594 C C . HIS A 1 206 ? -10.701 -2.844 -15.962 1.00 96.75 206 HIS A C 1
ATOM 1596 O O . HIS A 1 206 ? -11.275 -3.914 -15.771 1.00 96.75 206 HIS A O 1
ATOM 1602 N N . LYS A 1 207 ? -11.125 -1.969 -16.888 1.00 96.81 207 LYS A N 1
ATOM 1603 C CA . LYS A 1 207 ? -12.265 -2.199 -17.800 1.00 96.81 207 LYS A CA 1
ATOM 1604 C C . LYS A 1 207 ? -12.074 -3.473 -18.616 1.00 96.81 207 LYS A C 1
ATOM 1606 O O . LYS A 1 207 ? -12.964 -4.316 -18.621 1.00 96.81 207 LYS A O 1
ATOM 1611 N N . HIS A 1 208 ? -10.921 -3.635 -19.271 1.00 95.00 208 HIS A N 1
ATOM 1612 C CA . HIS A 1 208 ? -10.629 -4.824 -20.074 1.00 95.00 208 HIS A CA 1
ATOM 1613 C C . HIS A 1 208 ? -10.798 -6.102 -19.246 1.00 95.00 208 HIS A C 1
ATOM 1615 O O . HIS A 1 208 ? -11.561 -6.986 -19.626 1.00 95.00 208 HIS A O 1
ATOM 1621 N N . ILE A 1 209 ? -10.169 -6.154 -18.070 1.00 94.69 209 ILE A N 1
ATOM 1622 C CA . ILE A 1 209 ? -10.206 -7.320 -17.183 1.00 94.69 209 ILE A CA 1
ATOM 1623 C C . ILE A 1 209 ? -11.622 -7.619 -16.661 1.00 94.69 209 ILE A C 1
ATOM 1625 O O . ILE A 1 209 ? -12.007 -8.785 -16.593 1.00 94.69 209 ILE A O 1
ATOM 1629 N N . LEU A 1 210 ? -12.414 -6.592 -16.331 1.00 94.38 210 LEU A N 1
ATOM 1630 C CA . LEU A 1 210 ? -13.811 -6.757 -15.904 1.00 94.38 210 LEU A CA 1
ATOM 1631 C C . LEU A 1 210 ? -14.725 -7.276 -17.027 1.00 94.38 210 LEU A C 1
ATOM 1633 O O . LEU A 1 210 ? -15.715 -7.942 -16.735 1.00 94.38 210 LEU A O 1
ATOM 1637 N N . CYS A 1 211 ? -14.385 -7.009 -18.291 1.00 93.81 211 CYS A N 1
ATOM 1638 C CA . CYS A 1 211 ? -15.124 -7.498 -19.459 1.00 93.81 211 CYS A CA 1
ATOM 1639 C C . CYS A 1 211 ? -14.676 -8.904 -19.924 1.00 93.81 211 CYS A C 1
ATOM 1641 O O . CYS A 1 211 ? -15.340 -9.511 -20.765 1.00 93.81 211 CYS A O 1
ATOM 1643 N N . MET A 1 212 ? -13.566 -9.456 -19.408 1.00 91.25 212 MET A N 1
ATOM 1644 C CA . MET A 1 212 ? -13.085 -10.793 -19.791 1.00 91.25 212 MET A CA 1
ATOM 1645 C C . MET A 1 212 ? -13.951 -11.906 -19.183 1.00 91.25 212 MET A C 1
ATOM 1647 O O . MET A 1 212 ? -13.808 -12.264 -18.013 1.00 91.25 212 MET A O 1
ATOM 1651 N N . SER A 1 213 ? -14.799 -12.522 -20.008 1.00 82.75 213 SER A N 1
ATOM 1652 C CA . SER A 1 213 ? -15.757 -13.549 -19.577 1.00 82.75 213 SER A CA 1
ATOM 1653 C C . SER A 1 213 ? -15.159 -14.927 -19.268 1.00 82.75 213 SER A C 1
ATOM 1655 O O . SER A 1 213 ? -15.812 -15.730 -18.607 1.00 82.75 213 SER A O 1
ATOM 1657 N N . ASP A 1 214 ? -13.962 -15.253 -19.771 1.00 81.12 214 ASP A N 1
ATOM 1658 C CA . ASP A 1 214 ? -13.435 -16.627 -19.715 1.00 81.12 214 ASP A CA 1
ATOM 1659 C C . ASP A 1 214 ? -12.732 -16.990 -18.396 1.00 81.12 214 ASP A C 1
ATOM 1661 O O . ASP A 1 214 ? -12.536 -18.171 -18.113 1.00 81.12 214 ASP A O 1
ATOM 1665 N N . GLY A 1 215 ? -12.350 -15.988 -17.596 1.00 81.62 215 GLY A N 1
ATOM 1666 C CA . GLY A 1 215 ? -11.692 -16.138 -16.295 1.00 81.62 215 GLY A CA 1
ATOM 1667 C C . GLY A 1 215 ? -10.314 -16.817 -16.300 1.00 81.62 215 GLY A C 1
ATOM 1668 O O . GLY A 1 215 ? -9.666 -16.834 -15.253 1.00 81.62 215 GLY A O 1
ATOM 1669 N N . LYS A 1 216 ? -9.826 -17.342 -17.434 1.00 83.75 216 LYS A N 1
ATOM 1670 C CA . LYS A 1 216 ? -8.618 -18.192 -17.505 1.00 83.75 216 LYS A CA 1
ATOM 1671 C C . LYS A 1 216 ? -7.360 -17.458 -17.069 1.00 83.75 216 LYS A C 1
ATOM 1673 O O . LYS A 1 216 ? -6.468 -18.047 -16.466 1.00 83.75 216 LYS A O 1
ATOM 1678 N N . TRP A 1 217 ? -7.313 -16.154 -17.331 1.00 84.50 217 TRP A N 1
ATOM 1679 C CA . TRP A 1 217 ? -6.238 -15.275 -16.883 1.00 84.50 217 TRP A CA 1
ATOM 1680 C C . TRP A 1 217 ? -6.038 -15.333 -15.357 1.00 84.50 217 TRP A C 1
ATOM 1682 O O . TRP A 1 217 ? -4.898 -15.261 -14.901 1.00 84.50 217 TRP A O 1
ATOM 1692 N N . LYS A 1 218 ? -7.098 -15.540 -14.552 1.00 87.12 218 LYS A N 1
ATOM 1693 C CA . LYS A 1 218 ? -6.996 -15.573 -13.082 1.00 87.12 218 LYS A CA 1
ATOM 1694 C C . LYS A 1 218 ? -6.013 -16.640 -12.597 1.00 87.12 218 LYS A C 1
ATOM 1696 O O . LYS A 1 218 ? -5.197 -16.347 -11.727 1.00 87.12 218 LYS A O 1
ATOM 1701 N N . GLU A 1 219 ? -6.011 -17.832 -13.197 1.00 84.62 219 GLU A N 1
ATOM 1702 C CA . GLU A 1 219 ? -5.168 -18.963 -12.772 1.00 84.62 219 GLU A CA 1
ATOM 1703 C C . GLU A 1 219 ? -3.664 -18.633 -12.753 1.00 84.62 219 GLU A C 1
ATOM 1705 O O . GLU A 1 219 ? -2.916 -19.142 -11.912 1.00 84.62 219 GLU A O 1
ATOM 1710 N N . PHE A 1 220 ? -3.215 -17.728 -13.628 1.00 81.38 220 PHE A N 1
ATOM 1711 C CA . PHE A 1 220 ? -1.824 -17.280 -13.680 1.00 81.38 220 PHE A CA 1
ATOM 1712 C C . PHE A 1 220 ? -1.453 -16.353 -12.506 1.00 81.38 220 PHE A C 1
ATOM 1714 O O . PHE A 1 220 ? -0.310 -16.395 -12.041 1.00 81.38 220 PHE A O 1
ATOM 1721 N N . PHE A 1 221 ? -2.414 -15.586 -11.972 1.00 82.81 221 PHE A N 1
ATOM 1722 C CA . PHE A 1 221 ? -2.185 -14.498 -11.009 1.00 82.81 221 PHE A CA 1
ATOM 1723 C C . PHE A 1 221 ? -2.724 -14.754 -9.588 1.00 82.81 221 PHE A C 1
ATOM 1725 O O . PHE A 1 221 ? -2.279 -14.092 -8.651 1.00 82.81 221 PHE A O 1
ATOM 1732 N N . THR A 1 222 ? -3.610 -15.735 -9.369 1.00 71.94 222 THR A N 1
ATOM 1733 C CA . THR A 1 222 ? -4.240 -16.002 -8.052 1.00 71.94 222 THR A CA 1
ATOM 1734 C C . THR A 1 222 ? -3.264 -16.461 -6.945 1.00 71.94 222 THR A C 1
ATOM 1736 O O . THR A 1 222 ? -3.654 -16.509 -5.783 1.00 71.94 222 THR A O 1
ATOM 1739 N N . ARG A 1 223 ? -2.007 -16.842 -7.248 1.00 59.28 223 ARG A N 1
ATOM 1740 C CA . ARG A 1 223 ? -1.098 -17.506 -6.271 1.00 59.28 223 ARG A CA 1
ATOM 1741 C C . ARG A 1 223 ? 0.389 -17.107 -6.331 1.00 59.28 223 ARG A C 1
ATOM 1743 O O . ARG A 1 223 ? 1.250 -17.906 -5.951 1.00 59.28 223 ARG A O 1
ATOM 1750 N N . ARG A 1 224 ? 0.739 -15.931 -6.871 1.00 60.53 224 ARG A N 1
ATOM 1751 C CA . ARG A 1 224 ? 2.143 -15.633 -7.251 1.00 60.53 224 ARG A CA 1
ATOM 1752 C C . ARG A 1 224 ? 2.796 -14.376 -6.684 1.00 60.53 224 ARG A C 1
ATOM 1754 O O . ARG A 1 224 ? 3.983 -14.180 -6.943 1.00 60.53 224 ARG A O 1
ATOM 1761 N N . SER A 1 225 ? 2.098 -13.558 -5.900 1.00 53.94 225 SER A N 1
ATOM 1762 C CA . SER A 1 225 ? 2.717 -12.363 -5.323 1.00 53.94 225 SER A CA 1
ATOM 1763 C C . SER A 1 225 ? 3.896 -12.724 -4.402 1.00 53.94 225 SER A C 1
ATOM 1765 O O . SER A 1 225 ? 3.862 -13.685 -3.634 1.00 53.94 225 SER A O 1
ATOM 1767 N N . PHE A 1 226 ? 4.952 -11.907 -4.452 1.00 46.66 226 PHE A N 1
ATOM 1768 C CA . PHE A 1 226 ? 6.038 -11.906 -3.456 1.00 46.66 226 PHE A CA 1
ATOM 1769 C C . PHE A 1 226 ? 5.528 -11.559 -2.042 1.00 46.66 226 PHE A C 1
ATOM 1771 O O . PHE A 1 226 ? 6.192 -11.831 -1.047 1.00 46.66 226 PHE A O 1
ATOM 1778 N N . ASP A 1 227 ? 4.333 -10.972 -1.972 1.00 60.53 227 ASP A N 1
ATOM 1779 C CA . ASP A 1 227 ? 3.633 -10.550 -0.765 1.00 60.53 227 ASP A CA 1
ATOM 1780 C C . ASP A 1 227 ? 2.417 -11.469 -0.535 1.00 60.53 227 ASP A C 1
ATOM 1782 O O . ASP A 1 227 ? 1.261 -11.042 -0.553 1.00 60.53 227 ASP A O 1
ATOM 1786 N N . GLN A 1 228 ? 2.683 -12.777 -0.440 1.00 57.78 228 GLN A N 1
ATOM 1787 C CA . GLN A 1 228 ? 1.650 -13.812 -0.312 1.00 57.78 228 GLN A CA 1
ATOM 1788 C C . GLN A 1 228 ? 0.831 -13.613 0.976 1.00 57.78 228 GLN A C 1
ATOM 1790 O O . GLN A 1 228 ? -0.392 -13.674 0.932 1.00 57.78 228 GLN A O 1
ATOM 1795 N N . ASP A 1 229 ? 1.478 -13.232 2.084 1.00 57.31 229 ASP A N 1
ATOM 1796 C CA . ASP A 1 229 ? 0.802 -12.848 3.332 1.00 57.31 229 ASP A CA 1
ATOM 1797 C C . ASP A 1 229 ? -0.186 -11.683 3.145 1.00 57.31 229 ASP A C 1
ATOM 1799 O O . ASP A 1 229 ? -1.298 -11.721 3.669 1.00 57.31 229 ASP A O 1
ATOM 1803 N N . PHE A 1 230 ? 0.183 -10.654 2.378 1.00 60.94 230 PHE A N 1
ATOM 1804 C CA . PHE A 1 230 ? -0.684 -9.509 2.087 1.00 60.94 230 PHE A CA 1
ATOM 1805 C C . PHE A 1 230 ? -1.886 -9.916 1.226 1.00 60.94 230 PHE A C 1
ATOM 1807 O O . PHE A 1 230 ? -3.023 -9.550 1.535 1.00 60.94 230 PHE A O 1
ATOM 1814 N N . ALA A 1 231 ? -1.642 -10.700 0.172 1.00 58.25 231 ALA A N 1
ATOM 1815 C CA . ALA A 1 231 ? -2.672 -11.178 -0.750 1.00 58.25 231 ALA A CA 1
ATOM 1816 C C . ALA A 1 231 ? -3.624 -12.212 -0.116 1.00 58.25 231 ALA A C 1
ATOM 1818 O O . ALA A 1 231 ? -4.788 -12.285 -0.498 1.00 58.25 231 ALA A O 1
ATOM 1819 N N . GLU A 1 232 ? -3.171 -12.983 0.874 1.00 62.34 232 GLU A N 1
ATOM 1820 C CA . GLU A 1 232 ? -4.002 -13.979 1.561 1.00 62.34 232 GLU A CA 1
ATOM 1821 C C . GLU A 1 232 ? -4.716 -13.424 2.802 1.00 62.34 232 GLU A C 1
ATOM 1823 O O . GLU A 1 232 ? -5.825 -13.861 3.103 1.00 62.34 232 GLU A O 1
ATOM 1828 N N . LYS A 1 233 ? -4.123 -12.463 3.529 1.00 68.06 233 LYS A N 1
ATOM 1829 C CA . LYS A 1 233 ? -4.659 -11.987 4.823 1.00 68.06 233 LYS A CA 1
ATOM 1830 C C . LYS A 1 233 ? -5.301 -10.608 4.745 1.00 68.06 233 LYS A C 1
ATOM 1832 O O . LYS A 1 233 ? -6.378 -10.411 5.299 1.00 68.06 233 LYS A O 1
ATOM 1837 N N . ILE A 1 234 ? -4.670 -9.654 4.059 1.00 61.09 234 ILE A N 1
ATOM 1838 C CA . ILE A 1 234 ? -5.142 -8.261 4.024 1.00 61.09 234 ILE A CA 1
ATOM 1839 C C . ILE A 1 234 ? -6.087 -8.024 2.846 1.00 61.09 234 ILE A C 1
ATOM 1841 O O . ILE A 1 234 ? -7.119 -7.370 3.004 1.00 61.09 234 ILE A O 1
ATOM 1845 N N . PHE A 1 235 ? -5.790 -8.594 1.676 1.00 67.19 235 PHE A N 1
ATOM 1846 C CA . PHE A 1 235 ? -6.634 -8.414 0.498 1.00 67.19 235 PHE A CA 1
ATOM 1847 C C . PHE A 1 235 ? -8.096 -8.864 0.713 1.00 67.19 235 PHE A C 1
ATOM 1849 O O . PHE A 1 235 ? -8.984 -8.072 0.387 1.00 67.19 235 PHE A O 1
ATOM 1856 N N . PRO A 1 236 ? -8.408 -10.014 1.355 1.00 69.25 236 PRO A N 1
ATOM 1857 C CA . PRO A 1 236 ? -9.796 -10.370 1.650 1.00 69.25 236 PRO A CA 1
ATOM 1858 C C . PRO A 1 236 ? -10.515 -9.374 2.565 1.00 69.25 236 PRO A C 1
ATOM 1860 O O . PRO A 1 236 ? -11.726 -9.228 2.432 1.00 69.25 236 PRO A O 1
ATOM 1863 N N . LEU A 1 237 ? -9.808 -8.672 3.460 1.00 64.38 237 LEU A N 1
ATOM 1864 C CA . LEU A 1 237 ? -10.401 -7.646 4.328 1.00 64.38 237 LEU A CA 1
ATOM 1865 C C . LEU A 1 237 ? -10.778 -6.394 3.524 1.00 64.38 237 LEU A C 1
ATOM 1867 O O . LEU A 1 237 ? -11.891 -5.887 3.657 1.00 64.38 237 LEU A O 1
ATOM 1871 N N . VAL A 1 238 ? -9.882 -5.934 2.643 1.00 64.75 238 VAL A N 1
ATOM 1872 C CA . VAL A 1 238 ? -10.126 -4.782 1.756 1.00 64.75 238 VAL A CA 1
ATOM 1873 C C . VAL A 1 238 ? -11.226 -5.100 0.735 1.00 64.75 238 VAL A C 1
ATOM 1875 O O . VAL A 1 238 ? -12.137 -4.298 0.542 1.00 64.75 238 VAL A O 1
ATOM 1878 N N . HIS A 1 239 ? -11.185 -6.281 0.116 1.00 70.69 239 HIS A N 1
ATOM 1879 C CA . HIS A 1 239 ? -12.124 -6.709 -0.922 1.00 70.69 239 HIS A CA 1
ATOM 1880 C C . HIS A 1 239 ? -13.515 -7.049 -0.353 1.00 70.69 239 HIS A C 1
ATOM 1882 O O . HIS A 1 239 ? -14.490 -6.362 -0.669 1.00 70.69 239 HIS A O 1
ATOM 1888 N N . LYS A 1 240 ? -13.624 -8.029 0.563 1.00 71.25 240 LYS A N 1
ATOM 1889 C CA . LYS A 1 240 ? -14.925 -8.447 1.132 1.00 71.25 240 LYS A CA 1
ATOM 1890 C C . LYS A 1 240 ? -15.600 -7.337 1.939 1.00 71.25 240 LYS A C 1
ATOM 1892 O O . LYS A 1 240 ? -16.822 -7.285 1.988 1.00 71.25 240 LYS A O 1
ATOM 1897 N N . GLY A 1 241 ? -14.822 -6.447 2.560 1.00 68.56 241 GLY A N 1
ATOM 1898 C CA . GLY A 1 241 ? -15.347 -5.324 3.340 1.00 68.56 241 GLY A CA 1
ATOM 1899 C C . GLY A 1 241 ? -15.901 -4.159 2.509 1.00 68.56 241 GLY A C 1
ATOM 1900 O O . GLY A 1 241 ? -16.474 -3.237 3.092 1.00 68.56 241 GLY A O 1
ATOM 1901 N N . THR A 1 242 ? -15.713 -4.157 1.181 1.00 75.56 242 THR A N 1
ATOM 1902 C CA . THR A 1 242 ? -16.077 -3.012 0.320 1.00 75.56 242 THR A CA 1
ATOM 1903 C C . THR A 1 242 ? -16.853 -3.356 -0.948 1.00 75.56 242 THR A C 1
ATOM 1905 O O . THR A 1 242 ? -17.486 -2.460 -1.498 1.00 75.56 242 THR A O 1
ATOM 1908 N N . GLY A 1 243 ? -16.862 -4.615 -1.396 1.00 86.38 243 GLY A N 1
ATOM 1909 C CA . GLY A 1 243 ? -17.679 -5.053 -2.538 1.00 86.38 243 GLY A CA 1
ATOM 1910 C C . GLY A 1 243 ? -17.168 -4.610 -3.915 1.00 86.38 243 GLY A C 1
ATOM 1911 O O . GLY A 1 243 ? -17.865 -4.790 -4.908 1.00 86.38 243 GLY A O 1
ATOM 1912 N N . LEU A 1 244 ? -15.957 -4.049 -3.996 1.00 91.31 244 LEU A N 1
ATOM 1913 C CA . LEU A 1 244 ? -15.276 -3.824 -5.273 1.00 91.31 244 LEU A CA 1
ATOM 1914 C C . LEU A 1 244 ? -14.959 -5.158 -5.957 1.00 91.31 244 LEU A C 1
ATOM 1916 O O . LEU A 1 244 ? -14.570 -6.095 -5.260 1.00 91.31 244 LEU A O 1
ATOM 1920 N N . PRO A 1 245 ? -15.045 -5.249 -7.293 1.00 93.38 245 PRO A N 1
ATOM 1921 C CA . PRO A 1 245 ? -14.679 -6.454 -8.023 1.00 93.38 245 PRO A CA 1
ATOM 1922 C C . PRO A 1 245 ? -13.168 -6.722 -7.962 1.00 93.38 245 PRO A C 1
ATOM 1924 O O . PRO A 1 245 ? -12.361 -5.826 -7.702 1.00 93.38 245 PRO A O 1
ATOM 1927 N N . GLU A 1 246 ? -12.788 -7.971 -8.228 1.00 91.44 246 GLU A N 1
ATOM 1928 C CA . GLU A 1 246 ? -11.388 -8.326 -8.457 1.00 91.44 246 GLU A CA 1
ATOM 1929 C C . GLU A 1 246 ? -10.962 -7.947 -9.879 1.00 91.44 246 GLU A C 1
ATOM 1931 O O . GLU A 1 246 ? -11.661 -8.251 -10.846 1.00 91.44 246 GLU A O 1
ATOM 1936 N N . VAL A 1 247 ? -9.777 -7.363 -10.006 1.00 93.00 247 VAL A N 1
ATOM 1937 C CA . VAL A 1 247 ? -9.127 -6.998 -11.269 1.00 93.00 247 VAL A CA 1
ATOM 1938 C C . VAL A 1 247 ? -7.671 -7.466 -11.259 1.00 93.00 247 VAL A C 1
ATOM 1940 O O . VAL A 1 247 ? -7.133 -7.835 -10.214 1.00 93.00 247 VAL A O 1
ATOM 1943 N N . LEU A 1 248 ? -7.016 -7.449 -12.417 1.00 92.12 248 LEU A N 1
ATOM 1944 C CA . LEU A 1 248 ? -5.569 -7.603 -12.499 1.00 92.12 248 LEU A CA 1
ATOM 1945 C C . LEU A 1 248 ? -4.937 -6.266 -12.114 1.00 92.12 248 LEU A C 1
ATOM 1947 O O . LEU A 1 248 ? -5.106 -5.285 -12.834 1.00 92.12 248 LEU A O 1
ATOM 1951 N N . VAL A 1 249 ? -4.238 -6.239 -10.983 1.00 91.75 249 VAL A N 1
ATOM 1952 C CA . VAL A 1 249 ? -3.481 -5.070 -10.530 1.00 91.75 249 VAL A CA 1
ATOM 1953 C C . VAL A 1 249 ? -2.022 -5.220 -10.935 1.00 91.75 249 VAL A C 1
ATOM 1955 O O . VAL A 1 249 ? -1.444 -6.304 -10.826 1.00 91.75 249 VAL A O 1
ATOM 1958 N N . HIS A 1 250 ? -1.408 -4.130 -11.378 1.00 91.06 250 HIS A N 1
ATOM 1959 C CA . HIS A 1 250 ? 0.010 -4.056 -11.717 1.00 91.06 250 HIS A CA 1
ATOM 1960 C C . HIS A 1 250 ? 0.889 -4.098 -10.451 1.00 91.06 250 HIS A C 1
ATOM 1962 O O . HIS A 1 250 ? 2.009 -4.619 -10.466 1.00 91.06 250 HIS A O 1
ATOM 1968 N N . GLY A 1 251 ? 0.401 -3.524 -9.350 1.00 82.25 251 GLY A N 1
ATOM 1969 C CA . GLY A 1 251 ? 1.198 -3.216 -8.167 1.00 82.25 251 GLY A CA 1
ATOM 1970 C C . GLY A 1 251 ? 2.157 -2.044 -8.403 1.00 82.25 251 GLY A C 1
ATOM 1971 O O . GLY A 1 251 ? 3.253 -2.050 -7.835 1.00 82.25 251 GLY A O 1
ATOM 1972 N N . ILE A 1 252 ? 1.750 -1.076 -9.224 1.00 78.56 252 ILE A N 1
ATOM 1973 C CA . ILE A 1 252 ? 2.575 -0.066 -9.906 1.00 78.56 252 ILE A CA 1
ATOM 1974 C C . ILE A 1 252 ? 3.448 0.833 -9.005 1.00 78.56 252 ILE A C 1
ATOM 1976 O O . ILE A 1 252 ? 3.136 1.080 -7.845 1.00 78.56 252 ILE A O 1
ATOM 1980 N N . GLY A 1 253 ? 4.534 1.373 -9.559 1.00 80.12 253 GLY A N 1
ATOM 1981 C CA . GLY A 1 253 ? 5.216 2.569 -9.049 1.00 80.12 253 GLY A CA 1
ATOM 1982 C C . GLY A 1 253 ? 5.700 3.447 -10.217 1.00 80.12 253 GLY A C 1
ATOM 1983 O O . GLY A 1 253 ? 5.837 2.918 -11.316 1.00 80.12 253 GLY A O 1
ATOM 1984 N N . PRO A 1 254 ? 5.989 4.750 -10.026 1.00 77.06 254 PRO A N 1
ATOM 1985 C CA . PRO A 1 254 ? 6.403 5.661 -11.105 1.00 77.06 254 PRO A CA 1
ATOM 1986 C C . PRO A 1 254 ? 7.646 5.208 -11.880 1.00 77.06 254 PRO A C 1
ATOM 1988 O O . PRO A 1 254 ? 7.717 5.406 -13.086 1.00 77.06 254 PRO A O 1
ATOM 1991 N N . ALA A 1 255 ? 8.568 4.496 -11.220 1.00 82.62 255 ALA A N 1
ATOM 1992 C CA . ALA A 1 255 ? 9.731 3.863 -11.854 1.00 82.62 255 ALA A CA 1
ATOM 1993 C C . ALA A 1 255 ? 9.382 2.826 -12.945 1.00 82.62 255 ALA A C 1
ATOM 1995 O O . ALA A 1 255 ? 10.253 2.425 -13.713 1.00 82.62 255 ALA A O 1
ATOM 1996 N N . ASN A 1 256 ? 8.117 2.403 -13.005 1.00 89.31 256 ASN A N 1
ATOM 1997 C CA . ASN A 1 256 ? 7.583 1.411 -13.928 1.00 89.31 256 ASN A CA 1
ATOM 1998 C C . ASN A 1 256 ? 6.705 2.047 -15.029 1.00 89.31 256 ASN A C 1
ATOM 2000 O O . ASN A 1 256 ? 5.958 1.338 -15.704 1.00 89.31 256 ASN A O 1
ATOM 2004 N N . ILE A 1 257 ? 6.756 3.374 -15.186 1.00 93.12 257 ILE A N 1
ATOM 2005 C CA . ILE A 1 257 ? 5.979 4.131 -16.172 1.00 93.12 257 ILE A CA 1
ATOM 2006 C C . ILE A 1 257 ? 6.958 4.908 -17.046 1.00 93.12 257 ILE A C 1
ATOM 2008 O O . ILE A 1 257 ? 7.697 5.762 -16.558 1.00 93.12 257 ILE A O 1
ATOM 2012 N N . LEU A 1 258 ? 6.969 4.589 -18.336 1.00 92.56 258 LEU A N 1
ATOM 2013 C CA . LEU A 1 258 ? 7.809 5.245 -19.329 1.00 92.56 258 LEU A CA 1
ATOM 2014 C C . LEU A 1 258 ? 7.016 6.372 -19.993 1.00 92.56 258 LEU A C 1
ATOM 2016 O O . LEU A 1 258 ? 6.008 6.114 -20.651 1.00 92.56 258 LEU A O 1
ATOM 2020 N N . PHE A 1 259 ? 7.474 7.611 -19.828 1.00 93.81 259 PHE A N 1
ATOM 2021 C CA . PHE A 1 259 ? 6.886 8.815 -20.423 1.00 93.81 259 PHE A CA 1
ATOM 2022 C C . PHE A 1 259 ? 7.639 9.232 -21.682 1.00 93.81 259 PHE A C 1
ATOM 2024 O O . PHE A 1 259 ? 8.834 8.977 -21.799 1.00 93.81 259 PHE A O 1
ATOM 2031 N N . SER A 1 260 ? 6.958 9.877 -22.630 1.00 95.94 260 SER A N 1
ATOM 2032 C CA . SER A 1 260 ? 7.571 10.310 -23.888 1.00 95.94 260 SER A CA 1
ATOM 2033 C C . SER A 1 260 ? 8.514 11.496 -23.708 1.00 95.94 260 SER A C 1
ATOM 2035 O O . SER A 1 260 ? 8.146 12.519 -23.136 1.00 95.94 260 SER A O 1
ATOM 2037 N N . ASN A 1 261 ? 9.706 11.397 -24.299 1.00 92.56 261 ASN A N 1
ATOM 2038 C CA . ASN A 1 261 ? 10.666 12.502 -24.380 1.00 92.56 261 ASN A CA 1
ATOM 2039 C C . ASN A 1 261 ? 10.146 13.680 -25.229 1.00 92.56 261 ASN A C 1
ATOM 2041 O O . ASN A 1 261 ? 10.568 14.813 -25.017 1.00 92.56 261 ASN A O 1
ATOM 2045 N N . ALA A 1 262 ? 9.229 13.427 -26.170 1.00 95.44 262 ALA A N 1
ATOM 2046 C CA . ALA A 1 262 ? 8.609 14.458 -27.008 1.00 95.44 262 ALA A CA 1
ATOM 2047 C C . ALA A 1 262 ? 7.332 15.051 -26.383 1.00 95.44 262 ALA A C 1
ATOM 2049 O O . ALA A 1 262 ? 7.002 16.210 -26.623 1.00 95.44 262 ALA A O 1
ATOM 2050 N N . GLU A 1 263 ? 6.615 14.265 -25.576 1.00 96.25 263 GLU A N 1
ATOM 2051 C CA . GLU A 1 263 ? 5.337 14.632 -24.957 1.00 96.25 263 GLU A CA 1
ATOM 2052 C C . GLU A 1 263 ? 5.349 14.223 -23.466 1.00 96.25 263 GLU A C 1
ATOM 2054 O O . GLU A 1 263 ? 4.866 13.140 -23.136 1.00 96.25 263 GLU A O 1
ATOM 2059 N N . PRO A 1 264 ? 5.871 15.049 -22.534 1.00 91.94 264 PRO A N 1
ATOM 2060 C CA . PRO A 1 264 ? 6.179 14.616 -21.159 1.00 91.94 264 PRO A CA 1
ATOM 2061 C C . PRO A 1 264 ? 5.005 14.084 -20.320 1.00 91.94 264 PRO A C 1
ATOM 2063 O O . PRO A 1 264 ? 5.222 13.432 -19.301 1.00 91.94 264 PRO A O 1
ATOM 2066 N N . SER A 1 265 ? 3.758 14.349 -20.718 1.00 93.81 265 SER A N 1
ATOM 2067 C CA . SER A 1 265 ? 2.564 13.785 -20.069 1.00 93.81 265 SER A CA 1
ATOM 2068 C C . SER A 1 265 ? 2.129 12.437 -20.652 1.00 93.81 265 SER A C 1
ATOM 2070 O O . SER A 1 265 ? 1.374 11.711 -20.006 1.00 93.81 265 SER A O 1
ATOM 2072 N N . LYS A 1 266 ? 2.573 12.084 -21.862 1.00 95.75 266 LYS A N 1
ATOM 2073 C CA . LYS A 1 266 ? 2.146 10.892 -22.602 1.00 95.75 266 LYS A CA 1
ATOM 2074 C C . LYS A 1 266 ? 2.912 9.661 -22.142 1.00 95.75 266 LYS A C 1
ATOM 2076 O O . LYS A 1 266 ? 4.141 9.636 -22.171 1.00 95.75 266 LYS A O 1
ATOM 2081 N N . ILE A 1 267 ? 2.173 8.621 -21.775 1.00 96.06 267 ILE A N 1
ATOM 2082 C CA . ILE A 1 267 ? 2.735 7.322 -21.409 1.00 96.06 267 ILE A CA 1
ATOM 2083 C C . ILE A 1 267 ? 3.039 6.547 -22.693 1.00 96.06 267 ILE A C 1
ATOM 2085 O O . ILE A 1 267 ? 2.161 6.372 -23.535 1.00 96.06 267 ILE A O 1
ATOM 2089 N N . ILE A 1 268 ? 4.279 6.080 -22.830 1.00 94.94 268 ILE A N 1
ATOM 2090 C CA . ILE A 1 268 ? 4.707 5.160 -23.888 1.00 94.94 268 ILE A CA 1
ATOM 2091 C C . ILE A 1 268 ? 4.441 3.715 -23.463 1.00 94.94 268 ILE A C 1
ATOM 2093 O O . ILE A 1 268 ? 3.894 2.945 -24.244 1.00 94.94 268 ILE A O 1
ATOM 2097 N N . ALA A 1 269 ? 4.804 3.339 -22.234 1.00 94.31 269 ALA A N 1
ATOM 2098 C CA . ALA A 1 269 ? 4.573 1.986 -21.737 1.00 94.31 269 ALA A CA 1
ATOM 2099 C C . ALA A 1 269 ? 4.521 1.908 -20.208 1.00 94.31 269 ALA A C 1
ATOM 2101 O O . ALA A 1 269 ? 5.308 2.543 -19.504 1.00 94.31 269 ALA A O 1
ATOM 2102 N N . PHE A 1 270 ? 3.658 1.029 -19.712 1.00 93.88 270 PHE A N 1
ATOM 2103 C CA . PHE A 1 270 ? 3.793 0.410 -18.399 1.00 93.88 270 PHE A CA 1
ATOM 2104 C C . PHE A 1 270 ? 4.773 -0.774 -18.509 1.00 93.88 270 PHE A C 1
ATOM 2106 O O . PHE A 1 270 ? 4.780 -1.504 -19.508 1.00 93.88 270 PHE A O 1
ATOM 2113 N N . VAL A 1 271 ? 5.637 -0.960 -17.509 1.00 92.06 271 VAL A N 1
ATOM 2114 C CA . VAL A 1 271 ? 6.699 -1.983 -17.519 1.00 92.06 271 VAL A CA 1
ATOM 2115 C C . VAL A 1 271 ? 6.797 -2.731 -16.188 1.00 92.06 271 VAL A C 1
ATOM 2117 O O . VAL A 1 271 ? 6.248 -2.319 -15.175 1.00 92.06 271 VAL A O 1
ATOM 2120 N N . ASP A 1 272 ? 7.570 -3.817 -16.150 1.00 89.69 272 ASP A N 1
ATOM 2121 C CA . ASP A 1 272 ? 7.964 -4.468 -14.894 1.00 89.69 272 ASP A CA 1
ATOM 2122 C C . ASP A 1 272 ? 6.775 -5.131 -14.143 1.00 89.69 272 ASP A C 1
ATOM 2124 O O . ASP A 1 272 ? 6.662 -5.062 -12.916 1.00 89.69 272 ASP A O 1
ATOM 2128 N N . PHE A 1 273 ? 5.905 -5.843 -14.880 1.00 91.06 273 PHE A N 1
ATOM 2129 C CA . PHE A 1 273 ? 4.713 -6.578 -14.393 1.00 91.06 273 PHE A CA 1
ATOM 2130 C C . PHE A 1 273 ? 5.020 -7.810 -13.508 1.00 91.06 273 PHE A C 1
ATOM 2132 O O . PHE A 1 273 ? 4.170 -8.668 -13.278 1.00 91.06 273 PHE A O 1
ATOM 2139 N N . HIS A 1 274 ? 6.221 -7.905 -12.939 1.00 87.50 274 HIS A N 1
ATOM 2140 C CA . HIS A 1 274 ? 6.645 -9.012 -12.075 1.00 87.50 274 HIS A CA 1
ATOM 2141 C C . HIS A 1 274 ? 5.940 -9.061 -10.704 1.00 87.50 274 HIS A C 1
ATOM 2143 O O . HIS A 1 274 ? 6.117 -10.022 -9.950 1.00 87.50 274 HIS A O 1
ATOM 2149 N N . TYR A 1 275 ? 5.126 -8.046 -10.390 1.00 85.69 275 TYR A N 1
ATOM 2150 C CA . TYR A 1 275 ? 4.203 -8.010 -9.251 1.00 85.69 275 TYR A CA 1
ATOM 2151 C C . TYR A 1 275 ? 2.719 -8.091 -9.644 1.00 85.69 275 TYR A C 1
ATOM 2153 O O . TYR A 1 275 ? 1.877 -7.953 -8.755 1.00 85.69 275 TYR A O 1
ATOM 2161 N N . ALA A 1 276 ? 2.395 -8.334 -10.922 1.00 89.94 276 ALA A N 1
ATOM 2162 C CA . ALA A 1 276 ? 1.012 -8.446 -11.372 1.00 89.94 276 ALA A CA 1
ATOM 2163 C C . ALA A 1 276 ? 0.260 -9.526 -10.574 1.00 89.94 276 ALA A C 1
ATOM 2165 O O . ALA A 1 276 ? 0.766 -10.634 -10.365 1.00 89.94 276 ALA A O 1
ATOM 2166 N N . ALA A 1 277 ? -0.930 -9.189 -10.084 1.00 89.12 277 ALA A N 1
ATOM 2167 C CA . ALA A 1 277 ? -1.697 -10.038 -9.180 1.00 89.12 277 ALA A CA 1
ATOM 2168 C C . ALA A 1 277 ? -3.203 -9.817 -9.343 1.00 89.12 277 ALA A C 1
ATOM 2170 O O . ALA A 1 277 ? -3.645 -8.766 -9.799 1.00 89.12 277 ALA A O 1
ATOM 2171 N N . LEU A 1 278 ? -4.003 -10.791 -8.913 1.00 88.31 278 LEU A N 1
ATOM 2172 C CA . LEU A 1 278 ? -5.428 -10.563 -8.687 1.00 88.31 278 LEU A CA 1
ATOM 2173 C C . LEU A 1 278 ? -5.587 -9.659 -7.451 1.00 88.31 278 LEU A C 1
ATOM 2175 O O . LEU A 1 278 ? -4.990 -9.933 -6.408 1.00 88.31 278 LEU A O 1
ATOM 2179 N N . GLY A 1 279 ? -6.339 -8.568 -7.573 1.00 88.25 279 GLY A N 1
ATOM 2180 C CA . GLY A 1 279 ? -6.428 -7.532 -6.547 1.00 88.25 279 GLY A CA 1
ATOM 2181 C C . GLY A 1 279 ? -7.665 -6.646 -6.682 1.00 88.25 279 GLY A C 1
ATOM 2182 O O . GLY A 1 279 ? -8.545 -6.899 -7.497 1.00 88.25 279 GLY A O 1
ATOM 2183 N N . SER A 1 280 ? -7.744 -5.596 -5.866 1.00 90.31 280 SER A N 1
ATOM 2184 C CA . SER A 1 280 ? -8.785 -4.561 -5.955 1.00 90.31 280 SER A CA 1
ATOM 2185 C C . SER A 1 280 ? -8.203 -3.376 -6.720 1.00 90.31 280 SER A C 1
ATOM 2187 O O . SER A 1 280 ? -7.046 -3.039 -6.451 1.00 90.31 280 SER A O 1
ATOM 2189 N N . PRO A 1 281 ? -8.961 -2.695 -7.602 1.00 94.69 281 PRO A N 1
ATOM 2190 C CA . PRO A 1 281 ? -8.439 -1.581 -8.400 1.00 94.69 281 PRO A CA 1
ATOM 2191 C C . PRO A 1 281 ? -7.778 -0.484 -7.555 1.00 94.69 281 PRO A C 1
ATOM 2193 O O . PRO A 1 281 ? -6.849 0.179 -8.011 1.00 94.69 281 PRO A O 1
ATOM 2196 N N . VAL A 1 282 ? -8.184 -0.328 -6.287 1.00 93.62 282 VAL A N 1
ATOM 2197 C CA . VAL A 1 282 ? -7.566 0.646 -5.376 1.00 93.62 282 VAL A CA 1
ATOM 2198 C C . VAL A 1 282 ? -6.101 0.365 -5.039 1.00 93.62 282 VAL A C 1
ATOM 2200 O O . VAL A 1 282 ? -5.461 1.262 -4.513 1.00 93.62 282 VAL A O 1
ATOM 2203 N N . ILE A 1 283 ? -5.546 -0.817 -5.331 1.00 89.62 283 ILE A N 1
ATOM 2204 C CA . ILE A 1 283 ? -4.130 -1.130 -5.061 1.00 89.62 283 ILE A CA 1
ATOM 2205 C C . ILE A 1 283 ? -3.199 -0.324 -5.979 1.00 89.62 283 ILE A C 1
ATOM 2207 O O . ILE A 1 283 ? -2.190 0.200 -5.508 1.00 89.62 283 ILE A O 1
ATOM 2211 N N . ASP A 1 284 ? -3.540 -0.183 -7.263 1.00 92.69 284 ASP A N 1
ATOM 2212 C CA . ASP A 1 284 ? -2.768 0.660 -8.186 1.00 92.69 284 ASP A CA 1
ATOM 2213 C C . ASP A 1 284 ? -3.077 2.146 -7.988 1.00 92.69 284 ASP A C 1
ATOM 2215 O O . ASP A 1 284 ? -2.169 2.979 -8.052 1.00 92.69 284 ASP A O 1
ATOM 2219 N N . LEU A 1 285 ? -4.333 2.485 -7.668 1.00 94.81 285 LEU A N 1
ATOM 2220 C CA . LEU A 1 285 ? -4.719 3.860 -7.341 1.00 94.81 285 LEU A CA 1
ATOM 2221 C C . LEU A 1 285 ? -4.019 4.361 -6.073 1.00 94.81 285 LEU A C 1
ATOM 2223 O O . LEU A 1 285 ? -3.549 5.490 -6.064 1.00 94.81 285 LEU A O 1
ATOM 2227 N N . GLU A 1 286 ? -3.917 3.540 -5.021 1.00 90.31 286 GLU A N 1
ATOM 2228 C CA . GLU A 1 286 ? -3.246 3.893 -3.763 1.00 90.31 286 GLU A CA 1
ATOM 2229 C C . GLU A 1 286 ? -1.826 4.366 -4.027 1.00 90.31 286 GLU A C 1
ATOM 2231 O O . GLU A 1 286 ? -1.510 5.516 -3.741 1.00 90.31 286 GLU A O 1
ATOM 2236 N N . LYS A 1 287 ? -1.002 3.532 -4.661 1.00 85.12 287 LYS A N 1
ATOM 2237 C CA . LYS A 1 287 ? 0.394 3.875 -4.930 1.00 85.12 287 LYS A CA 1
ATOM 2238 C C . LYS A 1 287 ? 0.517 5.086 -5.847 1.00 85.12 287 LYS A C 1
ATOM 2240 O O . LYS A 1 287 ? 1.261 6.011 -5.534 1.00 85.12 287 LYS A O 1
ATOM 2245 N N . THR A 1 288 ? -0.238 5.103 -6.947 1.00 88.75 288 THR A N 1
ATOM 2246 C CA . THR A 1 288 ? -0.196 6.194 -7.931 1.00 88.75 288 THR A CA 1
ATOM 2247 C C . THR A 1 288 ? -0.553 7.533 -7.284 1.00 88.75 288 THR A C 1
ATOM 2249 O O . THR A 1 288 ? 0.205 8.496 -7.383 1.00 88.75 288 THR A O 1
ATOM 2252 N N . ILE A 1 289 ? -1.673 7.588 -6.560 1.00 90.12 289 ILE A N 1
ATOM 2253 C CA . ILE A 1 289 ? -2.178 8.819 -5.952 1.00 90.12 289 ILE A CA 1
ATOM 2254 C C . ILE A 1 289 ? -1.327 9.208 -4.733 1.00 90.12 289 ILE A C 1
ATOM 2256 O O . ILE A 1 289 ? -0.973 10.379 -4.601 1.00 90.12 289 ILE A O 1
ATOM 2260 N N . THR A 1 290 ? -0.926 8.267 -3.867 1.00 85.56 290 THR A N 1
ATOM 2261 C CA . THR A 1 290 ? -0.025 8.531 -2.725 1.00 85.56 290 THR A CA 1
ATOM 2262 C C . THR A 1 290 ? 1.281 9.186 -3.181 1.00 85.56 290 THR A C 1
ATOM 2264 O O . THR A 1 290 ? 1.797 10.057 -2.479 1.00 85.56 290 THR A O 1
ATOM 2267 N N . MET A 1 291 ? 1.793 8.797 -4.352 1.00 81.62 291 MET A N 1
ATOM 2268 C CA . MET A 1 291 ? 3.039 9.315 -4.914 1.00 81.62 291 MET A CA 1
ATOM 2269 C C . MET A 1 291 ? 2.826 10.655 -5.633 1.00 81.62 291 MET A C 1
ATOM 2271 O O . MET A 1 291 ? 3.483 11.627 -5.273 1.00 81.62 291 MET A O 1
ATOM 2275 N N . ALA A 1 292 ? 1.834 10.776 -6.521 1.00 83.19 292 ALA A N 1
ATOM 2276 C CA . ALA A 1 292 ? 1.520 12.037 -7.208 1.00 83.19 292 ALA A CA 1
ATOM 2277 C C . ALA A 1 292 ? 1.100 13.176 -6.255 1.00 83.19 292 ALA A C 1
ATOM 2279 O O . ALA A 1 292 ? 1.362 14.354 -6.504 1.00 83.19 292 ALA A O 1
ATOM 2280 N N . THR A 1 293 ? 0.462 12.839 -5.129 1.00 83.38 293 THR A N 1
ATOM 2281 C CA . THR A 1 293 ? 0.070 13.813 -4.095 1.00 83.38 293 THR A CA 1
ATOM 2282 C C . THR A 1 293 ? 1.188 14.149 -3.105 1.00 83.38 293 THR A C 1
ATOM 2284 O O . THR A 1 293 ? 0.977 14.972 -2.214 1.00 83.38 293 THR A O 1
ATOM 2287 N N . HIS A 1 294 ? 2.400 13.600 -3.270 1.00 80.62 294 HIS A N 1
ATOM 2288 C CA . HIS A 1 294 ? 3.555 13.926 -2.426 1.00 80.62 294 HIS A CA 1
ATOM 2289 C C . HIS A 1 294 ? 3.925 15.419 -2.479 1.00 80.62 294 HIS A C 1
ATOM 2291 O O . HIS A 1 294 ? 4.360 15.983 -1.477 1.00 80.62 294 HIS A O 1
ATOM 2297 N N . ARG A 1 295 ? 3.662 16.104 -3.602 1.00 80.69 295 ARG A N 1
ATOM 2298 C CA . ARG A 1 295 ? 3.808 17.569 -3.721 1.00 80.69 295 ARG A CA 1
ATOM 2299 C C . ARG A 1 295 ? 2.951 18.365 -2.720 1.00 80.69 295 ARG A C 1
ATOM 2301 O O . ARG A 1 295 ? 3.286 19.497 -2.394 1.00 80.69 295 ARG A O 1
ATOM 2308 N N . TYR A 1 296 ? 1.896 17.753 -2.176 1.00 81.44 296 TYR A N 1
ATOM 2309 C CA . TYR A 1 296 ? 1.035 18.304 -1.124 1.00 81.44 296 TYR A CA 1
ATOM 2310 C C . TYR A 1 296 ? 1.380 17.766 0.280 1.00 81.44 296 TYR A C 1
ATOM 2312 O O . TYR A 1 296 ? 0.553 17.836 1.184 1.00 81.44 296 TYR A O 1
ATOM 2320 N N . ALA A 1 297 ? 2.581 17.218 0.513 1.00 77.31 297 ALA A N 1
ATOM 2321 C CA . ALA A 1 297 ? 2.958 16.650 1.817 1.00 77.31 297 ALA A CA 1
ATOM 2322 C C . ALA A 1 297 ? 2.836 17.638 2.998 1.00 77.31 297 ALA A C 1
ATOM 2324 O O . ALA A 1 297 ? 2.593 17.206 4.122 1.00 77.31 297 ALA A O 1
ATOM 2325 N N . ASN A 1 298 ? 2.958 18.945 2.734 1.00 76.81 298 ASN A N 1
ATOM 2326 C CA . ASN A 1 298 ? 2.814 20.015 3.727 1.00 76.81 298 ASN A CA 1
ATOM 2327 C C . ASN A 1 298 ? 1.398 20.635 3.778 1.00 76.81 298 ASN A C 1
ATOM 2329 O O . ASN A 1 298 ? 1.154 21.496 4.617 1.00 76.81 298 ASN A O 1
ATOM 2333 N N . ASP A 1 299 ? 0.474 20.218 2.903 1.00 83.25 299 ASP A N 1
ATOM 2334 C CA . ASP A 1 299 ? -0.923 20.673 2.874 1.00 83.25 299 ASP A CA 1
ATOM 2335 C C . ASP A 1 299 ? -1.867 19.465 2.789 1.00 83.25 299 ASP A C 1
ATOM 2337 O O . ASP A 1 299 ? -2.223 18.952 1.724 1.00 83.25 299 ASP A O 1
ATOM 2341 N N . LEU A 1 300 ? -2.284 19.011 3.969 1.00 74.81 300 LEU A N 1
ATOM 2342 C CA . LEU A 1 300 ? -3.163 17.860 4.153 1.00 74.81 300 LEU A CA 1
ATOM 2343 C C . LEU A 1 300 ? -4.567 18.097 3.564 1.00 74.81 300 LEU A C 1
ATOM 2345 O O . LEU A 1 300 ? -5.228 17.137 3.161 1.00 74.81 300 LEU A O 1
ATOM 2349 N N . GLY A 1 301 ? -5.006 19.358 3.465 1.00 83.12 301 GLY A N 1
ATOM 2350 C CA . GLY A 1 301 ? -6.278 19.740 2.856 1.00 83.12 301 GLY A CA 1
ATOM 2351 C C . GLY A 1 301 ? -6.231 19.603 1.336 1.00 83.12 301 GLY A C 1
ATOM 2352 O O . GLY A 1 301 ? -7.047 18.878 0.760 1.00 83.12 301 GLY A O 1
ATOM 2353 N N . ALA A 1 302 ? -5.232 20.218 0.696 1.00 83.56 302 ALA A N 1
ATOM 2354 C CA . ALA A 1 302 ? -4.991 20.080 -0.741 1.00 83.56 302 ALA A CA 1
ATOM 2355 C C . ALA A 1 302 ? -4.749 18.617 -1.136 1.00 83.56 302 ALA A C 1
ATOM 2357 O O . ALA A 1 302 ? -5.316 18.147 -2.124 1.00 83.56 302 ALA A O 1
ATOM 2358 N N . ARG A 1 303 ? -3.992 17.867 -0.323 1.00 84.81 303 ARG A N 1
ATOM 2359 C CA . ARG A 1 303 ? -3.790 16.427 -0.506 1.00 84.81 303 ARG A CA 1
ATOM 2360 C C . ARG A 1 303 ? -5.106 15.650 -0.470 1.00 84.81 303 ARG A C 1
ATOM 2362 O O . ARG A 1 303 ? -5.400 14.918 -1.408 1.00 84.81 303 ARG A O 1
ATOM 2369 N N . SER A 1 304 ? -5.904 15.812 0.587 1.00 83.44 304 SER A N 1
ATOM 2370 C CA . SER A 1 304 ? -7.187 15.111 0.748 1.00 83.44 304 SER A CA 1
ATOM 2371 C C . SER A 1 304 ? -8.159 15.421 -0.399 1.00 83.44 304 SER A C 1
ATOM 2373 O O . SER A 1 304 ? -8.808 14.517 -0.934 1.00 83.44 304 SER A O 1
ATOM 2375 N N . LYS A 1 305 ? -8.195 16.685 -0.846 1.00 91.06 305 LYS A N 1
ATOM 2376 C CA . LYS A 1 305 ? -8.961 17.106 -2.023 1.00 91.06 305 LYS A CA 1
ATOM 2377 C C . LYS A 1 305 ? -8.467 16.409 -3.295 1.00 91.06 305 LYS A C 1
ATOM 2379 O O . LYS A 1 305 ? -9.266 15.759 -3.959 1.00 91.06 305 LYS A O 1
ATOM 2384 N N . ALA A 1 306 ? -7.168 16.470 -3.596 1.00 90.06 306 ALA A N 1
ATOM 2385 C CA . ALA A 1 306 ? -6.587 15.833 -4.780 1.00 90.06 306 ALA A CA 1
ATOM 2386 C C . ALA A 1 306 ? -6.820 14.309 -4.805 1.00 90.06 306 ALA A C 1
ATOM 2388 O O . ALA A 1 306 ? -7.131 13.750 -5.857 1.00 90.06 306 ALA A O 1
ATOM 2389 N N . GLU A 1 307 ? -6.743 13.638 -3.651 1.00 92.00 307 GLU A N 1
ATOM 2390 C CA . GLU A 1 307 ? -7.083 12.216 -3.516 1.00 92.00 307 GLU A CA 1
ATOM 2391 C C . GLU A 1 307 ? -8.565 11.950 -3.847 1.00 92.00 307 GLU A C 1
ATOM 2393 O O . GLU A 1 307 ? -8.870 11.061 -4.644 1.00 92.00 307 GLU A O 1
ATOM 2398 N N . SER A 1 308 ? -9.495 12.736 -3.291 1.00 94.38 308 SER A N 1
ATOM 2399 C CA . SER A 1 308 ? -10.935 12.599 -3.567 1.00 94.38 308 SER A CA 1
ATOM 2400 C C . SER A 1 308 ? -11.292 12.897 -5.026 1.00 94.38 308 SER A C 1
ATOM 2402 O O . SER A 1 308 ? -12.094 12.168 -5.618 1.00 94.38 308 SER A O 1
ATOM 2404 N N . ASP A 1 309 ? -10.705 13.942 -5.607 1.00 97.00 309 ASP A N 1
ATOM 2405 C CA . ASP A 1 309 ? -10.945 14.353 -6.991 1.00 97.00 309 ASP A CA 1
ATOM 2406 C C . ASP A 1 309 ? -10.438 13.280 -7.962 1.00 97.00 309 ASP A C 1
ATOM 2408 O O . ASP A 1 309 ? -11.177 12.856 -8.848 1.00 97.00 309 ASP A O 1
ATOM 2412 N N . THR A 1 310 ? -9.234 12.741 -7.733 1.00 97.19 310 THR A N 1
ATOM 2413 C CA . THR A 1 310 ? -8.647 11.691 -8.586 1.00 97.19 310 THR A CA 1
ATOM 2414 C C . THR A 1 310 ? -9.435 10.379 -8.526 1.00 97.19 310 THR A C 1
ATOM 2416 O O . THR A 1 310 ? -9.643 9.731 -9.551 1.00 97.19 310 THR A O 1
ATOM 2419 N N . LEU A 1 311 ? -9.935 9.987 -7.346 1.00 97.75 311 LEU A N 1
ATOM 2420 C CA . LEU A 1 311 ? -10.807 8.812 -7.207 1.00 97.75 311 LEU A CA 1
ATOM 2421 C C . LEU A 1 311 ? -12.157 8.998 -7.904 1.00 97.75 311 LEU A C 1
ATOM 2423 O O . LEU A 1 311 ? -12.710 8.039 -8.440 1.00 97.75 311 LEU A O 1
ATOM 2427 N N . SER A 1 312 ? -12.679 10.226 -7.896 1.00 98.25 312 SER A N 1
ATOM 2428 C CA . SER A 1 312 ? -13.910 10.570 -8.608 1.00 98.25 312 SER A CA 1
ATOM 2429 C C . SER A 1 312 ? -13.674 10.529 -10.122 1.00 98.25 312 SER A C 1
ATOM 2431 O O . SER A 1 312 ? -14.451 9.899 -10.830 1.00 98.25 312 SER A O 1
ATOM 2433 N N . TYR A 1 313 ? -12.549 11.071 -10.604 1.00 98.38 313 TYR A N 1
ATOM 2434 C CA . TYR A 1 313 ? -12.138 10.994 -12.009 1.00 98.38 313 TYR A CA 1
ATOM 2435 C C . TYR A 1 313 ? -12.005 9.545 -12.501 1.00 98.38 313 TYR A C 1
ATOM 2437 O O . TYR A 1 313 ? -12.643 9.168 -13.481 1.00 98.38 313 TYR A O 1
ATOM 2445 N N . TYR A 1 314 ? -11.266 8.699 -11.772 1.00 98.56 314 TYR A N 1
ATOM 2446 C CA . TYR A 1 314 ? -11.138 7.271 -12.090 1.00 98.56 314 TYR A CA 1
ATOM 2447 C C . TYR A 1 314 ? -12.500 6.570 -12.205 1.00 98.56 314 TYR A C 1
ATOM 2449 O O . TYR A 1 314 ? -12.722 5.795 -13.133 1.00 98.56 314 TYR A O 1
ATOM 2457 N N . TYR A 1 315 ? -13.404 6.821 -11.252 1.00 98.50 315 TYR A N 1
ATOM 2458 C CA . TYR A 1 315 ? -14.717 6.179 -11.215 1.00 98.50 315 TYR A CA 1
ATOM 2459 C C . TYR A 1 315 ? -15.577 6.560 -12.422 1.00 98.50 315 TYR A C 1
ATOM 2461 O O . TYR A 1 315 ? -16.181 5.682 -13.035 1.00 98.50 315 TYR A O 1
ATOM 2469 N N . GLU A 1 316 ? -15.612 7.846 -12.778 1.00 98.44 316 GLU A N 1
ATOM 2470 C CA . GLU A 1 316 ? -16.384 8.336 -13.921 1.00 98.44 316 GLU A CA 1
ATOM 2471 C C . GLU A 1 316 ? -15.835 7.777 -15.244 1.00 98.44 316 GLU A C 1
ATOM 2473 O O . GLU A 1 316 ? -16.607 7.211 -16.018 1.00 98.44 316 GLU A O 1
ATOM 2478 N N . ILE A 1 317 ? -14.510 7.814 -15.449 1.00 98.44 317 ILE A N 1
ATOM 2479 C CA . ILE A 1 317 ? -13.851 7.254 -16.642 1.00 98.44 317 ILE A CA 1
ATOM 2480 C C . ILE A 1 317 ? -14.063 5.735 -16.745 1.00 98.44 317 ILE A C 1
ATOM 2482 O O . ILE A 1 317 ? -14.351 5.219 -17.826 1.00 98.44 317 ILE A O 1
ATOM 2486 N N . LEU A 1 318 ? -13.950 4.990 -15.638 1.00 98.12 318 LEU A N 1
ATOM 2487 C CA . LEU A 1 318 ? -14.229 3.552 -15.646 1.00 98.12 318 LEU A CA 1
ATOM 2488 C C . LEU A 1 318 ? -15.706 3.276 -15.956 1.00 98.12 318 LEU A C 1
ATOM 2490 O O . LEU A 1 318 ? -15.994 2.380 -16.745 1.00 98.12 318 LEU A O 1
ATOM 2494 N N . ARG A 1 319 ? -16.640 4.033 -15.364 1.00 98.12 319 ARG A N 1
ATOM 2495 C CA . ARG A 1 319 ? -18.081 3.881 -15.617 1.00 98.12 319 ARG A CA 1
ATOM 2496 C C . ARG A 1 319 ? -18.405 4.117 -17.089 1.00 98.12 319 ARG A C 1
ATOM 2498 O O . ARG A 1 319 ? -19.093 3.295 -17.683 1.00 98.12 319 ARG A O 1
ATOM 2505 N N . GLU A 1 320 ? -17.897 5.198 -17.675 1.00 98.31 320 GLU A N 1
ATOM 2506 C CA . GLU A 1 320 ? -18.038 5.505 -19.102 1.00 98.31 320 GLU A CA 1
ATOM 2507 C C . GLU A 1 320 ? -17.513 4.355 -19.968 1.00 98.31 320 GLU A C 1
ATOM 2509 O O . GLU A 1 320 ? -18.270 3.770 -20.743 1.00 98.31 320 GLU A O 1
ATOM 2514 N N . LYS A 1 321 ? -16.267 3.924 -19.739 1.00 97.50 321 LYS A N 1
ATOM 2515 C CA . LYS A 1 321 ? -15.652 2.826 -20.495 1.00 97.50 321 LYS A CA 1
ATOM 2516 C C . LYS A 1 321 ? -16.362 1.483 -20.314 1.00 97.50 321 LYS A C 1
ATOM 2518 O O . LYS A 1 321 ? -16.318 0.662 -21.229 1.00 97.50 321 LYS A O 1
ATOM 2523 N N . MET A 1 322 ? -16.993 1.220 -19.173 1.00 97.75 322 MET A N 1
ATOM 2524 C CA . MET A 1 322 ? -17.822 0.024 -18.979 1.00 97.75 322 MET A CA 1
ATOM 2525 C C . MET A 1 322 ? -19.119 0.122 -19.797 1.00 97.75 322 MET A C 1
ATOM 2527 O O . MET A 1 322 ? -19.440 -0.817 -20.527 1.00 97.75 322 MET A O 1
ATOM 2531 N N . MET A 1 323 ? -19.801 1.276 -19.772 1.00 97.50 323 MET A N 1
ATOM 2532 C CA . MET A 1 323 ? -21.026 1.511 -20.553 1.00 97.50 323 MET A CA 1
ATOM 2533 C C . MET A 1 323 ? -20.779 1.413 -22.067 1.00 97.50 323 MET A C 1
ATOM 2535 O O . MET A 1 323 ? -21.568 0.780 -22.764 1.00 97.50 323 MET A O 1
ATOM 2539 N N . GLU A 1 324 ? -19.658 1.944 -22.573 1.00 97.19 324 GLU A N 1
ATOM 2540 C CA . GLU A 1 324 ? -19.214 1.768 -23.971 1.00 97.19 324 GLU A CA 1
ATOM 2541 C C . GLU A 1 324 ? -19.107 0.292 -24.392 1.00 97.19 324 GLU A C 1
ATOM 2543 O O . GLU A 1 324 ? -19.298 -0.041 -25.559 1.00 97.19 324 GLU A O 1
ATOM 2548 N N . ALA A 1 325 ? -18.770 -0.597 -23.452 1.00 96.31 325 ALA A N 1
ATOM 2549 C CA . ALA A 1 325 ? -18.658 -2.035 -23.682 1.00 96.31 325 ALA A CA 1
ATOM 2550 C C . ALA A 1 325 ? -19.967 -2.802 -23.407 1.00 96.31 325 ALA A C 1
ATOM 2552 O O . ALA A 1 325 ? -19.974 -4.027 -23.482 1.00 96.31 325 ALA A O 1
ATOM 2553 N N . GLY A 1 326 ? -21.067 -2.110 -23.089 1.00 97.50 326 GLY A N 1
ATOM 2554 C CA . GLY A 1 326 ? -22.350 -2.735 -22.755 1.00 97.50 326 GLY A CA 1
ATOM 2555 C C . GLY A 1 326 ? -22.413 -3.337 -21.346 1.00 97.50 326 GLY A C 1
ATOM 2556 O O . GLY A 1 326 ? -23.249 -4.204 -21.097 1.00 97.50 326 GLY A O 1
ATOM 2557 N N . HIS A 1 327 ? -21.550 -2.895 -20.425 1.00 97.06 327 HIS A N 1
ATOM 2558 C CA . HIS A 1 327 ? -21.499 -3.370 -19.041 1.00 97.06 327 HIS A CA 1
ATOM 2559 C C . HIS A 1 327 ? -21.781 -2.242 -18.034 1.00 97.06 327 HIS A C 1
ATOM 2561 O O . HIS A 1 327 ? -21.343 -1.106 -18.202 1.00 97.06 327 HIS A O 1
ATOM 2567 N N . GLU A 1 328 ? -22.462 -2.563 -16.935 1.00 96.94 328 GLU A N 1
ATOM 2568 C CA . GLU A 1 328 ? -22.644 -1.640 -15.808 1.00 96.94 328 GLU A CA 1
ATOM 2569 C C . GLU A 1 328 ? -21.519 -1.787 -14.769 1.00 96.94 328 GLU A C 1
ATOM 2571 O O . GLU A 1 328 ? -20.933 -2.859 -14.596 1.00 96.94 328 GLU A O 1
ATOM 2576 N N . ILE A 1 329 ? -21.222 -0.705 -14.042 1.00 96.44 329 ILE A N 1
ATOM 2577 C CA . ILE A 1 329 ? -20.269 -0.728 -12.926 1.00 96.44 329 ILE A CA 1
ATOM 2578 C C . ILE A 1 329 ? -20.949 -1.292 -11.668 1.00 96.44 329 ILE A C 1
ATOM 2580 O O . ILE A 1 329 ? -21.971 -0.787 -11.213 1.00 96.44 329 ILE A O 1
ATOM 2584 N N . THR A 1 330 ? -20.384 -2.347 -11.077 1.00 95.44 330 THR A N 1
ATOM 2585 C CA . THR A 1 330 ? -21.035 -3.105 -9.985 1.00 95.44 330 THR A CA 1
ATOM 2586 C C . THR A 1 330 ? -20.808 -2.522 -8.584 1.00 95.44 330 THR A C 1
ATOM 2588 O O . THR A 1 330 ? -21.089 -3.182 -7.585 1.00 95.44 330 THR A O 1
ATOM 2591 N N . PHE A 1 331 ? -20.240 -1.320 -8.480 1.00 95.62 331 PHE A N 1
ATOM 2592 C CA . PHE A 1 331 ? -19.867 -0.679 -7.218 1.00 95.62 331 PHE A CA 1
ATOM 2593 C C . PHE A 1 331 ? -20.044 0.838 -7.300 1.00 95.62 331 PHE A C 1
ATOM 2595 O O . PHE A 1 331 ? -20.117 1.400 -8.387 1.00 95.62 331 PHE A O 1
ATOM 2602 N N . THR A 1 332 ? -20.089 1.510 -6.148 1.00 96.50 332 THR A N 1
ATOM 2603 C CA . THR A 1 332 ? -20.286 2.966 -6.060 1.00 96.50 332 THR A CA 1
ATOM 2604 C C . THR A 1 332 ? -18.981 3.722 -5.803 1.00 96.50 332 THR A C 1
ATOM 2606 O O . THR A 1 332 ? -18.022 3.175 -5.249 1.00 96.50 332 THR A O 1
ATOM 2609 N N . LEU A 1 333 ? -18.964 5.023 -6.111 1.00 96.94 333 LEU A N 1
ATOM 2610 C CA . LEU A 1 333 ? -17.846 5.915 -5.781 1.00 96.94 333 LEU A CA 1
ATOM 2611 C C . LEU A 1 333 ? -17.503 5.898 -4.279 1.00 96.94 333 LEU A C 1
ATOM 2613 O O . LEU A 1 333 ? -16.331 5.924 -3.911 1.00 96.94 333 LEU A O 1
ATOM 2617 N N . GLU A 1 334 ? -18.499 5.788 -3.396 1.00 93.69 334 GLU A N 1
ATOM 2618 C CA . GLU A 1 334 ? -18.249 5.702 -1.952 1.00 93.69 334 GLU A CA 1
ATOM 2619 C C . GLU A 1 334 ? -17.661 4.353 -1.518 1.00 93.69 334 GLU A C 1
ATOM 2621 O O . GLU A 1 334 ? -16.812 4.320 -0.622 1.00 93.69 334 GLU A O 1
ATOM 2626 N N . ALA A 1 335 ? -18.013 3.247 -2.184 1.00 90.12 335 ALA A N 1
ATOM 2627 C CA . ALA A 1 335 ? -17.336 1.964 -1.985 1.00 90.12 335 ALA A CA 1
ATOM 2628 C C . ALA A 1 335 ? -15.858 2.042 -2.415 1.00 90.12 335 ALA A C 1
ATOM 2630 O O . ALA A 1 335 ? -14.973 1.618 -1.663 1.00 90.12 335 ALA A O 1
ATOM 2631 N N . LEU A 1 336 ? -15.581 2.675 -3.564 1.00 95.56 336 LEU A N 1
ATOM 2632 C CA . LEU A 1 336 ? -14.223 2.944 -4.047 1.00 95.56 336 LEU A CA 1
ATOM 2633 C C . LEU A 1 336 ? -13.424 3.793 -3.045 1.00 95.56 336 LEU A C 1
ATOM 2635 O O . LEU A 1 336 ? -12.359 3.371 -2.593 1.00 95.56 336 LEU A O 1
ATOM 2639 N N . LYS A 1 337 ? -13.957 4.952 -2.633 1.00 91.75 337 LYS A N 1
ATOM 2640 C CA . LYS A 1 337 ? -13.315 5.849 -1.658 1.00 91.75 337 LYS A CA 1
ATOM 2641 C C . LYS A 1 337 ? -13.089 5.166 -0.306 1.00 91.75 337 LYS A C 1
ATOM 2643 O O . LYS A 1 337 ? -12.030 5.342 0.298 1.00 91.75 337 LYS A O 1
ATOM 2648 N N . ARG A 1 338 ? -14.038 4.352 0.174 1.00 85.00 338 ARG A N 1
ATOM 2649 C CA . ARG A 1 338 ? -13.882 3.560 1.407 1.00 85.00 338 ARG A CA 1
ATOM 2650 C C . ARG A 1 338 ? -12.743 2.549 1.291 1.00 85.00 338 ARG A C 1
ATOM 2652 O O . ARG A 1 338 ? -11.930 2.461 2.208 1.00 85.00 338 ARG A O 1
ATOM 2659 N N . SER A 1 339 ? -12.664 1.822 0.180 1.00 84.31 339 SER A N 1
ATOM 2660 C CA . SER A 1 339 ? -11.613 0.826 -0.043 1.00 84.31 339 SER A CA 1
ATOM 2661 C C . SER A 1 339 ? -10.239 1.452 -0.230 1.00 84.31 339 SER A C 1
ATOM 2663 O O . SER A 1 339 ? -9.272 0.971 0.353 1.00 84.31 339 SER A O 1
ATOM 2665 N N . TYR A 1 340 ? -10.153 2.581 -0.939 1.00 88.25 340 TYR A N 1
ATOM 2666 C CA . TYR A 1 340 ? -8.916 3.347 -1.058 1.00 88.25 340 TYR A CA 1
ATOM 2667 C C . TYR A 1 340 ? -8.393 3.781 0.317 1.00 88.25 340 TYR A C 1
ATOM 2669 O O . TYR A 1 340 ? -7.221 3.569 0.613 1.00 88.25 340 TYR A O 1
ATOM 2677 N N . ARG A 1 341 ? -9.257 4.299 1.207 1.00 81.75 341 ARG A N 1
ATOM 2678 C CA . ARG A 1 341 ? -8.854 4.669 2.579 1.00 81.75 341 ARG A CA 1
ATOM 2679 C C . ARG A 1 341 ? -8.262 3.486 3.355 1.00 81.75 341 ARG A C 1
ATOM 2681 O O . ARG A 1 341 ? -7.250 3.668 4.026 1.00 81.75 341 ARG A O 1
ATOM 2688 N N . LEU A 1 342 ? -8.851 2.291 3.239 1.00 75.00 342 LEU A N 1
ATOM 2689 C CA . LEU A 1 342 ? -8.325 1.063 3.857 1.00 75.00 342 LEU A CA 1
ATOM 2690 C C . LEU A 1 342 ? -6.993 0.630 3.222 1.00 75.00 342 LEU A C 1
ATOM 2692 O O . LEU A 1 342 ? -6.026 0.358 3.933 1.00 75.00 342 LEU A O 1
ATOM 2696 N N . CYS A 1 343 ? -6.922 0.620 1.889 1.00 77.00 343 CYS A N 1
ATOM 2697 C CA . CYS A 1 343 ? -5.722 0.257 1.142 1.00 77.00 343 CYS A CA 1
ATOM 2698 C C . CYS A 1 343 ? -4.553 1.211 1.428 1.00 77.00 343 CYS A C 1
ATOM 2700 O O . CYS A 1 343 ? -3.422 0.756 1.542 1.00 77.00 343 CYS A O 1
ATOM 2702 N N . LYS A 1 344 ? -4.816 2.508 1.629 1.00 78.62 344 LYS A N 1
ATOM 2703 C CA . LYS A 1 344 ? -3.808 3.526 1.959 1.00 78.62 344 LYS A CA 1
ATOM 2704 C C . LYS A 1 344 ? -3.142 3.295 3.315 1.00 78.62 344 LYS A C 1
ATOM 2706 O O . LYS A 1 344 ? -1.925 3.413 3.411 1.00 78.62 344 LYS A O 1
ATOM 2711 N N . VAL A 1 345 ? -3.905 2.912 4.347 1.00 68.50 345 VAL A N 1
ATOM 2712 C CA . VAL A 1 345 ? -3.323 2.533 5.655 1.00 68.50 345 VAL A CA 1
ATOM 2713 C C . VAL A 1 345 ? -2.376 1.344 5.477 1.00 68.50 345 VAL A C 1
ATOM 2715 O O . VAL A 1 345 ? -1.225 1.374 5.905 1.00 68.50 345 VAL A O 1
ATOM 2718 N N . VAL A 1 346 ? -2.852 0.323 4.768 1.00 66.88 346 VAL A N 1
ATOM 2719 C CA . VAL A 1 346 ? -2.123 -0.910 4.458 1.00 66.88 346 VAL A CA 1
ATOM 2720 C C . VAL A 1 346 ? -0.848 -0.643 3.633 1.00 66.88 346 VAL A C 1
ATOM 2722 O O . VAL A 1 346 ? 0.220 -1.179 3.945 1.00 66.88 346 VAL A O 1
ATOM 2725 N N . GLY A 1 347 ? -0.931 0.219 2.616 1.00 66.81 347 GLY A N 1
ATOM 2726 C CA . GLY A 1 347 ? 0.191 0.663 1.788 1.00 66.81 347 GLY A CA 1
ATOM 2727 C C . GLY A 1 347 ? 1.235 1.427 2.601 1.00 66.81 347 GLY A C 1
ATOM 2728 O O . GLY A 1 347 ? 2.423 1.105 2.532 1.00 66.81 347 GLY A O 1
ATOM 2729 N N . ALA A 1 348 ? 0.802 2.352 3.464 1.00 67.31 348 ALA A N 1
ATOM 2730 C CA . ALA A 1 348 ? 1.680 3.082 4.377 1.00 67.31 348 ALA A CA 1
ATOM 2731 C C . ALA A 1 348 ? 2.418 2.145 5.354 1.00 67.31 348 ALA A C 1
ATOM 2733 O O . ALA A 1 348 ? 3.638 2.255 5.506 1.00 67.31 348 ALA A O 1
ATOM 2734 N N . SER A 1 349 ? 1.727 1.165 5.955 1.00 63.66 349 SER A N 1
ATOM 2735 C CA . SER A 1 349 ? 2.364 0.146 6.806 1.00 63.66 349 SER A CA 1
ATOM 2736 C C . SER A 1 349 ? 3.417 -0.667 6.044 1.00 63.66 349 SER A C 1
ATOM 2738 O O . SER A 1 349 ? 4.520 -0.889 6.551 1.00 63.66 349 SER A O 1
ATOM 2740 N N . ARG A 1 350 ? 3.125 -1.073 4.800 1.00 64.12 350 ARG A N 1
ATOM 2741 C CA . ARG A 1 350 ? 4.087 -1.780 3.939 1.00 64.12 350 ARG A CA 1
ATOM 2742 C C . ARG A 1 350 ? 5.293 -0.903 3.592 1.00 64.12 350 ARG A C 1
ATOM 2744 O O . ARG A 1 350 ? 6.423 -1.393 3.641 1.00 64.12 350 ARG A O 1
ATOM 2751 N N . MET A 1 351 ? 5.085 0.376 3.284 1.00 61.75 351 MET A N 1
ATOM 2752 C CA . MET A 1 351 ? 6.170 1.318 2.998 1.00 61.75 351 MET A CA 1
ATOM 2753 C C . MET A 1 351 ? 7.075 1.547 4.213 1.00 61.75 351 MET A C 1
ATOM 2755 O O . MET A 1 351 ? 8.289 1.593 4.040 1.00 61.75 351 MET A O 1
ATOM 2759 N N . LEU A 1 352 ? 6.538 1.574 5.438 1.00 58.22 352 LEU A N 1
ATOM 2760 C CA . LEU A 1 352 ? 7.338 1.643 6.670 1.00 58.22 352 LEU A CA 1
ATOM 2761 C C . LEU A 1 352 ? 8.271 0.422 6.832 1.00 58.22 352 LEU A C 1
ATOM 2763 O O . LEU A 1 352 ? 9.456 0.562 7.155 1.00 58.22 352 LEU A O 1
ATOM 2767 N N . VAL A 1 353 ? 7.754 -0.784 6.567 1.00 60.41 353 VAL A N 1
ATOM 2768 C CA . VAL A 1 353 ? 8.532 -2.038 6.617 1.00 60.41 353 VAL A CA 1
ATOM 2769 C C . VAL A 1 353 ? 9.597 -2.078 5.519 1.00 60.41 353 VAL A C 1
ATOM 2771 O O . VAL A 1 353 ? 10.742 -2.450 5.787 1.00 60.41 353 VAL A O 1
ATOM 2774 N N . LEU A 1 354 ? 9.248 -1.683 4.290 1.00 58.03 354 LEU A N 1
ATOM 2775 C CA . LEU A 1 354 ? 10.201 -1.590 3.182 1.00 58.03 354 LEU A CA 1
ATOM 2776 C C . LEU A 1 354 ? 11.286 -0.549 3.471 1.00 58.03 354 LEU A C 1
ATOM 2778 O O . LEU A 1 354 ? 12.460 -0.865 3.320 1.00 58.03 354 LEU A O 1
ATOM 2782 N N . TYR A 1 355 ? 10.922 0.632 3.973 1.00 59.56 355 TYR A N 1
ATOM 2783 C CA . TYR A 1 355 ? 11.866 1.674 4.374 1.00 59.56 355 TYR A CA 1
ATOM 2784 C C . TYR A 1 355 ? 12.842 1.172 5.441 1.00 59.56 355 TYR A C 1
ATOM 2786 O O . TYR A 1 355 ? 14.047 1.331 5.283 1.00 59.56 355 TYR A O 1
ATOM 2794 N N . THR A 1 356 ? 12.356 0.474 6.471 1.00 59.34 356 THR A N 1
ATOM 2795 C CA . THR A 1 356 ? 13.220 -0.097 7.518 1.00 59.34 356 THR A CA 1
ATOM 2796 C C . THR A 1 356 ? 14.211 -1.111 6.935 1.00 59.34 356 THR A C 1
ATOM 2798 O O . THR A 1 356 ? 15.396 -1.076 7.261 1.00 59.34 356 THR A O 1
ATOM 2801 N N . LYS A 1 357 ? 13.770 -1.978 6.011 1.00 62.69 357 LYS A N 1
ATOM 2802 C CA . LYS A 1 357 ? 14.665 -2.907 5.295 1.00 62.69 357 LYS A CA 1
ATOM 2803 C C . LYS A 1 357 ? 15.675 -2.173 4.407 1.00 62.69 357 LYS A C 1
ATOM 2805 O O . LYS A 1 357 ? 16.849 -2.540 4.412 1.00 62.69 357 LYS A O 1
ATOM 2810 N N . THR A 1 358 ? 15.249 -1.142 3.680 1.00 58.44 358 THR A N 1
ATOM 2811 C CA . THR A 1 358 ? 16.109 -0.345 2.794 1.00 58.44 358 THR A CA 1
ATOM 2812 C C . THR A 1 358 ? 17.151 0.437 3.584 1.00 58.44 358 THR A C 1
ATOM 2814 O O . THR A 1 358 ? 18.327 0.333 3.263 1.00 58.44 358 THR A O 1
ATOM 2817 N N . VAL A 1 359 ? 16.774 1.136 4.659 1.00 56.75 359 VAL A N 1
ATOM 2818 C CA . VAL A 1 359 ? 17.715 1.853 5.540 1.00 56.75 359 VAL A CA 1
ATOM 2819 C C . VAL A 1 359 ? 18.719 0.890 6.166 1.00 56.75 359 VAL A C 1
ATOM 2821 O O . VAL A 1 359 ? 19.916 1.155 6.108 1.00 56.75 359 VAL A O 1
ATOM 2824 N N . ASN A 1 360 ? 18.270 -0.261 6.677 1.00 58.56 360 ASN A N 1
ATOM 2825 C CA . ASN A 1 360 ? 19.176 -1.278 7.219 1.00 58.56 360 ASN A CA 1
ATOM 2826 C C . ASN A 1 360 ? 20.133 -1.843 6.153 1.00 58.56 360 ASN A C 1
ATOM 2828 O O . ASN A 1 360 ? 21.263 -2.189 6.478 1.00 58.56 360 ASN A O 1
ATOM 2832 N N . SER A 1 361 ? 19.703 -1.918 4.888 1.00 59.66 361 SER A N 1
ATOM 2833 C CA . SER A 1 361 ? 20.549 -2.364 3.770 1.00 59.66 361 SER A CA 1
ATOM 2834 C C . SER A 1 361 ? 21.534 -1.277 3.321 1.00 59.66 361 SER A C 1
ATOM 2836 O O . SER A 1 361 ? 22.695 -1.576 3.067 1.00 59.66 361 SER A O 1
ATOM 2838 N N . LEU A 1 362 ? 21.108 -0.011 3.260 1.00 52.44 362 LEU A N 1
ATOM 2839 C CA . LEU A 1 362 ? 21.960 1.134 2.914 1.00 52.44 362 LEU A CA 1
ATOM 2840 C C . LEU A 1 362 ? 23.009 1.415 3.997 1.00 52.44 362 LEU A C 1
ATOM 2842 O O . LEU A 1 362 ? 24.149 1.727 3.672 1.00 52.44 362 LEU A O 1
ATOM 2846 N N . ALA A 1 363 ? 22.667 1.219 5.273 1.00 55.88 363 ALA A N 1
ATOM 2847 C CA . ALA A 1 363 ? 23.609 1.305 6.390 1.00 55.88 363 ALA A CA 1
ATOM 2848 C C . ALA A 1 363 ? 24.744 0.259 6.319 1.00 55.88 363 ALA A C 1
ATOM 2850 O O . ALA A 1 363 ? 25.774 0.436 6.962 1.00 55.88 363 ALA A O 1
ATOM 2851 N N . GLN A 1 364 ? 24.581 -0.808 5.527 1.00 54.12 364 GLN A N 1
ATOM 2852 C CA . GLN A 1 364 ? 25.619 -1.812 5.259 1.00 54.12 364 GLN A CA 1
ATOM 2853 C C . GLN A 1 364 ? 26.495 -1.468 4.038 1.00 54.12 364 GLN A C 1
ATOM 2855 O O . GLN A 1 364 ? 27.424 -2.214 3.733 1.00 54.12 364 GLN A O 1
ATOM 2860 N N . ILE A 1 365 ? 26.228 -0.360 3.331 1.00 52.94 365 ILE A N 1
ATOM 2861 C CA . ILE A 1 365 ? 26.981 0.077 2.147 1.00 52.94 365 ILE A CA 1
ATOM 2862 C C . ILE A 1 365 ? 27.836 1.304 2.526 1.00 52.94 365 ILE A C 1
ATOM 2864 O O . ILE A 1 365 ? 27.289 2.402 2.648 1.00 52.94 365 ILE A O 1
ATOM 2868 N N . PRO A 1 366 ? 29.177 1.175 2.656 1.00 47.34 366 PRO A N 1
ATOM 2869 C CA . PRO A 1 366 ? 30.048 2.229 3.204 1.00 47.34 366 PRO A CA 1
ATOM 2870 C C . PRO A 1 366 ? 30.023 3.586 2.484 1.00 47.34 366 PRO A C 1
ATOM 2872 O O . PRO A 1 366 ? 30.463 4.584 3.047 1.00 47.34 366 PRO A O 1
ATOM 2875 N N . HIS A 1 367 ? 29.524 3.631 1.246 1.00 52.47 367 HIS A N 1
ATOM 2876 C CA . HIS A 1 367 ? 29.482 4.830 0.401 1.00 52.47 367 HIS A CA 1
ATOM 2877 C C . HIS A 1 367 ? 28.058 5.308 0.065 1.00 52.47 367 HIS A C 1
ATOM 2879 O O . HIS A 1 367 ? 27.907 6.258 -0.694 1.00 52.47 367 HIS A O 1
ATOM 2885 N N . ALA A 1 368 ? 27.018 4.665 0.613 1.00 45.91 368 ALA A N 1
ATOM 2886 C CA . ALA A 1 368 ? 25.610 5.025 0.384 1.00 45.91 368 ALA A CA 1
ATOM 2887 C C . ALA A 1 368 ? 24.825 5.256 1.690 1.00 45.91 368 ALA A C 1
ATOM 2889 O O . ALA A 1 368 ? 23.593 5.290 1.685 1.00 45.91 368 ALA A O 1
ATOM 2890 N N . ALA A 1 369 ? 25.529 5.410 2.816 1.00 52.03 369 ALA A N 1
ATOM 2891 C CA . ALA A 1 369 ? 24.912 5.749 4.088 1.00 52.03 369 ALA A CA 1
ATOM 2892 C C . ALA A 1 369 ? 24.257 7.147 4.002 1.00 52.03 369 ALA A C 1
ATOM 2894 O O . ALA A 1 369 ? 24.931 8.106 3.613 1.00 52.03 369 ALA A O 1
ATOM 2895 N N . PRO A 1 370 ? 22.966 7.301 4.360 1.00 55.09 370 PRO A N 1
ATOM 2896 C CA . PRO A 1 370 ? 22.338 8.615 4.419 1.00 55.09 370 PRO A CA 1
ATOM 2897 C C . PRO A 1 370 ? 23.061 9.492 5.445 1.00 55.09 370 PRO A C 1
ATOM 2899 O O . PRO A 1 370 ? 23.456 9.015 6.510 1.00 55.09 370 PRO A O 1
ATOM 2902 N N . THR A 1 371 ? 23.218 10.783 5.139 1.00 73.31 371 THR A N 1
ATOM 2903 C CA . THR A 1 371 ? 23.894 11.717 6.052 1.00 73.31 371 THR A CA 1
ATOM 2904 C C . THR A 1 371 ? 23.208 11.750 7.419 1.00 73.31 371 THR A C 1
ATOM 2906 O O . THR A 1 371 ? 22.005 11.486 7.558 1.00 73.31 371 THR A O 1
ATOM 2909 N N . GLU A 1 372 ? 23.972 12.104 8.451 1.00 65.81 372 GLU A N 1
ATOM 2910 C CA . GLU A 1 372 ? 23.447 12.233 9.811 1.00 65.81 372 GLU A CA 1
ATOM 2911 C C . GLU A 1 372 ? 22.304 13.261 9.880 1.00 65.81 372 GLU A C 1
ATOM 2913 O O . GLU A 1 372 ? 21.317 13.037 10.576 1.00 65.81 372 GLU A O 1
ATOM 2918 N N . GLU A 1 373 ? 22.368 14.324 9.073 1.00 59.66 373 GLU A N 1
ATOM 2919 C CA . GLU A 1 373 ? 21.312 15.331 8.944 1.00 59.66 373 GLU A CA 1
ATOM 2920 C C . GLU A 1 373 ? 20.023 14.774 8.317 1.00 59.66 373 GLU A C 1
ATOM 2922 O O . GLU A 1 373 ? 18.946 14.968 8.884 1.00 59.66 373 GLU A O 1
ATOM 2927 N N . HIS A 1 374 ? 20.108 14.023 7.209 1.00 56.41 374 HIS A N 1
ATOM 2928 C CA . HIS A 1 374 ? 18.941 13.341 6.633 1.00 56.41 374 HIS A CA 1
ATOM 2929 C C . HIS A 1 374 ? 18.329 12.359 7.640 1.00 56.41 374 HIS A C 1
ATOM 2931 O O . HIS A 1 374 ? 17.113 12.329 7.834 1.00 56.41 374 HIS A O 1
ATOM 2937 N N . THR A 1 375 ? 19.181 11.611 8.342 1.00 52.38 375 THR A N 1
ATOM 2938 C CA . THR A 1 375 ? 18.771 10.666 9.385 1.00 52.38 375 THR A CA 1
ATOM 2939 C C . THR A 1 375 ? 18.090 11.376 10.559 1.00 52.38 375 THR A C 1
ATOM 2941 O O . THR A 1 375 ? 17.078 10.890 11.063 1.00 52.38 375 THR A O 1
ATOM 2944 N N . LYS A 1 376 ? 18.609 12.529 10.996 1.00 57.94 376 LYS A N 1
ATOM 2945 C CA . LYS A 1 376 ? 18.073 13.326 12.105 1.00 57.94 376 LYS A CA 1
ATOM 2946 C C . LYS A 1 376 ? 16.746 13.989 11.740 1.00 57.94 376 LYS A C 1
ATOM 2948 O O . LYS A 1 376 ? 15.753 13.743 12.412 1.00 57.94 376 LYS A O 1
ATOM 2953 N N . LYS A 1 377 ? 16.693 14.738 10.634 1.00 50.75 377 LYS A N 1
ATOM 2954 C CA . LYS A 1 377 ? 15.477 15.427 10.168 1.00 50.75 377 LYS A CA 1
ATOM 2955 C C . LYS A 1 377 ? 14.312 14.451 9.972 1.00 50.75 377 LYS A C 1
ATOM 2957 O O . LYS A 1 377 ? 13.181 14.758 10.339 1.00 50.75 377 LYS A O 1
ATOM 2962 N N . PHE A 1 378 ? 14.589 13.253 9.454 1.00 49.66 378 PHE A N 1
ATOM 2963 C CA . PHE A 1 378 ? 13.578 12.208 9.293 1.00 49.66 378 PHE A CA 1
ATOM 2964 C C . PHE A 1 378 ? 13.163 11.567 10.632 1.00 49.66 378 PHE A C 1
ATOM 2966 O O . PHE A 1 378 ? 11.975 11.323 10.846 1.00 49.66 378 PHE A O 1
ATOM 2973 N N . LYS A 1 379 ? 14.107 11.346 11.564 1.00 48.56 379 LYS A N 1
ATOM 2974 C CA . LYS A 1 379 ? 13.801 10.910 12.941 1.00 48.56 379 LYS A CA 1
ATOM 2975 C C . LYS A 1 379 ? 12.921 11.918 13.677 1.00 48.56 379 LYS A C 1
ATOM 2977 O O . LYS A 1 379 ? 11.966 11.490 14.310 1.00 48.56 379 LYS A O 1
ATOM 2982 N N . ASP A 1 380 ? 13.197 13.215 13.567 1.00 46.91 380 ASP A N 1
ATOM 2983 C CA . ASP A 1 380 ? 12.450 14.269 14.265 1.00 46.91 380 ASP A CA 1
ATOM 2984 C C . ASP A 1 380 ? 10.996 14.361 13.756 1.00 46.91 380 ASP A C 1
ATOM 2986 O O . ASP A 1 380 ? 10.056 14.404 14.554 1.00 46.91 380 ASP A O 1
ATOM 2990 N N . ILE A 1 381 ? 10.787 14.278 12.434 1.00 45.47 381 ILE A N 1
ATOM 2991 C CA . ILE A 1 381 ? 9.448 14.207 11.817 1.00 45.47 381 ILE A CA 1
ATOM 2992 C C . ILE A 1 381 ? 8.694 12.952 12.293 1.00 45.47 381 ILE A C 1
ATOM 2994 O O . ILE A 1 381 ? 7.547 13.046 12.736 1.00 45.47 381 ILE A O 1
ATOM 2998 N N . ALA A 1 382 ? 9.345 11.784 12.268 1.00 42.12 382 ALA A N 1
ATOM 2999 C CA . ALA A 1 382 ? 8.752 10.535 12.746 1.00 42.12 382 ALA A CA 1
ATOM 3000 C C . ALA A 1 382 ? 8.472 10.548 14.264 1.00 42.12 382 ALA A C 1
ATOM 3002 O O . ALA A 1 382 ? 7.471 9.992 14.713 1.00 42.12 382 ALA A O 1
ATOM 3003 N N . MET A 1 383 ? 9.324 11.195 15.065 1.00 44.88 383 MET A N 1
ATOM 3004 C CA . MET A 1 383 ? 9.178 11.301 16.520 1.00 44.88 383 MET A CA 1
ATOM 3005 C C . MET A 1 383 ? 7.999 12.179 16.923 1.00 44.88 383 MET A C 1
ATOM 3007 O O . MET A 1 383 ? 7.241 11.772 17.804 1.00 44.88 383 MET A O 1
ATOM 3011 N N . ASN A 1 384 ? 7.821 13.336 16.281 1.00 46.53 384 ASN A N 1
ATOM 3012 C CA . ASN A 1 384 ? 6.691 14.221 16.560 1.00 46.53 384 ASN A CA 1
ATOM 3013 C C . ASN A 1 384 ? 5.364 13.559 16.160 1.00 46.53 384 ASN A C 1
ATOM 3015 O O . ASN A 1 384 ? 4.429 13.547 16.959 1.00 46.53 384 ASN A O 1
ATOM 3019 N N . GLY A 1 385 ? 5.319 12.901 14.994 1.00 44.22 385 GLY A N 1
ATOM 3020 C CA . GLY A 1 385 ? 4.169 12.085 14.590 1.00 44.22 385 GLY A CA 1
ATOM 3021 C C . GLY A 1 385 ? 3.852 10.965 15.589 1.00 44.22 385 GLY A C 1
ATOM 3022 O O . GLY A 1 385 ? 2.698 10.795 15.968 1.00 44.22 385 GLY A O 1
ATOM 3023 N N . ALA A 1 386 ? 4.866 10.247 16.084 1.00 41.22 386 ALA A N 1
ATOM 3024 C CA . ALA A 1 386 ? 4.685 9.159 17.049 1.00 41.22 386 ALA A CA 1
ATOM 3025 C C . ALA A 1 386 ? 4.258 9.626 18.456 1.00 41.22 386 ALA A C 1
ATOM 3027 O O . ALA A 1 386 ? 3.503 8.923 19.126 1.00 41.22 386 ALA A O 1
ATOM 3028 N N . ILE A 1 387 ? 4.725 10.790 18.924 1.00 47.81 387 ILE A N 1
ATOM 3029 C CA . ILE A 1 387 ? 4.294 11.373 20.210 1.00 47.81 387 ILE A CA 1
ATOM 3030 C C . ILE A 1 387 ? 2.830 11.799 20.132 1.00 47.81 387 ILE A C 1
ATOM 3032 O O . ILE A 1 387 ? 2.048 11.510 21.035 1.00 47.81 387 ILE A O 1
ATOM 3036 N N . GLU A 1 388 ? 2.448 12.462 19.046 1.00 48.03 388 GLU A N 1
ATOM 3037 C CA . GLU A 1 388 ? 1.076 12.919 18.872 1.00 48.03 388 GLU A CA 1
ATOM 3038 C C . GLU A 1 388 ? 0.130 11.724 18.628 1.00 48.03 388 GLU A C 1
ATOM 3040 O O . GLU A 1 388 ? -0.987 11.705 19.145 1.00 48.03 388 GLU A O 1
ATOM 3045 N N . ALA A 1 389 ? 0.602 10.667 17.950 1.00 44.50 389 ALA A N 1
ATOM 3046 C CA . ALA A 1 389 ? -0.095 9.381 17.862 1.00 44.50 389 ALA A CA 1
ATOM 3047 C C . ALA A 1 389 ? -0.353 8.760 19.236 1.00 44.50 389 ALA A C 1
ATOM 3049 O O . ALA A 1 389 ? -1.477 8.357 19.526 1.00 44.50 389 ALA A O 1
ATOM 3050 N N . LEU A 1 390 ? 0.653 8.746 20.115 1.00 45.38 390 LEU A N 1
ATOM 3051 C CA . LEU A 1 390 ? 0.518 8.223 21.473 1.00 45.38 390 LEU A CA 1
ATOM 3052 C C . LEU A 1 390 ? -0.597 8.928 22.267 1.00 45.38 390 LEU A C 1
ATOM 3054 O O . LEU A 1 390 ? -1.411 8.240 22.884 1.00 45.38 390 LEU A O 1
ATOM 3058 N N . LYS A 1 391 ? -0.680 10.266 22.220 1.00 55.09 391 LYS A N 1
ATOM 3059 C CA . LYS A 1 391 ? -1.751 11.028 22.900 1.00 55.09 391 LYS A CA 1
ATOM 3060 C C . LYS A 1 391 ? -3.145 10.612 22.433 1.00 55.09 391 LYS A C 1
ATOM 3062 O O . LYS A 1 391 ? -4.018 10.343 23.248 1.00 55.09 391 LYS A O 1
ATOM 3067 N N . ASN A 1 392 ? -3.324 10.458 21.126 1.00 51.47 392 ASN A N 1
ATOM 3068 C CA . ASN A 1 392 ? -4.604 10.066 20.546 1.00 51.47 392 ASN A CA 1
ATOM 3069 C C . ASN A 1 392 ? -4.987 8.610 20.883 1.00 51.47 392 ASN A C 1
ATOM 3071 O O . ASN A 1 392 ? -6.174 8.333 21.063 1.00 51.47 392 ASN A O 1
ATOM 3075 N N . ILE A 1 393 ? -4.016 7.689 21.039 1.00 50.28 393 ILE A N 1
ATOM 3076 C CA . ILE A 1 393 ? -4.263 6.350 21.624 1.00 50.28 393 ILE A CA 1
ATOM 3077 C C . ILE A 1 393 ? -4.816 6.490 23.038 1.00 50.28 393 ILE A C 1
ATOM 3079 O O . ILE A 1 393 ? -5.830 5.879 23.367 1.00 50.28 393 ILE A O 1
ATOM 3083 N N . ILE A 1 394 ? -4.181 7.325 23.853 1.00 55.78 394 ILE A N 1
ATOM 3084 C CA . ILE A 1 394 ? -4.537 7.548 25.255 1.00 55.78 394 ILE A CA 1
ATOM 3085 C C . ILE A 1 394 ? -5.935 8.159 25.397 1.00 55.78 394 ILE A C 1
ATOM 3087 O O . ILE A 1 394 ? -6.740 7.646 26.170 1.00 55.78 394 ILE A O 1
ATOM 3091 N N . GLU A 1 395 ? -6.256 9.190 24.618 1.00 62.84 395 GLU A N 1
ATOM 3092 C CA . GLU A 1 395 ? -7.576 9.832 24.601 1.00 62.84 395 GLU A CA 1
ATOM 3093 C C . GLU A 1 395 ? -8.677 8.879 24.115 1.00 62.84 395 GLU A C 1
ATOM 3095 O O . GLU A 1 395 ? -9.758 8.815 24.706 1.00 62.84 395 GLU A O 1
ATOM 3100 N N . SER A 1 396 ? -8.396 8.082 23.080 1.00 57.75 396 SER A N 1
ATOM 3101 C CA . SER A 1 396 ? -9.355 7.111 22.536 1.00 57.75 396 SER A CA 1
ATOM 3102 C C . SER A 1 396 ? -9.598 5.945 23.503 1.00 57.75 396 SER A C 1
ATOM 3104 O O . SER A 1 396 ? -10.743 5.524 23.681 1.00 57.75 396 SER A O 1
ATOM 3106 N N . LEU A 1 397 ? -8.551 5.452 24.179 1.00 52.53 397 LEU A N 1
ATOM 3107 C CA . LEU A 1 397 ? -8.675 4.458 25.251 1.00 52.53 397 LEU A CA 1
ATOM 3108 C C . LEU A 1 397 ? -9.429 5.029 26.459 1.00 52.53 397 LEU A C 1
ATOM 3110 O O . LEU A 1 397 ? -10.303 4.355 26.995 1.00 52.53 397 LEU A O 1
ATOM 3114 N N . ALA A 1 398 ? -9.163 6.275 26.865 1.00 61.81 398 ALA A N 1
ATOM 3115 C CA . ALA A 1 398 ? -9.903 6.929 27.944 1.00 61.81 398 ALA A CA 1
ATOM 3116 C C . ALA A 1 398 ? -11.402 7.068 27.610 1.00 61.81 398 ALA A C 1
ATOM 3118 O O . ALA A 1 398 ? -12.246 6.790 28.461 1.00 61.81 398 ALA A O 1
ATOM 3119 N N . CYS A 1 399 ? -11.751 7.406 26.362 1.00 64.69 399 CYS A N 1
ATOM 3120 C CA . CYS A 1 399 ? -13.141 7.449 25.893 1.00 64.69 399 CYS A CA 1
ATOM 3121 C C . CYS A 1 399 ? -13.832 6.072 25.902 1.00 64.69 399 CYS A C 1
ATOM 3123 O O . CYS A 1 399 ? -15.014 5.985 26.254 1.00 64.69 399 CYS A O 1
ATOM 3125 N N . LEU A 1 400 ? -13.109 5.006 25.537 1.00 58.53 400 LEU A N 1
ATOM 3126 C CA . LEU A 1 400 ? -13.594 3.624 25.598 1.00 58.53 400 LEU A CA 1
ATOM 3127 C C . LEU A 1 400 ? -13.815 3.185 27.054 1.00 58.53 400 LEU A C 1
ATOM 3129 O O . LEU A 1 400 ? -14.914 2.760 27.411 1.00 58.53 400 LEU A O 1
ATOM 3133 N N . HIS A 1 401 ? -12.803 3.352 27.910 1.00 72.75 401 HIS A N 1
ATOM 3134 C CA . HIS A 1 401 ? -12.870 3.002 29.329 1.00 72.75 401 HIS A CA 1
ATOM 3135 C C . HIS A 1 401 ? -13.970 3.783 30.063 1.00 72.75 401 HIS A C 1
ATOM 3137 O O . HIS A 1 401 ? -14.724 3.166 30.811 1.00 72.75 401 HIS A O 1
ATOM 3143 N N . LYS A 1 402 ? -14.148 5.089 29.792 1.00 79.12 402 LYS A N 1
ATOM 3144 C CA . LYS A 1 402 ? -15.290 5.892 30.279 1.00 79.12 402 LYS A CA 1
ATOM 3145 C C . LYS A 1 402 ? -16.620 5.191 29.991 1.00 79.12 402 LYS A C 1
ATOM 3147 O O . LYS A 1 402 ? -17.391 4.961 30.914 1.00 79.12 402 LYS A O 1
ATOM 3152 N N . HIS A 1 403 ? -16.887 4.838 28.729 1.00 71.00 403 HIS A N 1
ATOM 3153 C CA . HIS A 1 403 ? -18.158 4.209 28.352 1.00 71.00 403 HIS A CA 1
ATOM 3154 C C . HIS A 1 403 ? -18.413 2.927 29.144 1.00 71.00 403 HIS A C 1
ATOM 3156 O O . HIS A 1 403 ? -19.504 2.751 29.674 1.00 71.00 403 HIS A O 1
ATOM 3162 N N . ILE A 1 404 ? -17.400 2.071 29.275 1.00 67.56 404 ILE A N 1
ATOM 3163 C CA . ILE A 1 404 ? -17.511 0.805 30.006 1.00 67.56 404 ILE A CA 1
ATOM 3164 C C . ILE A 1 404 ? -17.769 1.041 31.503 1.00 67.56 404 ILE A C 1
ATOM 3166 O O . ILE A 1 404 ? -18.623 0.378 32.088 1.00 67.56 404 ILE A O 1
ATOM 3170 N N . LEU A 1 405 ? -17.074 2.004 32.118 1.00 70.88 405 LEU A N 1
ATOM 3171 C CA . LEU A 1 405 ? -17.244 2.360 33.533 1.00 70.88 405 LEU A CA 1
ATOM 3172 C C . LEU A 1 405 ? -18.618 2.982 33.831 1.00 70.88 405 LEU A C 1
ATOM 3174 O O . LEU A 1 405 ? -19.153 2.783 34.919 1.00 70.88 405 LEU A O 1
ATOM 3178 N N . CYS A 1 406 ? -19.214 3.687 32.867 1.00 72.06 406 CYS A N 1
ATOM 3179 C CA . CYS A 1 406 ? -20.564 4.243 32.973 1.00 72.06 406 CYS A CA 1
ATOM 3180 C C . CYS A 1 406 ? -21.689 3.208 32.738 1.00 72.06 406 CYS A C 1
ATOM 3182 O O . CYS A 1 406 ? -22.850 3.497 33.031 1.00 72.06 406 CYS A O 1
ATOM 3184 N N . MET A 1 407 ? -21.396 2.005 32.220 1.00 73.88 407 MET A N 1
ATOM 3185 C CA . MET A 1 407 ? -22.407 0.963 31.975 1.00 73.88 407 MET A CA 1
ATOM 3186 C C . MET A 1 407 ? -22.778 0.210 33.262 1.00 73.88 407 MET A C 1
ATOM 3188 O O . MET A 1 407 ? -22.202 -0.828 33.599 1.00 73.88 407 MET A O 1
ATOM 3192 N N . SER A 1 408 ? -23.798 0.723 33.952 1.00 57.16 408 SER A N 1
ATOM 3193 C CA . SER A 1 408 ? -24.253 0.265 35.272 1.00 57.16 408 SER A CA 1
ATOM 3194 C C . SER A 1 408 ? -24.918 -1.117 35.320 1.00 57.16 408 SER A C 1
ATOM 3196 O O . SER A 1 408 ? -25.024 -1.687 36.403 1.00 57.16 408 SER A O 1
ATOM 3198 N N . ASP A 1 409 ? -25.368 -1.677 34.191 1.00 72.50 409 ASP A N 1
ATOM 3199 C CA . ASP A 1 409 ? -26.168 -2.914 34.185 1.00 72.50 409 ASP A CA 1
ATOM 3200 C C . ASP A 1 409 ? -25.348 -4.217 34.180 1.00 72.50 409 ASP A C 1
ATOM 3202 O O . ASP A 1 409 ? -25.914 -5.299 34.328 1.00 72.50 409 ASP A O 1
ATOM 3206 N N . GLY A 1 410 ? -24.025 -4.126 34.000 1.00 66.00 410 GLY A N 1
ATOM 3207 C CA . GLY A 1 410 ? -23.085 -5.252 34.037 1.00 66.00 410 GLY A CA 1
ATOM 3208 C C . GLY A 1 410 ? -23.239 -6.309 32.933 1.00 66.00 410 GLY A C 1
ATOM 3209 O O . GLY A 1 410 ? -22.374 -7.180 32.826 1.00 66.00 410 GLY A O 1
ATOM 3210 N N . LYS A 1 411 ? -24.270 -6.242 32.076 1.00 71.69 411 LYS A N 1
ATOM 3211 C CA . LYS A 1 411 ? -24.608 -7.308 31.108 1.00 71.69 411 LYS A CA 1
ATOM 3212 C C . LYS A 1 411 ? -23.515 -7.556 30.073 1.00 71.69 411 LYS A C 1
ATOM 3214 O O . LYS A 1 411 ? -23.355 -8.667 29.576 1.00 71.69 411 LYS A O 1
ATOM 3219 N N . TRP A 1 412 ? -22.720 -6.532 29.778 1.00 67.75 412 TRP A N 1
ATOM 3220 C CA . TRP A 1 412 ? -21.566 -6.627 28.888 1.00 67.75 412 TRP A CA 1
ATOM 3221 C C . TRP A 1 412 ? -20.523 -7.655 29.371 1.00 67.75 412 TRP A C 1
ATOM 3223 O O . TRP A 1 412 ? -19.872 -8.288 28.540 1.00 67.75 412 TRP A O 1
ATOM 3233 N N . LYS A 1 413 ? -20.405 -7.908 30.684 1.00 68.94 413 LYS A N 1
ATOM 3234 C CA . LYS A 1 413 ? -19.437 -8.872 31.244 1.00 68.94 413 LYS A CA 1
ATOM 3235 C C . LYS A 1 413 ? -19.702 -10.321 30.824 1.00 68.94 413 LYS A C 1
ATOM 3237 O O . LYS A 1 413 ? -18.755 -11.088 30.641 1.00 68.94 413 LYS A O 1
ATOM 3242 N N . GLU A 1 414 ? -20.963 -10.694 30.608 1.00 70.75 414 GLU A N 1
ATOM 3243 C CA . GLU A 1 414 ? -21.345 -12.035 30.135 1.00 70.75 414 GLU A CA 1
ATOM 3244 C C . GLU A 1 414 ? -20.892 -12.302 28.689 1.00 70.75 414 GLU A C 1
ATOM 3246 O O . GLU A 1 414 ? -20.687 -13.450 28.294 1.00 70.75 414 GLU A O 1
ATOM 3251 N N . PHE A 1 415 ? -20.699 -11.242 27.896 1.00 62.94 415 PHE A N 1
ATOM 3252 C CA . PHE A 1 415 ? -20.319 -11.347 26.487 1.00 62.94 415 PHE A CA 1
ATOM 3253 C C . PHE A 1 415 ? -18.818 -11.628 26.296 1.00 62.94 415 PHE A C 1
ATOM 3255 O O . PHE A 1 415 ? -18.431 -12.329 25.361 1.00 62.94 415 PHE A O 1
ATOM 3262 N N . PHE A 1 416 ? -17.972 -11.118 27.200 1.00 62.56 416 PHE A N 1
ATOM 3263 C CA . PHE A 1 416 ? -16.506 -11.176 27.086 1.00 62.56 416 PHE A CA 1
ATOM 3264 C C . PHE A 1 416 ? -15.833 -12.246 27.961 1.00 62.56 416 PHE A C 1
ATOM 3266 O O . PHE A 1 416 ? -14.659 -12.546 27.768 1.00 62.56 416 PHE A O 1
ATOM 3273 N N . THR A 1 417 ? -16.566 -12.903 28.861 1.00 58.91 417 THR A N 1
ATOM 3274 C CA . THR A 1 417 ? -16.041 -13.964 29.750 1.00 58.91 417 THR A CA 1
ATOM 3275 C C . THR A 1 417 ? -15.765 -15.312 29.063 1.00 58.91 417 THR A C 1
ATOM 3277 O O . THR A 1 417 ? -15.401 -16.268 29.739 1.00 58.91 417 THR A O 1
ATOM 3280 N N . ARG A 1 418 ? -15.950 -15.445 27.737 1.00 51.91 418 ARG A N 1
ATOM 3281 C CA . ARG A 1 418 ? -15.984 -16.762 27.058 1.00 51.91 418 ARG A CA 1
ATOM 3282 C C . ARG A 1 418 ? -14.981 -17.005 25.923 1.00 51.91 418 ARG A C 1
ATOM 3284 O O . ARG A 1 418 ? -15.019 -18.096 25.356 1.00 51.91 418 ARG A O 1
ATOM 3291 N N . ARG A 1 419 ? -14.134 -16.043 25.524 1.00 50.16 419 ARG A N 1
ATOM 3292 C CA . ARG A 1 419 ? -13.228 -16.214 24.361 1.00 50.16 419 ARG A CA 1
ATOM 3293 C C . ARG A 1 419 ? -11.931 -15.398 24.452 1.00 50.16 419 ARG A C 1
ATOM 3295 O O . ARG A 1 419 ? -11.930 -14.231 24.087 1.00 50.16 419 ARG A O 1
ATOM 3302 N N . SER A 1 420 ? -10.807 -16.029 24.798 1.00 48.69 420 SER A N 1
ATOM 3303 C CA . SER A 1 420 ? -9.480 -15.553 24.364 1.00 48.69 420 SER A CA 1
ATOM 3304 C C . SER A 1 420 ? -8.460 -16.699 24.294 1.00 48.69 420 SER A C 1
ATOM 3306 O O . SER A 1 420 ? -8.609 -17.718 24.964 1.00 48.69 420 SER A O 1
ATOM 3308 N N . PHE A 1 421 ? -7.416 -16.534 23.477 1.00 42.44 421 PHE A N 1
ATOM 3309 C CA . PHE A 1 421 ? -6.383 -17.552 23.206 1.00 42.44 421 PHE A CA 1
ATOM 3310 C C . PHE A 1 421 ? -5.355 -17.735 24.350 1.00 42.44 421 PHE A C 1
ATOM 3312 O O . PHE A 1 421 ? -4.396 -18.487 24.207 1.00 42.44 421 PHE A O 1
ATOM 3319 N N . ASP A 1 422 ? -5.524 -17.025 25.470 1.00 59.44 422 ASP A N 1
ATOM 3320 C CA . ASP A 1 422 ? -4.587 -16.996 26.606 1.00 59.44 422 ASP A CA 1
ATOM 3321 C C . ASP A 1 422 ? -5.369 -16.980 27.938 1.00 59.44 422 ASP A C 1
ATOM 3323 O O . ASP A 1 422 ? -5.088 -16.206 28.855 1.00 59.44 422 ASP A O 1
ATOM 3327 N N . GLN A 1 423 ? -6.429 -17.798 27.993 1.00 59.50 423 GLN A N 1
ATOM 3328 C CA . GLN A 1 423 ? -7.447 -17.793 29.047 1.00 59.50 423 GLN A CA 1
ATOM 3329 C C . GLN A 1 423 ? -6.859 -18.041 30.446 1.00 59.50 423 GLN A C 1
ATOM 3331 O O . GLN A 1 423 ? -7.127 -17.256 31.350 1.00 59.50 423 GLN A O 1
ATOM 3336 N N . ASP A 1 424 ? -5.971 -19.029 30.606 1.00 61.44 424 ASP A N 1
ATOM 3337 C CA . ASP A 1 424 ? -5.256 -19.296 31.867 1.00 61.44 424 ASP A CA 1
ATOM 3338 C C . ASP A 1 424 ? -4.485 -18.077 32.399 1.00 61.44 424 ASP A C 1
ATOM 3340 O O . ASP A 1 424 ? -4.432 -17.838 33.606 1.00 61.44 424 ASP A O 1
ATOM 3344 N N . PHE A 1 425 ? -3.863 -17.307 31.503 1.00 61.59 425 PHE A N 1
ATOM 3345 C CA . PHE A 1 425 ? -3.074 -16.135 31.866 1.00 61.59 425 PHE A CA 1
ATOM 3346 C C . PHE A 1 425 ? -3.979 -14.962 32.252 1.00 61.59 425 PHE A C 1
ATOM 3348 O O . PHE A 1 425 ? -3.744 -14.301 33.266 1.00 61.59 425 PHE A O 1
ATOM 3355 N N . ALA A 1 426 ? -5.041 -14.733 31.474 1.00 62.12 426 ALA A N 1
ATOM 3356 C CA . ALA A 1 426 ? -6.044 -13.720 31.772 1.00 62.12 426 ALA A CA 1
ATOM 3357 C C . ALA A 1 426 ? -6.746 -14.002 33.113 1.00 62.12 426 ALA A C 1
ATOM 3359 O O . ALA A 1 426 ? -6.768 -13.134 33.978 1.00 62.12 426 ALA A O 1
ATOM 3360 N N . GLU A 1 427 ? -7.245 -15.219 33.332 1.00 65.81 427 GLU A N 1
ATOM 3361 C CA . GLU A 1 427 ? -8.020 -15.583 34.527 1.00 65.81 427 GLU A CA 1
ATOM 3362 C C . GLU A 1 427 ? -7.202 -15.585 35.825 1.00 65.81 427 GLU A C 1
ATOM 3364 O O . GLU A 1 427 ? -7.765 -15.353 36.893 1.00 65.81 427 GLU A O 1
ATOM 3369 N N . LYS A 1 428 ? -5.885 -15.818 35.763 1.00 69.75 428 LYS A N 1
ATOM 3370 C CA . LYS A 1 428 ? -5.027 -15.872 36.961 1.00 69.75 428 LYS A CA 1
ATOM 3371 C C . LYS A 1 428 ? -4.345 -14.539 37.258 1.00 69.75 428 LYS A C 1
ATOM 3373 O O . LYS A 1 428 ? -4.368 -14.085 38.396 1.00 69.75 428 LYS A O 1
ATOM 3378 N N . ILE A 1 429 ? -3.761 -13.890 36.250 1.00 64.81 429 ILE A N 1
ATOM 3379 C CA . ILE A 1 429 ? -2.895 -12.720 36.459 1.00 64.81 429 ILE A CA 1
ATOM 3380 C C . ILE A 1 429 ? -3.683 -11.401 36.461 1.00 64.81 429 ILE A C 1
ATOM 3382 O O . ILE A 1 429 ? -3.396 -10.503 37.253 1.00 64.81 429 ILE A O 1
ATOM 3386 N N . VAL A 1 430 ? -4.702 -11.260 35.609 1.00 67.25 430 VAL A N 1
ATOM 3387 C CA . VAL A 1 430 ? -5.448 -9.994 35.491 1.00 67.25 430 VAL A CA 1
ATOM 3388 C C . VAL A 1 430 ? -6.280 -9.674 36.746 1.00 67.25 430 VAL A C 1
ATOM 3390 O O . VAL A 1 430 ? -6.318 -8.499 37.132 1.00 67.25 430 VAL A O 1
ATOM 3393 N N . PRO A 1 431 ? -6.886 -10.657 37.448 1.00 72.38 431 PRO A N 1
ATOM 3394 C CA . PRO A 1 431 ? -7.469 -10.430 38.766 1.00 72.38 431 PRO A CA 1
ATOM 3395 C C . PRO A 1 431 ? -6.475 -9.944 39.814 1.00 72.38 431 PRO A C 1
ATOM 3397 O O . PRO A 1 431 ? -6.841 -9.074 40.597 1.00 72.38 431 PRO A O 1
ATOM 3400 N N . LEU A 1 432 ? -5.232 -10.438 39.819 1.00 70.25 432 LEU A N 1
ATOM 3401 C CA . LEU A 1 432 ? -4.211 -9.985 40.769 1.00 70.25 432 LEU A CA 1
ATOM 3402 C C . LEU A 1 432 ? -3.889 -8.498 40.559 1.00 70.25 432 LEU A C 1
ATOM 3404 O O . LEU A 1 432 ? -3.939 -7.721 41.512 1.00 70.25 432 LEU A O 1
ATOM 3408 N N . VAL A 1 433 ? -3.675 -8.071 39.307 1.00 70.56 433 VAL A N 1
ATOM 3409 C CA . VAL A 1 433 ? -3.369 -6.665 38.980 1.00 70.56 433 VAL A CA 1
ATOM 3410 C C . VAL A 1 433 ? -4.501 -5.714 39.378 1.00 70.56 433 VAL A C 1
ATOM 3412 O O . VAL A 1 433 ? -4.226 -4.714 40.040 1.00 70.56 433 VAL A O 1
ATOM 3415 N N . HIS A 1 434 ? -5.764 -5.989 39.023 1.00 74.56 434 HIS A N 1
ATOM 3416 C CA . HIS A 1 434 ? -6.847 -5.046 39.344 1.00 74.56 434 HIS A CA 1
ATOM 3417 C C . HIS A 1 434 ? -7.291 -5.123 40.814 1.00 74.56 434 HIS A C 1
ATOM 3419 O O . HIS A 1 434 ? -7.369 -4.085 41.473 1.00 74.56 434 HIS A O 1
ATOM 3425 N N . LYS A 1 435 ? -7.492 -6.327 41.380 1.00 77.19 435 LYS A N 1
ATOM 3426 C CA . LYS A 1 435 ? -7.930 -6.480 42.782 1.00 77.19 435 LYS A CA 1
ATOM 3427 C C . LYS A 1 435 ? -6.868 -5.997 43.769 1.00 77.19 435 LYS A C 1
ATOM 3429 O O . LYS A 1 435 ? -7.221 -5.357 44.752 1.00 77.19 435 LYS A O 1
ATOM 3434 N N . GLY A 1 436 ? -5.585 -6.237 43.486 1.00 74.44 436 GLY A N 1
ATOM 3435 C CA . GLY A 1 436 ? -4.471 -5.780 44.325 1.00 74.44 436 GLY A CA 1
ATOM 3436 C C . GLY A 1 436 ? -4.232 -4.264 44.301 1.00 74.44 436 GLY A C 1
ATOM 3437 O O . GLY A 1 436 ? -3.521 -3.746 45.160 1.00 74.44 436 GLY A O 1
ATOM 3438 N N . THR A 1 437 ? -4.821 -3.534 43.344 1.00 79.81 437 THR A N 1
ATOM 3439 C CA . THR A 1 437 ? -4.630 -2.075 43.202 1.00 79.81 437 THR A CA 1
ATOM 3440 C C . THR A 1 437 ? -5.905 -1.244 43.313 1.00 79.81 437 THR A C 1
ATOM 3442 O O . THR A 1 437 ? -5.824 -0.018 43.300 1.00 79.81 437 THR A O 1
ATOM 3445 N N . GLY A 1 438 ? -7.071 -1.880 43.459 1.00 84.56 438 GLY A N 1
ATOM 3446 C CA . GLY A 1 438 ? -8.360 -1.192 43.573 1.00 84.56 438 GLY A CA 1
ATOM 3447 C C . GLY A 1 438 ? -8.830 -0.521 42.279 1.00 84.56 438 GLY A C 1
ATOM 3448 O O . GLY A 1 438 ? -9.761 0.282 42.315 1.00 84.56 438 GLY A O 1
ATOM 3449 N N . LEU A 1 439 ? -8.202 -0.825 41.138 1.00 89.19 439 LEU A N 1
ATOM 3450 C CA . LEU A 1 439 ? -8.655 -0.314 39.848 1.00 89.19 439 LEU A CA 1
ATOM 3451 C C . LEU A 1 439 ? -9.921 -1.054 39.390 1.00 89.19 439 LEU A C 1
ATOM 3453 O O . LEU A 1 439 ? -10.015 -2.273 39.564 1.00 89.19 439 LEU A O 1
ATOM 3457 N N . PRO A 1 440 ? -10.885 -0.343 38.782 1.00 89.00 440 PRO A N 1
ATOM 3458 C CA . PRO A 1 440 ? -12.094 -0.960 38.268 1.00 89.00 440 PRO A CA 1
ATOM 3459 C C . PRO A 1 440 ? -11.788 -1.846 37.056 1.00 89.00 440 PRO A C 1
ATOM 3461 O O . PRO A 1 440 ? -10.888 -1.573 36.259 1.00 89.00 440 PRO A O 1
ATOM 3464 N N . GLU A 1 441 ? -12.582 -2.901 36.912 1.00 87.31 441 GLU A N 1
ATOM 3465 C CA . GLU A 1 441 ? -12.539 -3.795 35.760 1.00 87.31 441 GLU A CA 1
ATOM 3466 C C . GLU A 1 441 ? -13.214 -3.139 34.545 1.00 87.31 441 GLU A C 1
ATOM 3468 O O . GLU A 1 441 ? -14.374 -2.727 34.611 1.00 87.31 441 GLU A O 1
ATOM 3473 N N . VAL A 1 442 ? -12.493 -3.080 33.427 1.00 87.81 442 VAL A N 1
ATOM 3474 C CA . VAL A 1 442 ? -12.948 -2.582 32.123 1.00 87.81 442 VAL A CA 1
ATOM 3475 C C . VAL A 1 442 ? -12.785 -3.669 31.059 1.00 87.81 442 VAL A C 1
ATOM 3477 O O . VAL A 1 442 ? -12.054 -4.639 31.251 1.00 87.81 442 VAL A O 1
ATOM 3480 N N . LEU A 1 443 ? -13.435 -3.502 29.908 1.00 83.56 443 LEU A N 1
ATOM 3481 C CA . LEU A 1 443 ? -13.079 -4.240 28.702 1.00 83.56 443 LEU A CA 1
ATOM 3482 C C . LEU A 1 443 ? -11.768 -3.657 28.162 1.00 83.56 443 LEU A C 1
ATOM 3484 O O . LEU A 1 443 ? -11.757 -2.543 27.641 1.00 83.56 443 LEU A O 1
ATOM 3488 N N . VAL A 1 444 ? -10.685 -4.416 28.294 1.00 85.25 444 VAL A N 1
ATOM 3489 C CA . VAL A 1 444 ? -9.400 -4.117 27.658 1.00 85.25 444 VAL A CA 1
ATOM 3490 C C . VAL A 1 444 ? -9.388 -4.712 26.257 1.00 85.25 444 VAL A C 1
ATOM 3492 O O . VAL A 1 444 ? -9.921 -5.798 26.031 1.00 85.25 444 VAL A O 1
ATOM 3495 N N . HIS A 1 445 ? -8.767 -4.024 25.310 1.00 84.06 445 HIS A N 1
ATOM 3496 C CA . HIS A 1 445 ? -8.603 -4.483 23.933 1.00 84.06 445 HIS A CA 1
ATOM 3497 C C . HIS A 1 445 ? -7.510 -5.561 23.812 1.00 84.06 445 HIS A C 1
ATOM 3499 O O . HIS A 1 445 ? -7.523 -6.381 22.891 1.00 84.06 445 HIS A O 1
ATOM 3505 N N . GLY A 1 446 ? -6.522 -5.539 24.711 1.00 76.06 446 GLY A N 1
ATOM 3506 C CA . GLY A 1 446 ? -5.308 -6.341 24.591 1.00 76.06 446 GLY A CA 1
ATOM 3507 C C . GLY A 1 446 ? -4.393 -5.823 23.478 1.00 76.06 446 GLY A C 1
ATOM 3508 O O . GLY A 1 446 ? -3.745 -6.624 22.803 1.00 76.06 446 GLY A O 1
ATOM 3509 N N . ILE A 1 447 ? -4.345 -4.506 23.286 1.00 76.38 447 ILE A N 1
ATOM 3510 C CA . ILE A 1 447 ? -3.978 -3.823 22.041 1.00 76.38 447 ILE A CA 1
ATOM 3511 C C . ILE A 1 447 ? -2.606 -4.215 21.462 1.00 76.38 447 ILE A C 1
ATOM 3513 O O . ILE A 1 447 ? -1.614 -4.359 22.174 1.00 76.38 447 ILE A O 1
ATOM 3517 N N . GLY A 1 448 ? -2.542 -4.386 20.143 1.00 73.81 448 GLY A N 1
ATOM 3518 C CA . GLY A 1 448 ? -1.298 -4.476 19.374 1.00 73.81 448 GLY A CA 1
ATOM 3519 C C . GLY A 1 448 ? -1.147 -3.255 18.461 1.00 73.81 448 GLY A C 1
ATOM 3520 O O . GLY A 1 448 ? -2.145 -2.606 18.158 1.00 73.81 448 GLY A O 1
ATOM 3521 N N . PRO A 1 449 ? 0.055 -2.938 17.952 1.00 65.88 449 PRO A N 1
ATOM 3522 C CA . PRO A 1 449 ? 0.234 -1.786 17.065 1.00 65.88 449 PRO A CA 1
ATOM 3523 C C . PRO A 1 449 ? -0.449 -1.996 15.702 1.00 65.88 449 PRO A C 1
ATOM 3525 O O . PRO A 1 449 ? -0.804 -1.032 15.037 1.00 65.88 449 PRO A O 1
ATOM 3528 N N . ALA A 1 450 ? -0.685 -3.254 15.309 1.00 72.44 450 ALA A N 1
ATOM 3529 C CA . ALA A 1 450 ? -1.474 -3.626 14.133 1.00 72.44 450 ALA A CA 1
ATOM 3530 C C . ALA A 1 450 ? -2.997 -3.452 14.326 1.00 72.44 450 ALA A C 1
ATOM 3532 O O . ALA A 1 450 ? -3.748 -3.533 13.358 1.00 72.44 450 ALA A O 1
ATOM 3533 N N . ASN A 1 451 ? -3.449 -3.212 15.560 1.00 81.75 451 ASN A N 1
ATOM 3534 C CA . ASN A 1 451 ? -4.858 -3.166 15.958 1.00 81.75 451 ASN A CA 1
ATOM 3535 C C . ASN A 1 451 ? -5.370 -1.716 16.101 1.00 81.75 451 ASN A C 1
ATOM 3537 O O . ASN A 1 451 ? -6.490 -1.487 16.555 1.00 81.75 451 ASN A O 1
ATOM 3541 N N . ILE A 1 452 ? -4.554 -0.724 15.724 1.00 81.06 452 ILE A N 1
ATOM 3542 C CA . ILE A 1 452 ? -4.865 0.705 15.822 1.00 81.06 452 ILE A CA 1
ATOM 3543 C C . ILE A 1 452 ? -4.851 1.315 14.420 1.00 81.06 452 ILE A C 1
ATOM 3545 O O . ILE A 1 452 ? -3.827 1.305 13.739 1.00 81.06 452 ILE A O 1
ATOM 3549 N N . LEU A 1 453 ? -5.987 1.864 13.987 1.00 73.31 453 LEU A N 1
ATOM 3550 C CA . LEU A 1 453 ? -6.100 2.592 12.727 1.00 73.31 453 LEU A CA 1
ATOM 3551 C C . LEU A 1 453 ? -5.943 4.090 12.981 1.00 73.31 453 LEU A C 1
ATOM 3553 O O . LEU A 1 453 ? -6.824 4.723 13.565 1.00 73.31 453 LEU A O 1
ATOM 3557 N N . PHE A 1 454 ? -4.843 4.657 12.494 1.00 77.50 454 PHE A N 1
ATOM 3558 C CA . PHE A 1 454 ? -4.583 6.096 12.518 1.00 77.50 454 PHE A CA 1
ATOM 3559 C C . PHE A 1 454 ? -5.187 6.809 11.301 1.00 77.50 454 PHE A C 1
ATOM 3561 O O . PHE A 1 454 ? -5.458 6.205 10.260 1.00 77.50 454 PHE A O 1
ATOM 3568 N N . SER A 1 455 ? -5.405 8.114 11.430 1.00 75.12 455 SER A N 1
ATOM 3569 C CA . SER A 1 455 ? -5.909 8.973 10.371 1.00 75.12 455 SER A CA 1
ATOM 3570 C C . SER A 1 455 ? -4.804 9.310 9.386 1.00 75.12 455 SER A C 1
ATOM 3572 O O . SER A 1 455 ? -3.787 9.898 9.729 1.00 75.12 455 SER A O 1
ATOM 3574 N N . ASN A 1 456 ? -5.042 9.022 8.109 1.00 52.69 456 ASN A N 1
ATOM 3575 C CA . ASN A 1 456 ? -4.127 9.428 7.044 1.00 52.69 456 ASN A CA 1
ATOM 3576 C C . ASN A 1 456 ? -4.089 10.956 6.829 1.00 52.69 456 ASN A C 1
ATOM 3578 O O . ASN A 1 456 ? -3.190 11.436 6.143 1.00 52.69 456 ASN A O 1
ATOM 3582 N N . ALA A 1 457 ? -5.071 11.701 7.354 1.00 63.81 457 ALA A N 1
ATOM 3583 C CA . ALA A 1 457 ? -5.099 13.165 7.311 1.00 63.81 457 ALA A 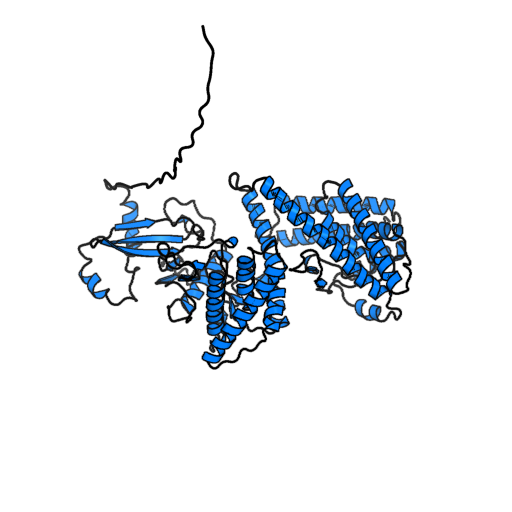CA 1
ATOM 3584 C C . ALA A 1 457 ? -4.401 13.797 8.526 1.00 63.81 457 ALA A C 1
ATOM 3586 O O . ALA A 1 457 ? -3.890 14.900 8.432 1.00 63.81 457 ALA A O 1
ATOM 3587 N N . GLU A 1 458 ? -4.358 13.093 9.653 1.00 72.81 458 GLU A N 1
ATOM 3588 C CA . GLU A 1 458 ? -3.756 13.537 10.910 1.00 72.81 458 GLU A CA 1
ATOM 3589 C C . GLU A 1 458 ? -3.043 12.301 11.485 1.00 72.81 458 GLU A C 1
ATOM 3591 O O . GLU A 1 458 ? -3.684 11.556 12.220 1.00 72.81 458 GLU A O 1
ATOM 3596 N N . PRO A 1 459 ? -1.768 12.013 11.132 1.00 68.44 459 PRO A N 1
ATOM 3597 C CA . PRO A 1 459 ? -1.103 10.724 11.420 1.00 68.44 459 PRO A CA 1
ATOM 3598 C C . PRO A 1 459 ? -1.078 10.303 12.893 1.00 68.44 459 PRO A C 1
ATOM 3600 O O . PRO A 1 459 ? -0.794 9.154 13.219 1.00 68.44 459 PRO A O 1
ATOM 3603 N N . SER A 1 460 ? -1.354 11.258 13.770 1.00 72.94 460 SER A N 1
ATOM 3604 C CA . SER A 1 460 ? -1.571 11.090 15.189 1.00 72.94 460 SER A CA 1
ATOM 3605 C C . SER A 1 460 ? -2.965 10.584 15.561 1.00 72.94 460 SER A C 1
ATOM 3607 O O . SER A 1 460 ? -3.110 9.683 16.378 1.00 72.94 460 SER A O 1
ATOM 3609 N N . LYS A 1 461 ? -4.005 11.161 14.971 1.00 79.81 461 LYS A N 1
ATOM 3610 C CA . LYS A 1 461 ? -5.405 10.914 15.305 1.00 79.81 461 LYS A CA 1
ATOM 3611 C C . LYS A 1 461 ? -5.802 9.478 15.042 1.00 79.81 461 LYS A C 1
ATOM 3613 O O . LYS A 1 461 ? -5.436 8.908 14.019 1.00 79.81 461 LYS A O 1
ATOM 3618 N N . ILE A 1 462 ? -6.611 8.905 15.921 1.00 78.69 462 ILE A N 1
ATOM 3619 C CA . ILE A 1 462 ? -7.170 7.569 15.712 1.00 78.69 462 ILE A CA 1
ATOM 3620 C C . ILE A 1 462 ? -8.501 7.665 14.981 1.00 78.69 462 ILE A C 1
ATOM 3622 O O . ILE A 1 462 ? -9.344 8.503 15.286 1.00 78.69 462 ILE A O 1
ATOM 3626 N N . ILE A 1 463 ? -8.678 6.775 14.007 1.00 83.12 463 ILE A N 1
ATOM 3627 C CA . ILE A 1 463 ? -9.961 6.501 13.362 1.00 83.12 463 ILE A CA 1
ATOM 3628 C C . ILE A 1 463 ? -10.699 5.396 14.121 1.00 83.12 463 ILE A C 1
ATOM 3630 O O . ILE A 1 463 ? -11.895 5.522 14.366 1.00 83.12 463 ILE A O 1
ATOM 3634 N N . ALA A 1 464 ? -10.012 4.299 14.454 1.00 82.44 464 ALA A N 1
ATOM 3635 C CA . ALA A 1 464 ? -10.624 3.157 15.126 1.00 82.44 464 ALA A CA 1
ATOM 3636 C C . ALA A 1 464 ? -9.595 2.252 15.811 1.00 82.44 464 ALA A C 1
ATOM 3638 O O . ALA A 1 464 ? -8.455 2.126 15.361 1.00 82.44 464 ALA A O 1
ATOM 3639 N N . PHE A 1 465 ? -10.056 1.532 16.827 1.00 82.31 465 PHE A N 1
ATOM 3640 C CA . PHE A 1 465 ? -9.445 0.280 17.259 1.00 82.31 465 PHE A CA 1
ATOM 3641 C C . PHE A 1 465 ? -10.115 -0.891 16.529 1.00 82.31 465 PHE A C 1
ATOM 3643 O O . PHE A 1 465 ? -11.321 -0.852 16.268 1.00 82.31 465 PHE A O 1
ATOM 3650 N N . VAL A 1 466 ? -9.338 -1.902 16.144 1.00 82.31 466 VAL A N 1
ATOM 3651 C CA . VAL A 1 466 ? -9.788 -3.043 15.331 1.00 82.31 466 VAL A CA 1
ATOM 3652 C C . VAL A 1 466 ? -9.156 -4.343 15.815 1.00 82.31 466 VAL A C 1
ATOM 3654 O O . VAL A 1 466 ? -8.109 -4.329 16.446 1.00 82.31 466 VAL A O 1
ATOM 3657 N N . ASP A 1 467 ? -9.756 -5.483 15.463 1.00 77.00 467 ASP A N 1
ATOM 3658 C CA . ASP A 1 467 ? -9.287 -6.809 15.892 1.00 77.00 467 ASP A CA 1
ATOM 3659 C C . ASP A 1 467 ? -9.316 -6.968 17.431 1.00 77.00 467 ASP A C 1
ATOM 3661 O O . ASP A 1 467 ? -8.304 -7.013 18.132 1.00 77.00 467 ASP A O 1
ATOM 3665 N N . PHE A 1 468 ? -10.541 -7.072 17.953 1.00 80.50 468 PHE A N 1
ATOM 3666 C CA . PHE A 1 468 ? -10.848 -7.332 19.362 1.00 80.50 468 PHE A CA 1
ATOM 3667 C C . PHE A 1 468 ? -10.727 -8.829 19.736 1.00 80.50 468 PHE A C 1
ATOM 3669 O O . PHE A 1 468 ? -11.300 -9.254 20.737 1.00 80.50 468 PHE A O 1
ATOM 3676 N N . HIS A 1 469 ? -10.003 -9.670 18.979 1.00 74.44 469 HIS A N 1
ATOM 3677 C CA . HIS A 1 469 ? -9.890 -11.107 19.302 1.00 74.44 469 HIS A CA 1
ATOM 3678 C C . HIS A 1 469 ? -9.100 -11.393 20.598 1.00 74.44 469 HIS A C 1
ATOM 3680 O O . HIS A 1 469 ? -9.154 -12.508 21.120 1.00 74.44 469 HIS A O 1
ATOM 3686 N N . TYR A 1 470 ? -8.393 -10.389 21.128 1.00 73.31 470 TYR A N 1
ATOM 3687 C CA . TYR A 1 470 ? -7.734 -10.412 22.440 1.00 73.31 470 TYR A CA 1
ATOM 3688 C C . TYR A 1 470 ? -8.467 -9.590 23.509 1.00 73.31 470 TYR A C 1
ATOM 3690 O O . TYR A 1 470 ? -7.922 -9.401 24.598 1.00 73.31 470 TYR A O 1
ATOM 3698 N N . ALA A 1 471 ? -9.674 -9.097 23.212 1.00 80.38 471 ALA A N 1
ATOM 3699 C CA . ALA A 1 471 ? -10.423 -8.285 24.154 1.00 80.38 471 ALA A CA 1
ATOM 3700 C C . ALA A 1 471 ? -10.922 -9.129 25.333 1.00 80.38 471 ALA A C 1
ATOM 3702 O O . ALA A 1 471 ? -11.450 -10.227 25.152 1.00 80.38 471 ALA A O 1
ATOM 3703 N N . ALA A 1 472 ? -10.736 -8.616 26.544 1.00 81.44 472 ALA A N 1
ATOM 3704 C CA . ALA A 1 472 ? -10.997 -9.333 27.786 1.00 81.44 472 ALA A CA 1
ATOM 3705 C C . ALA A 1 472 ? -11.424 -8.365 28.893 1.00 81.44 472 ALA A C 1
ATOM 3707 O O . ALA A 1 472 ? -11.222 -7.157 28.792 1.00 81.44 472 ALA A O 1
ATOM 3708 N N . LEU A 1 473 ? -11.982 -8.891 29.981 1.00 82.56 473 LEU A N 1
ATOM 3709 C CA . LEU A 1 473 ? -12.158 -8.112 31.204 1.00 82.56 473 LEU A CA 1
ATOM 3710 C C . LEU A 1 473 ? -10.799 -7.938 31.900 1.00 82.56 473 LEU A C 1
ATOM 3712 O O . LEU A 1 473 ? -10.044 -8.903 32.031 1.00 82.56 473 LEU A O 1
ATOM 3716 N N . GLY A 1 474 ? -10.468 -6.721 32.332 1.00 85.19 474 GLY A N 1
ATOM 3717 C CA . GLY A 1 474 ? -9.203 -6.453 33.007 1.00 85.19 474 GLY A CA 1
ATOM 3718 C C . GLY A 1 474 ? -9.001 -5.029 33.510 1.00 85.19 474 GLY A C 1
ATOM 3719 O O . GLY A 1 474 ? -9.934 -4.240 33.579 1.00 85.19 474 GLY A O 1
ATOM 3720 N N . SER A 1 475 ? -7.767 -4.706 33.903 1.00 87.81 475 SER A N 1
ATOM 3721 C CA . SER A 1 475 ? -7.401 -3.358 34.360 1.00 87.81 475 SER A CA 1
ATOM 3722 C C . SER A 1 475 ? -7.094 -2.451 33.161 1.00 87.81 475 SER A C 1
ATOM 3724 O O . SER A 1 475 ? -6.357 -2.896 32.278 1.00 87.81 475 SER A O 1
ATOM 3726 N N . PRO A 1 476 ? -7.533 -1.175 33.131 1.00 89.25 476 PRO A N 1
ATOM 3727 C CA . PRO A 1 476 ? -7.249 -0.257 32.018 1.00 89.25 476 PRO A CA 1
ATOM 3728 C C . PRO A 1 476 ? -5.748 -0.072 31.739 1.00 89.25 476 PRO A C 1
ATOM 3730 O O . PRO A 1 476 ? -5.362 0.301 30.632 1.00 89.25 476 PRO A O 1
ATOM 3733 N N . VAL A 1 477 ? -4.880 -0.375 32.712 1.00 90.75 477 VAL A N 1
ATOM 3734 C CA . VAL A 1 477 ? -3.423 -0.349 32.520 1.00 90.75 477 VAL A CA 1
ATOM 3735 C C . VAL A 1 477 ? -2.888 -1.415 31.564 1.00 90.75 477 VAL A C 1
ATOM 3737 O O . VAL A 1 477 ? -1.741 -1.293 31.166 1.00 90.75 477 VAL A O 1
ATOM 3740 N N . ILE A 1 478 ? -3.664 -2.430 31.168 1.00 87.19 478 ILE A N 1
ATOM 3741 C CA . ILE A 1 478 ? -3.190 -3.479 30.246 1.00 87.19 478 ILE A CA 1
ATOM 3742 C C . ILE A 1 478 ? -2.944 -2.913 28.843 1.00 87.19 478 ILE A C 1
ATOM 3744 O O . ILE A 1 478 ? -1.912 -3.198 28.235 1.00 87.19 478 ILE A O 1
ATOM 3748 N N . ASP A 1 479 ? -3.858 -2.083 28.335 1.00 87.06 479 ASP A N 1
ATOM 3749 C CA . ASP A 1 479 ? -3.662 -1.421 27.041 1.00 87.06 479 ASP A CA 1
ATOM 3750 C C . ASP A 1 479 ? -2.651 -0.271 27.146 1.00 87.06 479 ASP A C 1
ATOM 3752 O O . ASP A 1 479 ? -1.894 -0.035 26.202 1.00 87.06 479 ASP A O 1
ATOM 3756 N N . LEU A 1 480 ? -2.566 0.394 28.307 1.00 89.81 480 LEU A N 1
ATOM 3757 C CA . LEU A 1 480 ? -1.533 1.401 28.573 1.00 89.81 480 LEU A CA 1
ATOM 3758 C C . LEU A 1 480 ? -0.130 0.790 28.641 1.00 89.81 480 LEU A C 1
ATOM 3760 O O . LEU A 1 480 ? 0.775 1.353 28.043 1.00 89.81 480 LEU A O 1
ATOM 3764 N N . GLU A 1 481 ? 0.066 -0.351 29.309 1.00 88.50 481 GLU A N 1
ATOM 3765 C CA . GLU A 1 481 ? 1.352 -1.061 29.388 1.00 88.50 481 GLU A CA 1
ATOM 3766 C C . GLU A 1 481 ? 1.884 -1.326 27.988 1.00 88.50 48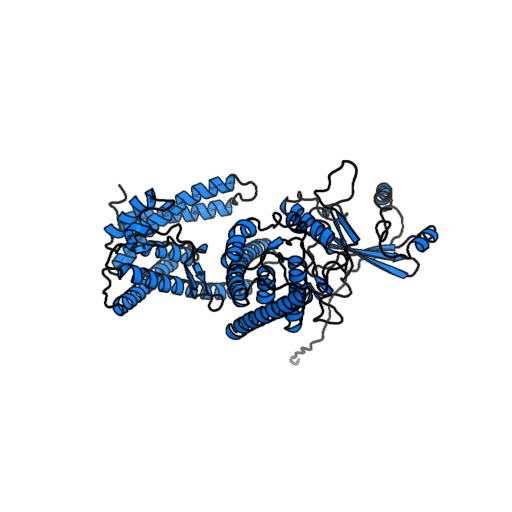1 GLU A C 1
ATOM 3768 O O . GLU A 1 481 ? 2.939 -0.808 27.629 1.00 88.50 481 GLU A O 1
ATOM 3773 N N . LYS A 1 482 ? 1.104 -2.014 27.151 1.00 82.88 482 LYS A N 1
ATOM 3774 C CA . LYS A 1 482 ? 1.516 -2.307 25.778 1.00 82.88 482 LYS A CA 1
ATOM 3775 C C . LYS A 1 482 ? 1.803 -1.035 24.984 1.00 82.88 482 LYS A C 1
ATOM 3777 O O . LYS A 1 482 ? 2.845 -0.935 24.336 1.00 82.88 482 LYS A O 1
ATOM 3782 N N . THR A 1 483 ? 0.902 -0.054 25.035 1.00 82.19 483 THR A N 1
ATOM 3783 C CA . THR A 1 483 ? 1.025 1.192 24.265 1.00 82.19 483 THR A CA 1
ATOM 3784 C C . THR A 1 483 ? 2.263 1.993 24.672 1.00 82.19 483 THR A C 1
ATOM 3786 O O . THR A 1 483 ? 3.046 2.416 23.817 1.00 82.19 483 THR A O 1
ATOM 3789 N N . ILE A 1 484 ? 2.475 2.172 25.975 1.00 84.06 484 ILE A N 1
ATOM 3790 C CA . ILE A 1 484 ? 3.584 2.954 26.517 1.00 84.06 484 ILE A CA 1
ATOM 3791 C C . ILE A 1 484 ? 4.901 2.187 26.346 1.00 84.06 484 ILE A C 1
ATOM 3793 O O . ILE A 1 484 ? 5.879 2.790 25.908 1.00 84.06 484 ILE A O 1
ATOM 3797 N N . THR A 1 485 ? 4.946 0.870 26.577 1.00 81.81 485 THR A N 1
ATOM 3798 C CA . THR A 1 485 ? 6.131 0.028 26.316 1.00 81.81 485 THR A CA 1
ATOM 3799 C C . THR A 1 485 ? 6.563 0.118 24.846 1.00 81.81 485 THR A C 1
ATOM 3801 O O . THR A 1 485 ? 7.750 0.296 24.566 1.00 81.81 485 THR A O 1
ATOM 3804 N N . MET A 1 486 ? 5.622 0.092 23.893 1.00 76.25 486 MET A N 1
ATOM 3805 C CA . MET A 1 486 ? 5.932 0.302 22.471 1.00 76.25 486 MET A CA 1
ATOM 3806 C C . MET A 1 486 ? 6.485 1.704 22.182 1.00 76.25 486 MET A C 1
ATOM 3808 O O . MET A 1 486 ? 7.515 1.833 21.519 1.00 76.25 486 MET A O 1
ATOM 3812 N N . ALA A 1 487 ? 5.836 2.759 22.684 1.00 74.62 487 ALA A N 1
ATOM 3813 C CA . ALA A 1 487 ? 6.238 4.138 22.397 1.00 74.62 487 ALA A CA 1
ATOM 3814 C C . ALA A 1 487 ? 7.554 4.542 23.092 1.00 74.62 487 ALA A C 1
ATOM 3816 O O . ALA A 1 487 ? 8.322 5.357 22.570 1.00 74.62 487 ALA A O 1
ATOM 3817 N N . THR A 1 488 ? 7.841 3.951 24.255 1.00 76.00 488 THR A N 1
ATOM 3818 C CA . THR A 1 488 ? 9.040 4.226 25.060 1.00 76.00 488 THR A CA 1
ATOM 3819 C C . THR A 1 488 ? 10.222 3.307 24.760 1.00 76.00 488 THR A C 1
ATOM 3821 O O . THR A 1 488 ? 11.323 3.603 25.217 1.00 76.00 488 THR A O 1
ATOM 3824 N N . HIS A 1 489 ? 10.072 2.274 23.920 1.00 74.44 489 HIS A N 1
ATOM 3825 C CA . HIS A 1 489 ? 11.167 1.380 23.506 1.00 74.44 489 HIS A CA 1
ATOM 3826 C C . HIS A 1 489 ? 12.410 2.130 22.973 1.00 74.44 489 HIS A C 1
ATOM 3828 O O . HIS A 1 489 ? 13.541 1.672 23.130 1.00 74.44 489 HIS A O 1
ATOM 3834 N N . ARG A 1 490 ? 12.244 3.321 22.379 1.00 68.06 490 ARG A N 1
ATOM 3835 C CA . ARG A 1 490 ? 13.371 4.176 21.945 1.00 68.06 490 ARG A CA 1
ATOM 3836 C C . ARG A 1 490 ? 14.273 4.662 23.094 1.00 68.06 490 ARG A C 1
ATOM 3838 O O . ARG A 1 490 ? 15.432 4.974 22.851 1.00 68.06 490 ARG A O 1
ATOM 3845 N N . TYR A 1 491 ? 13.760 4.678 24.324 1.00 76.50 491 TYR A N 1
ATOM 3846 C CA . TYR A 1 491 ? 14.479 4.993 25.561 1.00 76.50 491 TYR A CA 1
ATOM 3847 C C . TYR A 1 491 ? 15.003 3.733 26.278 1.00 76.50 491 TYR A C 1
ATOM 3849 O O . TYR A 1 491 ? 15.356 3.804 27.449 1.00 76.50 491 TYR A O 1
ATOM 3857 N N . ALA A 1 492 ? 15.087 2.570 25.615 1.00 72.00 492 ALA A N 1
ATOM 3858 C CA . ALA A 1 492 ? 15.592 1.334 26.234 1.00 72.00 492 ALA A CA 1
ATOM 3859 C C . ALA A 1 492 ? 17.004 1.468 26.848 1.00 72.00 492 ALA A C 1
ATOM 3861 O O . ALA A 1 492 ? 17.325 0.751 27.791 1.00 72.00 492 ALA A O 1
ATOM 3862 N N . ASN A 1 493 ? 17.818 2.405 26.346 1.00 73.12 493 ASN A N 1
ATOM 3863 C CA . ASN A 1 493 ? 19.163 2.700 26.852 1.00 73.12 493 ASN A CA 1
ATOM 3864 C C . ASN A 1 493 ? 19.210 3.899 27.828 1.00 73.12 493 ASN A C 1
ATOM 3866 O O . ASN A 1 493 ? 20.283 4.227 28.323 1.00 73.12 493 ASN A O 1
ATOM 3870 N N . ASP A 1 494 ? 18.078 4.559 28.095 1.00 80.94 494 ASP A N 1
ATOM 3871 C CA . ASP A 1 494 ? 17.954 5.688 29.026 1.00 80.94 494 ASP A CA 1
ATOM 3872 C C . ASP A 1 494 ? 16.735 5.468 29.933 1.00 80.94 494 ASP A C 1
ATOM 3874 O O . ASP A 1 494 ? 15.613 5.909 29.666 1.00 80.94 494 ASP A O 1
ATOM 3878 N N . LEU A 1 495 ? 16.974 4.749 31.032 1.00 74.94 495 LEU A N 1
ATOM 3879 C CA . LEU A 1 495 ? 15.949 4.417 32.021 1.00 74.94 495 LEU A CA 1
ATOM 3880 C C . LEU A 1 495 ? 15.356 5.665 32.697 1.00 74.94 495 LEU A C 1
ATOM 3882 O O . LEU A 1 495 ? 14.198 5.630 33.112 1.00 74.94 495 LEU A O 1
ATOM 3886 N N . GLY A 1 496 ? 16.110 6.767 32.779 1.00 82.00 496 GLY A N 1
ATOM 3887 C CA . GLY A 1 496 ? 15.633 8.031 33.339 1.00 82.00 496 GLY A CA 1
ATOM 3888 C C . GLY A 1 496 ? 14.606 8.692 32.422 1.00 82.00 496 GLY A C 1
ATOM 3889 O O . GLY A 1 496 ? 13.491 8.994 32.854 1.00 82.00 496 GLY A O 1
ATOM 3890 N N . ALA A 1 497 ? 14.941 8.842 31.137 1.00 80.00 497 ALA A N 1
ATOM 3891 C CA . ALA A 1 497 ? 14.013 9.349 30.129 1.00 80.00 497 ALA A CA 1
ATOM 3892 C C . ALA A 1 497 ? 12.791 8.434 29.958 1.00 80.00 497 ALA A C 1
ATOM 3894 O O . ALA A 1 497 ? 11.672 8.938 29.852 1.00 80.00 497 ALA A O 1
ATOM 3895 N N . ARG A 1 498 ? 12.979 7.103 29.996 1.00 83.25 498 ARG A N 1
ATOM 3896 C CA . ARG A 1 498 ? 11.877 6.130 29.978 1.00 83.25 498 ARG A CA 1
ATOM 3897 C C . ARG A 1 498 ? 10.943 6.328 31.170 1.00 83.25 498 ARG A C 1
ATOM 3899 O O . ARG A 1 498 ? 9.762 6.569 30.960 1.00 83.25 498 ARG A O 1
ATOM 3906 N N . SER A 1 499 ? 11.460 6.270 32.397 1.00 84.38 499 SER A N 1
ATOM 3907 C CA . SER A 1 499 ? 10.658 6.385 33.625 1.00 84.38 499 SER A CA 1
ATOM 3908 C C . SER A 1 499 ? 9.891 7.710 33.694 1.00 84.38 499 SER A C 1
ATOM 3910 O O . SER A 1 499 ? 8.702 7.729 34.022 1.00 84.38 499 SER A O 1
ATOM 3912 N N . LYS A 1 500 ? 10.529 8.816 33.281 1.00 88.06 500 LYS A N 1
ATOM 3913 C CA . LYS A 1 500 ? 9.854 10.110 33.158 1.00 88.06 500 LYS A CA 1
ATOM 3914 C C . LYS A 1 500 ? 8.719 10.058 32.131 1.00 88.06 500 LYS A C 1
ATOM 3916 O O . LYS A 1 500 ? 7.595 10.414 32.467 1.00 88.06 500 LYS A O 1
ATOM 3921 N N . ALA A 1 501 ? 8.984 9.577 30.915 1.00 85.06 501 ALA A N 1
ATOM 3922 C CA . ALA A 1 501 ? 7.966 9.476 29.870 1.00 85.06 501 ALA A CA 1
ATOM 3923 C C . ALA A 1 501 ? 6.788 8.579 30.292 1.00 85.06 501 ALA A C 1
ATOM 3925 O O . ALA A 1 501 ? 5.641 8.947 30.057 1.00 85.06 501 ALA A O 1
ATOM 3926 N N . GLU A 1 502 ? 7.043 7.447 30.954 1.00 90.12 502 GLU A N 1
ATOM 3927 C CA . GLU A 1 502 ? 5.998 6.577 31.513 1.00 90.12 502 GLU A CA 1
ATOM 3928 C C . GLU A 1 502 ? 5.146 7.327 32.558 1.00 90.12 502 GLU A C 1
ATOM 3930 O O . GLU A 1 502 ? 3.918 7.335 32.458 1.00 90.12 502 GLU A O 1
ATOM 3935 N N . SER A 1 503 ? 5.773 8.028 33.512 1.00 91.56 503 SER A N 1
ATOM 3936 C CA . SER A 1 503 ? 5.073 8.811 34.544 1.00 91.56 503 SER A CA 1
ATOM 3937 C C . SER A 1 503 ? 4.248 9.971 33.972 1.00 91.56 503 SER A C 1
ATOM 3939 O O . SER A 1 503 ? 3.088 10.148 34.359 1.00 91.56 503 SER A O 1
ATOM 3941 N N . ASP A 1 504 ? 4.819 10.751 33.052 1.00 90.38 504 ASP A N 1
ATOM 3942 C CA . ASP A 1 504 ? 4.147 11.882 32.401 1.00 90.38 504 ASP A CA 1
ATOM 3943 C C . ASP A 1 504 ? 2.921 11.387 31.608 1.00 90.38 504 ASP A C 1
ATOM 3945 O O . ASP A 1 504 ? 1.832 11.955 31.701 1.00 90.38 504 ASP A O 1
ATOM 3949 N N . THR A 1 505 ? 3.067 10.258 30.905 1.00 90.00 505 THR A N 1
ATOM 3950 C CA . THR A 1 505 ? 2.003 9.649 30.091 1.00 90.00 505 THR A CA 1
ATOM 3951 C C . THR A 1 505 ? 0.853 9.094 30.940 1.00 90.00 505 THR A C 1
ATOM 3953 O O . THR A 1 505 ? -0.315 9.297 30.609 1.00 90.00 505 THR A O 1
ATOM 3956 N N . LEU A 1 506 ? 1.155 8.431 32.063 1.00 94.19 506 LEU A N 1
ATOM 3957 C CA . LEU A 1 506 ? 0.137 7.941 33.003 1.00 94.19 506 LEU A CA 1
ATOM 3958 C C . LEU A 1 506 ? -0.616 9.083 33.689 1.00 94.19 506 LEU A C 1
ATOM 3960 O O . LEU A 1 506 ? -1.823 8.982 33.906 1.00 94.19 506 LEU A O 1
ATOM 3964 N N . SER A 1 507 ? 0.089 10.174 33.996 1.00 95.38 507 SER A N 1
ATOM 3965 C CA . SER A 1 507 ? -0.516 11.384 34.557 1.00 95.38 507 SER A CA 1
ATOM 3966 C C . SER A 1 507 ? -1.469 12.027 33.544 1.00 95.38 507 SER A C 1
ATOM 3968 O O . SER A 1 507 ? -2.601 12.345 33.895 1.00 95.38 507 SER A O 1
ATOM 3970 N N . TYR A 1 508 ? -1.070 12.115 32.270 1.00 93.62 508 TYR A N 1
ATOM 3971 C CA . TYR A 1 508 ? -1.935 12.599 31.191 1.00 93.62 508 TYR A CA 1
ATOM 3972 C C . TYR A 1 508 ? -3.196 11.735 31.007 1.00 93.62 508 TYR A C 1
ATOM 3974 O O . TYR A 1 508 ? -4.304 12.268 31.007 1.00 93.62 508 TYR A O 1
ATOM 3982 N N . TYR A 1 509 ? -3.058 10.403 30.937 1.00 94.94 509 TYR A N 1
ATOM 3983 C CA . TYR A 1 509 ? -4.209 9.491 30.853 1.00 94.94 509 TYR A CA 1
ATOM 3984 C C . TYR A 1 509 ? -5.185 9.672 32.026 1.00 94.94 509 TYR A C 1
ATOM 3986 O O . TYR A 1 509 ? -6.398 9.705 31.818 1.00 94.94 509 TYR A O 1
ATOM 3994 N N . TYR A 1 510 ? -4.669 9.783 33.255 1.00 96.06 510 TYR A N 1
ATOM 3995 C CA . TYR A 1 510 ? -5.494 9.936 34.453 1.00 96.06 510 TYR A CA 1
ATOM 3996 C C . TYR A 1 510 ? -6.320 11.224 34.426 1.00 96.06 510 TYR A C 1
ATOM 3998 O O . TYR A 1 510 ? -7.516 11.188 34.710 1.00 96.06 510 TYR A O 1
ATOM 4006 N N . GLU A 1 511 ? -5.700 12.346 34.058 1.00 96.38 511 GLU A N 1
ATOM 4007 C CA . GLU A 1 511 ? -6.376 13.643 33.982 1.00 96.38 511 GLU A CA 1
ATOM 4008 C C . GLU A 1 511 ? -7.465 13.648 32.897 1.00 96.38 511 GLU A C 1
ATOM 4010 O O . GLU A 1 511 ? -8.600 14.031 33.187 1.00 96.38 511 GLU A O 1
ATOM 4015 N N . ILE A 1 512 ? -7.170 13.121 31.700 1.00 94.50 512 ILE A N 1
ATOM 4016 C CA . ILE A 1 512 ? -8.155 12.976 30.614 1.00 94.50 512 ILE A CA 1
ATOM 4017 C C . ILE A 1 512 ? -9.309 12.058 31.036 1.00 94.50 512 ILE A C 1
ATOM 4019 O O . ILE A 1 512 ? -10.473 12.404 30.837 1.00 94.50 512 ILE A O 1
ATOM 4023 N N . LEU A 1 513 ? -9.032 10.905 31.657 1.00 92.75 513 LEU A N 1
ATOM 4024 C CA . LEU A 1 513 ? -10.091 10.014 32.137 1.00 92.75 513 LEU A CA 1
ATOM 4025 C C . LEU A 1 513 ? -10.938 10.681 33.232 1.00 92.75 513 LEU A C 1
ATOM 4027 O O . LEU A 1 513 ? -12.159 10.544 33.207 1.00 92.75 513 LEU A O 1
ATOM 4031 N N . ARG A 1 514 ? -10.325 11.421 34.166 1.00 95.06 514 ARG A N 1
ATOM 4032 C CA . ARG A 1 514 ? -11.046 12.149 35.222 1.00 95.06 514 ARG A CA 1
ATOM 4033 C C . ARG A 1 514 ? -11.984 13.196 34.626 1.00 95.06 514 ARG A C 1
ATOM 4035 O O . ARG A 1 514 ? -13.155 13.221 34.988 1.00 95.06 514 ARG A O 1
ATOM 4042 N N . GLU A 1 515 ? -11.497 14.020 33.700 1.00 94.31 515 GLU A N 1
ATOM 4043 C CA . GLU A 1 515 ? -12.310 14.996 32.961 1.00 94.31 515 GLU A CA 1
ATOM 4044 C C . GLU A 1 515 ? -13.496 14.312 32.268 1.00 94.31 515 GLU A C 1
ATOM 4046 O O . GLU A 1 515 ? -14.653 14.677 32.475 1.00 94.31 515 GLU A O 1
ATOM 4051 N N . LYS A 1 516 ? -13.215 13.245 31.517 1.00 89.56 516 LYS A N 1
ATOM 4052 C CA . LYS A 1 516 ? -14.208 12.502 30.740 1.00 89.56 516 LYS A CA 1
ATOM 4053 C C . LYS A 1 516 ? -15.226 11.771 31.628 1.00 89.56 516 LYS A C 1
ATOM 4055 O O . LYS A 1 516 ? -16.372 11.633 31.207 1.00 89.56 516 LYS A O 1
ATOM 4060 N N . MET A 1 517 ? -14.869 11.349 32.842 1.00 91.88 517 MET A N 1
ATOM 4061 C CA . MET A 1 517 ? -15.815 10.820 33.839 1.00 91.88 517 MET A CA 1
ATOM 4062 C C . MET A 1 517 ? -16.713 11.931 34.409 1.00 91.88 517 MET A C 1
ATOM 4064 O O . MET A 1 517 ? -17.936 11.771 34.418 1.00 91.88 517 MET A O 1
ATOM 4068 N N . MET A 1 518 ? -16.137 13.082 34.783 1.00 90.69 518 MET A N 1
ATOM 4069 C CA . MET A 1 518 ? -16.892 14.230 35.313 1.00 90.69 518 MET A CA 1
ATOM 4070 C C . MET A 1 518 ? -17.921 14.764 34.306 1.00 90.69 518 MET A C 1
ATOM 4072 O O . MET A 1 518 ? -19.055 15.043 34.687 1.00 90.69 518 MET A O 1
ATOM 4076 N N . GLU A 1 519 ? -17.583 14.821 33.012 1.00 90.94 519 GLU A N 1
ATOM 4077 C CA . GLU A 1 519 ? -18.531 15.154 31.930 1.00 90.94 519 GLU A CA 1
ATOM 4078 C C . GLU A 1 519 ? -19.772 14.248 31.879 1.00 90.94 519 GLU A C 1
ATOM 4080 O O . GLU A 1 519 ? -20.815 14.663 31.381 1.00 90.94 519 GLU A O 1
ATOM 4085 N N . ALA A 1 520 ? -19.659 12.996 32.333 1.00 87.81 520 ALA A N 1
ATOM 4086 C CA . ALA A 1 520 ? -20.774 12.052 32.395 1.00 87.81 520 ALA A CA 1
ATOM 4087 C C . ALA A 1 520 ? -21.476 12.034 33.765 1.00 87.81 520 ALA A C 1
ATOM 4089 O O . ALA A 1 520 ? -22.352 11.203 33.980 1.00 87.81 520 ALA A O 1
ATOM 4090 N N . GLY A 1 521 ? -21.110 12.929 34.689 1.00 93.31 521 GLY A N 1
ATOM 4091 C CA . GLY A 1 521 ? -21.676 12.969 36.039 1.00 93.31 521 GLY A CA 1
ATOM 4092 C C . GLY A 1 521 ? -21.151 11.874 36.972 1.00 93.31 521 GLY A C 1
ATOM 4093 O O . GLY A 1 521 ? -21.823 11.539 37.945 1.00 93.31 521 GLY A O 1
ATOM 4094 N N . HIS A 1 522 ? -19.969 11.313 36.692 1.00 92.25 522 HIS A N 1
ATOM 4095 C CA . HIS A 1 522 ? -19.332 10.288 37.520 1.00 92.25 522 HIS A CA 1
ATOM 4096 C C . HIS A 1 522 ? -17.980 10.760 38.070 1.00 92.25 522 HIS A C 1
ATOM 4098 O O . HIS A 1 522 ? -17.208 11.430 37.384 1.00 92.25 522 HIS A O 1
ATOM 4104 N N . GLU A 1 523 ? -17.650 10.348 39.292 1.00 93.25 523 GLU A N 1
ATOM 4105 C CA . GLU A 1 523 ? -16.316 10.537 39.868 1.00 93.25 523 GLU A CA 1
ATOM 4106 C C . GLU A 1 523 ? -15.399 9.346 39.545 1.00 93.25 523 GLU A C 1
ATOM 4108 O O . GLU A 1 523 ? -15.850 8.210 39.375 1.00 93.25 523 GLU A O 1
ATOM 4113 N N . ILE A 1 524 ? -14.089 9.597 39.462 1.00 92.75 524 ILE A N 1
ATOM 4114 C CA . ILE A 1 524 ? -13.086 8.539 39.300 1.00 92.75 524 ILE A CA 1
ATOM 4115 C C . ILE A 1 524 ? -12.831 7.860 40.655 1.00 92.75 524 ILE A C 1
ATOM 4117 O O . ILE A 1 524 ? -12.495 8.514 41.637 1.00 92.75 524 ILE A O 1
ATOM 4121 N N . THR A 1 525 ? -12.988 6.537 40.725 1.00 93.19 525 THR A N 1
ATOM 4122 C CA . THR A 1 525 ? -12.969 5.788 41.999 1.00 93.19 525 THR A CA 1
ATOM 4123 C C . THR A 1 525 ? -11.573 5.346 42.454 1.00 93.19 525 THR A C 1
ATOM 4125 O O . THR A 1 525 ? -11.449 4.577 43.404 1.00 93.19 525 THR A O 1
ATOM 4128 N N . PHE A 1 526 ? -10.515 5.777 41.764 1.00 94.25 526 PHE A N 1
ATOM 4129 C CA . PHE A 1 526 ? -9.126 5.401 42.035 1.00 94.25 526 PHE A CA 1
ATOM 4130 C C . PHE A 1 526 ? -8.194 6.603 41.860 1.00 94.25 526 PHE A C 1
ATOM 4132 O O . PHE A 1 526 ? -8.535 7.563 41.175 1.00 94.25 526 PHE A O 1
ATOM 4139 N N . THR A 1 527 ? -7.007 6.550 42.470 1.00 95.69 527 THR A N 1
ATOM 4140 C CA . THR A 1 527 ? -6.024 7.646 42.444 1.00 95.69 527 THR A CA 1
ATOM 4141 C C . THR A 1 527 ? -4.965 7.460 41.353 1.00 95.69 527 THR A C 1
ATOM 4143 O O . THR A 1 527 ? -4.723 6.346 40.881 1.00 95.69 527 THR A O 1
ATOM 4146 N N . LEU A 1 528 ? -4.260 8.540 40.995 1.00 95.69 528 LEU A N 1
ATOM 4147 C CA . LEU A 1 528 ? -3.114 8.481 40.077 1.00 95.69 528 LEU A CA 1
ATOM 4148 C C . LEU A 1 528 ? -2.016 7.526 40.579 1.00 95.69 528 LEU A C 1
ATOM 4150 O O . LEU A 1 528 ? -1.409 6.810 39.788 1.00 95.69 528 LEU A O 1
ATOM 4154 N N . GLU A 1 529 ? -1.778 7.464 41.889 1.00 95.12 529 GLU A N 1
ATOM 4155 C CA . GLU A 1 529 ? -0.774 6.554 42.453 1.00 95.12 529 GLU A CA 1
ATOM 4156 C C . GLU A 1 529 ? -1.231 5.087 42.427 1.00 95.12 529 GLU A C 1
ATOM 4158 O O . GLU A 1 529 ? -0.415 4.203 42.155 1.00 95.12 529 GLU A O 1
ATOM 4163 N N . ALA A 1 530 ? -2.534 4.814 42.579 1.00 93.25 530 ALA A N 1
ATOM 4164 C CA . ALA A 1 530 ? -3.091 3.484 42.326 1.00 93.25 530 ALA A CA 1
ATOM 4165 C C . ALA A 1 530 ? -2.923 3.079 40.850 1.00 93.25 530 ALA A C 1
ATOM 4167 O O . ALA A 1 530 ? -2.466 1.970 40.568 1.00 93.25 530 ALA A O 1
ATOM 4168 N N . LEU A 1 531 ? -3.196 3.993 39.907 1.00 94.81 531 LEU A N 1
ATOM 4169 C CA . LEU A 1 531 ? -2.969 3.779 38.472 1.00 94.81 531 LEU A CA 1
ATOM 4170 C C . LEU A 1 531 ? -1.492 3.476 38.172 1.00 94.81 531 LEU A C 1
ATOM 4172 O O . LEU A 1 531 ? -1.198 2.492 37.494 1.00 94.81 531 LEU A O 1
ATOM 4176 N N . LYS A 1 532 ? -0.559 4.281 38.697 1.00 94.44 532 LYS A N 1
ATOM 4177 C CA . LYS A 1 532 ? 0.886 4.079 38.504 1.00 94.44 532 LYS A CA 1
ATOM 4178 C C . LYS A 1 532 ? 1.365 2.749 39.090 1.00 94.44 532 LYS A C 1
ATOM 4180 O O . LYS A 1 532 ? 2.108 2.041 38.414 1.00 94.44 532 LYS A O 1
ATOM 4185 N N . ARG A 1 533 ? 0.924 2.373 40.299 1.00 91.19 533 ARG A N 1
ATOM 4186 C CA . ARG A 1 533 ? 1.235 1.060 40.902 1.00 91.19 533 ARG A CA 1
ATOM 4187 C C . ARG A 1 533 ? 0.681 -0.088 40.053 1.00 91.19 533 ARG A C 1
ATOM 4189 O O . ARG A 1 533 ? 1.409 -1.031 39.761 1.00 91.19 533 ARG A O 1
ATOM 4196 N N . SER A 1 534 ? -0.566 0.019 39.590 1.00 90.69 534 SER A N 1
ATOM 4197 C CA . SER A 1 534 ? -1.202 -0.982 38.719 1.00 90.69 534 SER A CA 1
ATOM 4198 C C . SER A 1 534 ? -0.462 -1.137 37.390 1.00 90.69 534 SER A C 1
ATOM 4200 O O . SER A 1 534 ? -0.205 -2.258 36.957 1.00 90.69 534 SER A O 1
ATOM 4202 N N . TYR A 1 535 ? -0.029 -0.030 36.779 1.00 92.50 535 TYR A N 1
ATOM 4203 C CA . TYR A 1 535 ? 0.789 -0.051 35.568 1.00 92.50 535 TYR A CA 1
ATOM 4204 C C . TYR A 1 535 ? 2.135 -0.747 35.798 1.00 92.50 535 TYR A C 1
ATOM 4206 O O . TYR A 1 535 ? 2.489 -1.625 35.015 1.00 92.50 535 TYR A O 1
ATOM 4214 N N . ARG A 1 536 ? 2.859 -0.428 36.885 1.00 89.69 536 ARG A N 1
ATOM 4215 C CA . ARG A 1 536 ? 4.124 -1.110 37.217 1.00 89.69 536 ARG A CA 1
ATOM 4216 C C . ARG A 1 536 ? 3.911 -2.613 37.386 1.00 89.69 536 ARG A C 1
ATOM 4218 O O . ARG A 1 536 ? 4.586 -3.388 36.714 1.00 89.69 536 ARG A O 1
ATOM 4225 N N . LEU A 1 537 ? 2.917 -3.036 38.170 1.00 84.38 537 LEU A N 1
ATOM 4226 C CA . LEU A 1 537 ? 2.565 -4.456 38.300 1.00 84.38 537 LEU A CA 1
ATOM 4227 C C . LEU A 1 537 ? 2.190 -5.087 36.948 1.00 84.38 537 LEU A C 1
ATOM 4229 O O . LEU A 1 537 ? 2.580 -6.217 36.670 1.00 84.38 537 LEU A O 1
ATOM 4233 N N . CYS A 1 538 ? 1.535 -4.352 36.047 1.00 87.44 538 CYS A N 1
ATOM 4234 C CA . CYS A 1 538 ? 1.266 -4.818 34.688 1.00 87.44 538 CYS A CA 1
ATOM 4235 C C . CYS A 1 538 ? 2.538 -4.982 33.827 1.00 87.44 538 CYS A C 1
ATOM 4237 O O . CYS A 1 538 ? 2.563 -5.847 32.952 1.00 87.44 538 CYS A O 1
ATOM 4239 N N . LYS A 1 539 ? 3.633 -4.249 34.083 1.00 85.12 539 LYS A N 1
ATOM 4240 C CA . LYS A 1 539 ? 4.922 -4.492 33.397 1.00 85.12 539 LYS A CA 1
ATOM 4241 C C . LYS A 1 539 ? 5.511 -5.861 33.740 1.00 85.12 539 LYS A C 1
ATOM 4243 O O . LYS A 1 539 ? 6.144 -6.464 32.879 1.00 85.12 539 LYS A O 1
ATOM 4248 N N . VAL A 1 540 ? 5.265 -6.387 34.946 1.00 79.69 540 VAL A N 1
ATOM 4249 C CA . VAL A 1 540 ? 5.631 -7.770 35.322 1.00 79.69 540 VAL A CA 1
ATOM 4250 C C . VAL A 1 540 ? 4.950 -8.755 34.369 1.00 79.69 540 VAL A C 1
ATOM 4252 O O . VAL A 1 540 ? 5.600 -9.595 33.750 1.00 79.69 540 VAL A O 1
ATOM 4255 N N . VAL A 1 541 ? 3.643 -8.571 34.176 1.00 78.06 541 VAL A N 1
ATOM 4256 C CA . VAL A 1 541 ? 2.781 -9.349 33.274 1.00 78.06 541 VAL A CA 1
ATOM 4257 C C . VAL A 1 541 ? 3.275 -9.270 31.822 1.00 78.06 541 VAL A C 1
ATOM 4259 O O . VAL A 1 541 ? 3.398 -10.297 31.146 1.00 78.06 541 VAL A O 1
ATOM 4262 N N . GLY A 1 542 ? 3.610 -8.064 31.351 1.00 79.88 542 GLY A N 1
ATOM 4263 C CA . GLY A 1 542 ? 4.196 -7.823 30.029 1.00 79.88 542 GLY A CA 1
ATOM 4264 C C . GLY A 1 542 ? 5.550 -8.519 29.843 1.00 79.88 542 GLY A C 1
ATOM 4265 O O . GLY A 1 542 ? 5.752 -9.220 28.850 1.00 79.88 542 GLY A O 1
ATOM 4266 N N . ALA A 1 543 ? 6.451 -8.413 30.822 1.00 77.00 543 ALA A N 1
ATOM 4267 C CA . ALA A 1 543 ? 7.767 -9.051 30.804 1.00 77.00 543 ALA A CA 1
ATOM 4268 C C . ALA A 1 543 ? 7.679 -10.587 30.775 1.00 77.00 543 ALA A C 1
ATOM 4270 O O . ALA A 1 543 ? 8.333 -11.222 29.944 1.00 77.00 543 ALA A O 1
ATOM 4271 N N . SER A 1 544 ? 6.823 -11.193 31.605 1.00 72.81 544 SER A N 1
ATOM 4272 C CA . SER A 1 544 ? 6.568 -12.641 31.584 1.00 72.81 544 SER A CA 1
ATOM 4273 C C . SER A 1 544 ? 6.058 -13.109 30.218 1.00 72.81 544 SER A C 1
ATOM 4275 O O . SER A 1 544 ? 6.551 -14.102 29.677 1.00 72.81 544 SER A O 1
ATOM 4277 N N . ARG A 1 545 ? 5.130 -12.363 29.601 1.00 72.88 545 ARG A N 1
ATOM 4278 C CA . ARG A 1 545 ? 4.679 -12.632 28.225 1.00 72.88 545 ARG A CA 1
ATOM 4279 C C . ARG A 1 545 ? 5.811 -12.494 27.208 1.00 72.88 545 ARG A C 1
ATOM 4281 O O . ARG A 1 545 ? 5.938 -13.358 26.344 1.00 72.88 545 ARG A O 1
ATOM 4288 N N . MET A 1 546 ? 6.660 -11.473 27.318 1.00 69.75 546 MET A N 1
ATOM 4289 C CA . MET A 1 546 ? 7.798 -11.272 26.414 1.00 69.75 546 MET A CA 1
ATOM 4290 C C . MET A 1 546 ? 8.853 -12.383 26.514 1.00 69.75 546 MET A C 1
ATOM 4292 O O . MET A 1 546 ? 9.409 -12.760 25.486 1.00 69.75 546 MET A O 1
ATOM 4296 N N . LEU A 1 547 ? 9.081 -12.980 27.690 1.00 70.06 547 LEU A N 1
ATOM 4297 C CA . LEU A 1 547 ? 9.935 -14.171 27.849 1.00 70.06 547 LEU A CA 1
ATOM 4298 C C . LEU A 1 547 ? 9.367 -15.403 27.120 1.00 70.06 547 LEU A C 1
ATOM 4300 O O . LEU A 1 547 ? 10.090 -16.107 26.404 1.00 70.06 547 LEU A O 1
ATOM 4304 N N . VAL A 1 548 ? 8.063 -15.656 27.270 1.00 71.06 548 VAL A N 1
ATOM 4305 C CA . VAL A 1 548 ? 7.373 -16.763 26.586 1.00 71.06 548 VAL A CA 1
ATOM 4306 C C . VAL A 1 548 ? 7.356 -16.533 25.072 1.00 71.06 548 VAL A C 1
ATOM 4308 O O . VAL A 1 548 ? 7.646 -17.454 24.306 1.00 71.06 548 VAL A O 1
ATOM 4311 N N . LEU A 1 549 ? 7.073 -15.303 24.632 1.00 67.94 549 LEU A N 1
ATOM 4312 C CA . LEU A 1 549 ? 7.091 -14.912 23.224 1.00 67.94 549 LEU A CA 1
ATOM 4313 C C . LEU A 1 549 ? 8.498 -14.971 22.628 1.00 67.94 549 LEU A C 1
ATOM 4315 O O . LEU A 1 549 ? 8.623 -15.479 21.521 1.00 67.94 549 LEU A O 1
ATOM 4319 N N . TYR A 1 550 ? 9.547 -14.540 23.334 1.00 72.19 550 TYR A N 1
ATOM 4320 C CA . TYR A 1 550 ? 10.943 -14.715 22.908 1.00 72.19 550 TYR A CA 1
ATOM 4321 C C . TYR A 1 550 ? 11.240 -16.193 22.649 1.00 72.19 550 TYR A C 1
ATOM 4323 O O . TYR A 1 550 ? 11.644 -16.555 21.547 1.00 72.19 550 TYR A O 1
ATOM 4331 N N . THR A 1 551 ? 10.947 -17.053 23.627 1.00 70.50 551 THR A N 1
ATOM 4332 C CA . THR A 1 551 ? 11.210 -18.495 23.535 1.00 70.50 551 THR A CA 1
ATOM 4333 C C . THR A 1 551 ? 10.452 -19.125 22.362 1.00 70.50 551 THR A C 1
ATOM 4335 O O . THR A 1 551 ? 11.052 -19.802 21.530 1.00 70.50 551 THR A O 1
ATOM 4338 N N . LYS A 1 552 ? 9.145 -18.852 22.229 1.00 73.12 552 LYS A N 1
ATOM 4339 C CA . LYS A 1 552 ? 8.330 -19.356 21.110 1.00 73.12 552 LYS A CA 1
ATOM 4340 C C . LYS A 1 552 ? 8.788 -18.801 19.759 1.00 73.12 552 LYS A C 1
ATOM 4342 O O . LYS A 1 552 ? 8.880 -19.562 18.801 1.00 73.12 552 LYS A O 1
ATOM 4347 N N . THR A 1 553 ? 9.091 -17.507 19.672 1.00 71.62 553 THR A N 1
ATOM 4348 C CA . THR A 1 553 ? 9.440 -16.823 18.415 1.00 71.62 553 THR A CA 1
ATOM 4349 C C . THR A 1 553 ? 10.820 -17.234 17.925 1.00 71.62 553 THR A C 1
ATOM 4351 O O . THR A 1 553 ? 10.952 -17.592 16.761 1.00 71.62 553 THR A O 1
ATOM 4354 N N . VAL A 1 554 ? 11.834 -17.266 18.794 1.00 71.12 554 VAL A N 1
ATOM 4355 C CA . VAL A 1 554 ? 13.178 -17.735 18.423 1.00 71.12 554 VAL A CA 1
ATOM 4356 C C . VAL A 1 554 ? 13.136 -19.202 18.012 1.00 71.12 554 VAL A C 1
ATOM 4358 O O . VAL A 1 554 ? 13.647 -19.527 16.945 1.00 71.12 554 VAL A O 1
ATOM 4361 N N . ASN A 1 555 ? 12.451 -20.069 18.767 1.00 71.25 555 ASN A N 1
ATOM 4362 C CA . ASN A 1 555 ? 12.324 -21.482 18.395 1.00 71.25 555 ASN A CA 1
ATOM 4363 C C . ASN A 1 555 ? 11.578 -21.674 17.063 1.00 71.25 555 ASN A C 1
ATOM 4365 O O . ASN A 1 555 ? 11.987 -22.504 16.256 1.00 71.25 555 ASN A O 1
ATOM 4369 N N . SER A 1 556 ? 10.519 -20.897 16.805 1.00 75.19 556 SER A N 1
ATOM 4370 C CA . SER A 1 556 ? 9.744 -20.990 15.556 1.00 75.19 556 SER A CA 1
ATOM 4371 C C . SER A 1 556 ? 10.511 -20.435 14.354 1.00 75.19 556 SER A C 1
ATOM 4373 O O . SER A 1 556 ? 10.516 -21.047 13.293 1.00 75.19 556 SER A O 1
ATOM 4375 N N . LEU A 1 557 ? 11.195 -19.295 14.502 1.00 69.44 557 LEU A N 1
ATOM 4376 C CA . LEU A 1 557 ? 11.977 -18.699 13.416 1.00 69.44 557 LEU A CA 1
ATOM 4377 C C . LEU A 1 557 ? 13.260 -19.487 13.123 1.00 69.44 557 LEU A C 1
ATOM 4379 O O . LEU A 1 557 ? 13.650 -19.583 11.962 1.00 69.44 557 LEU A O 1
ATOM 4383 N N . ALA A 1 558 ? 13.890 -20.104 14.130 1.00 70.88 558 ALA A N 1
ATOM 4384 C CA . ALA A 1 558 ? 15.039 -20.993 13.936 1.00 70.88 558 ALA A CA 1
ATOM 4385 C C . ALA A 1 558 ? 14.703 -22.225 13.070 1.00 70.88 558 ALA A C 1
ATOM 4387 O O . ALA A 1 558 ? 15.585 -22.771 12.411 1.00 70.88 558 ALA A O 1
ATOM 4388 N N . GLN A 1 559 ? 13.429 -22.631 13.019 1.00 75.31 559 GLN A N 1
ATOM 4389 C CA . GLN A 1 559 ? 12.939 -23.704 12.144 1.00 75.31 559 GLN A CA 1
ATOM 4390 C C . GLN A 1 559 ? 12.673 -23.244 10.697 1.00 75.31 559 GLN A C 1
ATOM 4392 O O . GLN A 1 559 ? 12.365 -24.078 9.847 1.00 75.31 559 GLN A O 1
ATOM 4397 N N . ILE A 1 560 ? 12.799 -21.947 10.384 1.00 74.00 560 ILE A N 1
ATOM 4398 C CA . ILE A 1 560 ? 12.536 -21.383 9.052 1.00 74.00 560 ILE A CA 1
ATOM 4399 C C . ILE A 1 560 ? 13.873 -20.942 8.417 1.00 74.00 560 ILE A C 1
ATOM 4401 O O . ILE A 1 560 ? 14.367 -19.857 8.735 1.00 74.00 560 ILE A O 1
ATOM 4405 N N . PRO A 1 561 ? 14.453 -21.702 7.460 1.00 65.44 561 PRO A N 1
ATOM 4406 C CA . PRO A 1 561 ? 15.821 -21.483 6.950 1.00 65.44 561 PRO A CA 1
ATOM 4407 C C . PRO A 1 561 ? 16.115 -20.121 6.296 1.00 65.44 561 PRO A C 1
ATOM 4409 O O . PRO A 1 561 ? 17.264 -19.822 5.975 1.00 65.44 561 PRO A O 1
ATOM 4412 N N . HIS A 1 562 ? 15.089 -19.306 6.045 1.00 69.25 562 HIS A N 1
ATOM 4413 C CA . HIS A 1 562 ? 15.201 -17.969 5.449 1.00 69.25 562 HIS A CA 1
ATOM 4414 C C . HIS A 1 562 ? 14.658 -16.845 6.347 1.00 69.25 562 HIS A C 1
ATOM 4416 O O . HIS A 1 562 ? 14.732 -15.681 5.961 1.00 69.25 562 HIS A O 1
ATOM 4422 N N . ALA A 1 563 ? 14.118 -17.181 7.524 1.00 63.00 563 ALA A N 1
ATOM 4423 C CA . ALA A 1 563 ? 13.617 -16.226 8.514 1.00 63.00 563 ALA A CA 1
ATOM 4424 C C . ALA A 1 563 ? 14.277 -16.388 9.895 1.00 63.00 563 ALA A C 1
ATOM 4426 O O . ALA A 1 563 ? 13.915 -15.667 10.824 1.00 63.00 563 ALA A O 1
ATOM 4427 N N . ALA A 1 564 ? 15.253 -17.296 10.023 1.00 72.56 564 ALA A N 1
ATOM 4428 C CA . ALA A 1 564 ? 16.090 -17.417 11.207 1.00 72.56 564 ALA A CA 1
ATOM 4429 C C . ALA A 1 564 ? 16.674 -16.038 11.583 1.00 72.56 564 ALA A C 1
ATOM 4431 O O . ALA A 1 564 ? 17.311 -15.397 10.737 1.00 72.56 564 ALA A O 1
ATOM 4432 N N . PRO A 1 565 ? 16.443 -15.544 12.814 1.00 74.81 565 PRO A N 1
ATOM 4433 C CA . PRO A 1 565 ? 16.996 -14.273 13.249 1.00 74.81 565 PRO A CA 1
ATOM 4434 C C . PRO A 1 565 ? 18.522 -14.346 13.218 1.00 74.81 565 PRO A C 1
ATOM 4436 O O . PRO A 1 565 ? 19.119 -15.374 13.537 1.00 74.81 565 PRO A O 1
ATOM 4439 N N . THR A 1 566 ? 19.168 -13.235 12.865 1.00 82.81 566 THR A N 1
ATOM 4440 C CA . THR A 1 566 ? 20.620 -13.116 13.029 1.00 82.81 566 THR A CA 1
ATOM 4441 C C . THR A 1 566 ? 20.984 -13.282 14.504 1.00 82.81 566 THR A C 1
ATOM 4443 O O . THR A 1 566 ? 20.155 -13.064 15.396 1.00 82.81 566 THR A O 1
ATOM 4446 N N . GLU A 1 567 ? 22.237 -13.633 14.782 1.00 81.12 567 GLU A N 1
ATOM 4447 C CA . GLU A 1 567 ? 22.743 -13.690 16.156 1.00 81.12 567 GLU A CA 1
ATOM 4448 C C . GLU A 1 567 ? 22.533 -12.348 16.879 1.00 81.12 567 GLU A C 1
ATOM 4450 O O . GLU A 1 567 ? 22.071 -12.325 18.015 1.00 81.12 567 GLU A O 1
ATOM 4455 N N . GLU A 1 568 ? 22.740 -11.227 16.181 1.00 80.06 568 GLU A N 1
ATOM 4456 C CA . GLU A 1 568 ? 22.473 -9.877 16.687 1.00 80.06 568 GLU A CA 1
ATOM 4457 C C . GLU A 1 568 ? 20.989 -9.643 17.024 1.00 80.06 568 GLU A C 1
ATOM 4459 O O . GLU A 1 568 ? 20.682 -9.151 18.110 1.00 80.06 568 GLU A O 1
ATOM 4464 N N . HIS A 1 569 ? 20.051 -10.027 16.148 1.00 76.62 569 HIS A N 1
ATOM 4465 C CA . HIS A 1 569 ? 18.616 -9.917 16.439 1.00 76.62 569 HIS A CA 1
ATOM 4466 C C . HIS A 1 569 ? 18.212 -10.803 17.623 1.00 76.62 569 HIS A C 1
ATOM 4468 O O . HIS A 1 569 ? 17.457 -10.362 18.491 1.00 76.62 569 HIS A O 1
ATOM 4474 N N . THR A 1 570 ? 18.742 -12.026 17.685 1.00 75.81 570 THR A N 1
ATOM 4475 C CA . THR A 1 570 ? 18.488 -12.978 18.775 1.00 75.81 570 THR A CA 1
ATOM 4476 C C . THR A 1 570 ? 19.016 -12.437 20.098 1.00 75.81 570 THR A C 1
ATOM 4478 O O . THR A 1 570 ? 18.288 -12.425 21.089 1.00 75.81 570 THR A O 1
ATOM 4481 N N . LYS A 1 571 ? 20.248 -11.913 20.102 1.00 81.06 571 LYS A N 1
ATOM 4482 C CA . LYS A 1 571 ? 20.875 -11.257 21.250 1.00 81.06 571 LYS A CA 1
ATOM 4483 C C . LYS A 1 571 ? 20.067 -10.043 21.699 1.00 81.06 571 LYS A C 1
ATOM 4485 O O . LYS A 1 571 ? 19.671 -9.986 22.852 1.00 81.06 571 LYS A O 1
ATOM 4490 N N . LYS A 1 572 ? 19.720 -9.128 20.791 1.00 76.56 572 LYS A N 1
ATOM 4491 C CA . LYS A 1 572 ? 18.931 -7.931 21.116 1.00 76.56 572 LYS A CA 1
ATOM 4492 C C . LYS A 1 572 ? 17.566 -8.276 21.720 1.00 76.56 572 LYS A C 1
ATOM 4494 O O . LYS A 1 572 ? 17.164 -7.656 22.699 1.00 76.56 572 LYS A O 1
ATOM 4499 N N . PHE A 1 573 ? 16.860 -9.267 21.173 1.00 71.62 573 PHE A N 1
ATOM 4500 C CA . PHE A 1 573 ? 15.567 -9.697 21.717 1.00 71.62 573 PHE A CA 1
ATOM 4501 C C . PHE A 1 573 ? 15.727 -10.401 23.074 1.00 71.62 573 PHE A C 1
ATOM 4503 O O . PHE A 1 573 ? 14.927 -10.169 23.980 1.00 71.62 573 PHE A O 1
ATOM 4510 N N . LYS A 1 574 ? 16.788 -11.203 23.247 1.00 75.19 574 LYS A N 1
ATOM 4511 C CA . LYS A 1 574 ? 17.161 -11.805 24.534 1.00 75.19 574 LYS A CA 1
ATOM 4512 C C . LYS A 1 574 ? 17.443 -10.733 25.582 1.00 75.19 574 LYS A C 1
ATOM 4514 O O . LYS A 1 574 ? 16.889 -10.812 26.670 1.00 75.19 574 LYS A O 1
ATOM 4519 N N . ASP A 1 575 ? 18.255 -9.733 25.253 1.00 75.56 575 ASP A N 1
ATOM 4520 C CA . ASP A 1 575 ? 18.646 -8.654 26.161 1.00 75.56 575 ASP A CA 1
ATOM 4521 C C . ASP A 1 575 ? 17.415 -7.830 26.583 1.00 75.56 575 ASP A C 1
ATOM 4523 O O . ASP A 1 575 ? 17.234 -7.565 27.769 1.00 75.56 575 ASP A O 1
ATOM 4527 N N . ILE A 1 576 ? 16.497 -7.522 25.654 1.00 72.44 576 ILE A N 1
ATOM 4528 C CA . ILE A 1 576 ? 15.199 -6.889 25.964 1.00 72.44 576 ILE A CA 1
ATOM 4529 C C . ILE A 1 576 ? 14.371 -7.756 26.927 1.00 72.44 576 ILE A C 1
ATOM 4531 O O . ILE A 1 576 ? 13.870 -7.251 27.932 1.00 72.44 576 ILE A O 1
ATOM 4535 N N . ALA A 1 577 ? 14.238 -9.058 26.652 1.00 70.56 577 ALA A N 1
ATOM 4536 C CA . ALA A 1 577 ? 13.440 -9.963 27.479 1.00 70.56 577 ALA A CA 1
ATOM 4537 C C . ALA A 1 577 ? 14.054 -10.186 28.878 1.00 70.56 577 ALA A C 1
ATOM 4539 O O . ALA A 1 577 ? 13.324 -10.216 29.867 1.00 70.56 577 ALA A O 1
ATOM 4540 N N . MET A 1 578 ? 15.384 -10.289 28.981 1.00 73.50 578 MET A N 1
ATOM 4541 C CA . MET A 1 578 ? 16.105 -10.404 30.256 1.00 73.50 578 MET A CA 1
ATOM 4542 C C . MET A 1 578 ? 16.025 -9.110 31.072 1.00 73.50 578 MET A C 1
ATOM 4544 O O . MET A 1 578 ? 15.738 -9.165 32.265 1.00 73.50 578 MET A O 1
ATOM 4548 N N . ASN A 1 579 ? 16.216 -7.944 30.448 1.00 74.56 579 ASN A N 1
ATOM 4549 C CA . ASN A 1 579 ? 16.112 -6.656 31.139 1.00 74.56 579 ASN A CA 1
ATOM 4550 C C . ASN A 1 579 ? 14.685 -6.407 31.646 1.00 74.56 579 ASN A C 1
ATOM 4552 O O . ASN A 1 579 ? 14.514 -5.993 32.790 1.00 74.56 579 ASN A O 1
ATOM 4556 N N . GLY A 1 580 ? 13.665 -6.744 30.847 1.00 74.38 580 GLY A N 1
ATOM 4557 C CA . GLY A 1 580 ? 12.268 -6.717 31.288 1.00 74.38 580 GLY A CA 1
ATOM 4558 C C . GLY A 1 580 ? 11.996 -7.661 32.464 1.00 74.38 580 GLY A C 1
ATOM 4559 O O . GLY A 1 580 ? 11.274 -7.296 33.384 1.00 74.38 580 GLY A O 1
ATOM 4560 N N . ALA A 1 581 ? 12.612 -8.848 32.487 1.00 71.56 581 ALA A N 1
ATOM 4561 C CA . ALA A 1 581 ? 12.499 -9.786 33.607 1.00 71.56 581 ALA A CA 1
ATOM 4562 C C . ALA A 1 581 ? 13.171 -9.268 34.894 1.00 71.56 581 ALA A C 1
ATOM 4564 O O . ALA A 1 581 ? 12.625 -9.429 35.984 1.00 71.56 581 ALA A O 1
ATOM 4565 N N . ILE A 1 582 ? 14.333 -8.617 34.779 1.00 75.38 582 ILE A N 1
ATOM 4566 C CA . ILE A 1 582 ? 15.025 -7.985 35.913 1.00 75.38 582 ILE A CA 1
ATOM 4567 C C . ILE A 1 582 ? 14.190 -6.819 36.465 1.00 75.38 582 ILE A C 1
ATOM 4569 O O . ILE A 1 582 ? 13.984 -6.741 37.676 1.00 75.38 582 ILE A O 1
ATOM 4573 N N . GLU A 1 583 ? 13.666 -5.959 35.585 1.00 78.81 583 GLU A N 1
ATOM 4574 C CA . GLU A 1 583 ? 12.748 -4.865 35.935 1.00 78.81 583 GLU A CA 1
ATOM 4575 C C . GLU A 1 583 ? 11.490 -5.409 36.639 1.00 78.81 583 GLU A C 1
ATOM 4577 O O . GLU A 1 583 ? 11.103 -4.912 37.694 1.00 78.81 583 GLU A O 1
ATOM 4582 N N . ALA A 1 584 ? 10.907 -6.498 36.131 1.00 74.81 584 ALA A N 1
ATOM 4583 C CA . ALA A 1 584 ? 9.757 -7.164 36.736 1.00 74.81 584 ALA A CA 1
ATOM 4584 C C . ALA A 1 584 ? 10.033 -7.679 38.163 1.00 74.81 584 ALA A C 1
ATOM 4586 O O . ALA A 1 584 ? 9.225 -7.447 39.059 1.00 74.81 584 ALA A O 1
ATOM 4587 N N . VAL A 1 585 ? 11.181 -8.321 38.413 1.00 72.94 585 VAL A N 1
ATOM 4588 C CA . VAL A 1 585 ? 11.562 -8.779 39.766 1.00 72.94 585 VAL A CA 1
ATOM 4589 C C . VAL A 1 585 ? 11.793 -7.602 40.721 1.00 72.94 585 VAL A C 1
ATOM 4591 O O . VAL A 1 585 ? 11.460 -7.696 41.903 1.00 72.94 585 VAL A O 1
ATOM 4594 N N . GLN A 1 586 ? 12.342 -6.485 40.235 1.00 79.44 586 GLN A N 1
ATOM 4595 C CA . GLN A 1 586 ? 12.494 -5.264 41.036 1.00 79.44 586 GLN A CA 1
ATOM 4596 C C . GLN A 1 586 ? 11.136 -4.658 41.407 1.00 79.44 586 GLN A C 1
ATOM 4598 O O . GLN A 1 586 ? 10.934 -4.317 42.570 1.00 79.44 586 GLN A O 1
ATOM 4603 N N . ILE A 1 587 ? 10.202 -4.594 40.452 1.00 79.12 587 ILE A N 1
ATOM 4604 C CA . ILE A 1 587 ? 8.827 -4.137 40.682 1.00 79.12 587 ILE A CA 1
ATOM 4605 C C . ILE A 1 587 ? 8.122 -5.035 41.700 1.00 79.12 587 ILE A C 1
ATOM 4607 O O . ILE A 1 587 ? 7.572 -4.516 42.664 1.00 79.12 587 ILE A O 1
ATOM 4611 N N . LEU A 1 588 ? 8.179 -6.364 41.551 1.00 76.25 588 LEU A N 1
ATOM 4612 C CA . LEU A 1 588 ? 7.562 -7.285 42.512 1.00 76.25 588 LEU A CA 1
ATOM 4613 C C . LEU A 1 588 ? 8.086 -7.048 43.934 1.00 76.25 588 LEU A C 1
ATOM 4615 O O . LEU A 1 588 ? 7.297 -6.843 44.846 1.00 76.25 588 LEU A O 1
ATOM 4619 N N . ARG A 1 589 ? 9.408 -6.943 44.123 1.00 82.00 589 ARG A N 1
ATOM 4620 C CA . ARG A 1 589 ? 10.012 -6.650 45.440 1.00 82.00 589 ARG A CA 1
ATOM 4621 C C . ARG A 1 589 ? 9.569 -5.324 46.071 1.00 82.00 589 ARG A C 1
ATOM 4623 O O . ARG A 1 589 ? 9.705 -5.181 47.282 1.00 82.00 589 ARG A O 1
ATOM 4630 N N . GLN A 1 590 ? 9.114 -4.356 45.275 1.00 83.25 590 GLN A N 1
ATOM 4631 C CA . GLN A 1 590 ? 8.730 -3.017 45.736 1.00 83.25 590 GLN A CA 1
ATOM 4632 C C . GLN A 1 590 ? 7.213 -2.852 45.896 1.00 83.25 590 GLN A C 1
ATOM 4634 O O . GLN A 1 590 ? 6.764 -2.277 46.883 1.00 83.25 590 GLN A O 1
ATOM 4639 N N . ASP A 1 591 ? 6.433 -3.334 44.927 1.00 77.00 591 ASP A N 1
ATOM 4640 C CA . ASP A 1 591 ? 5.002 -3.051 44.788 1.00 77.00 591 ASP A CA 1
ATOM 4641 C C . ASP A 1 591 ? 4.084 -4.227 45.149 1.00 77.00 591 ASP A C 1
ATOM 4643 O O . ASP A 1 591 ? 2.902 -3.976 45.396 1.00 77.00 591 ASP A O 1
ATOM 4647 N N . ALA A 1 592 ? 4.578 -5.470 45.141 1.00 79.69 592 ALA A N 1
ATOM 4648 C CA . ALA A 1 592 ? 3.824 -6.684 45.489 1.00 79.69 592 ALA A CA 1
ATOM 4649 C C . ALA A 1 592 ? 4.771 -7.828 45.928 1.00 79.69 592 ALA A C 1
ATOM 4651 O O . ALA A 1 592 ? 4.884 -8.843 45.229 1.00 79.69 592 ALA A O 1
ATOM 4652 N N . PRO A 1 593 ? 5.520 -7.671 47.041 1.00 80.06 593 PRO A N 1
ATOM 4653 C CA . PRO A 1 593 ? 6.448 -8.700 47.513 1.00 80.06 593 PRO A CA 1
ATOM 4654 C C . PRO A 1 593 ? 5.740 -10.027 47.820 1.00 80.06 593 PRO A C 1
ATOM 4656 O O . PRO A 1 593 ? 6.352 -11.080 47.698 1.00 80.06 593 PRO A O 1
ATOM 4659 N N . GLU A 1 594 ? 4.444 -9.985 48.133 1.00 78.00 594 GLU A N 1
ATOM 4660 C CA . GLU A 1 594 ? 3.574 -11.141 48.348 1.00 78.00 594 GLU A CA 1
ATOM 4661 C C . GLU A 1 594 ? 3.234 -11.946 47.075 1.00 78.00 594 GLU A C 1
ATOM 4663 O O . GLU A 1 594 ? 2.504 -12.928 47.162 1.00 78.00 594 GLU A O 1
ATOM 4668 N N . TRP A 1 595 ? 3.735 -11.551 45.894 1.00 73.69 595 TRP A N 1
ATOM 4669 C CA . TRP A 1 595 ? 3.656 -12.336 44.645 1.00 73.69 595 TRP A CA 1
ATOM 4670 C C . TRP A 1 595 ? 5.001 -12.997 44.269 1.00 73.69 595 TRP A C 1
ATOM 4672 O O . TRP A 1 595 ? 5.157 -13.471 43.142 1.00 73.69 595 TRP A O 1
ATOM 4682 N N . LEU A 1 596 ? 6.008 -12.950 45.151 1.00 66.56 596 LEU A N 1
ATOM 4683 C CA . LEU A 1 596 ? 7.308 -13.606 44.935 1.00 66.56 596 LEU A CA 1
ATOM 4684 C C . LEU A 1 596 ? 7.351 -15.059 45.431 1.00 66.56 596 LEU A C 1
ATOM 4686 O O . LEU A 1 596 ? 8.246 -15.791 45.003 1.00 66.56 596 LEU A O 1
ATOM 4690 N N . ASP A 1 597 ? 6.417 -15.430 46.312 1.00 65.06 597 ASP A N 1
ATOM 4691 C CA . ASP A 1 597 ? 6.196 -16.786 46.835 1.00 65.06 597 ASP A CA 1
ATOM 4692 C C . ASP A 1 597 ? 5.271 -17.606 45.906 1.00 65.06 597 ASP A C 1
ATOM 4694 O O . ASP A 1 597 ? 5.564 -18.809 45.706 1.00 65.06 597 ASP A O 1
#

pLDDT: mean 72.97, std 19.65, range [25.17, 98.56]